Protein AF-A0ABD7L4A5-F1 (afdb_monomer_lite)

Secondary structure (DSSP, 8-state):
---------EEEEEEEETSPPPTTS-HHHHSEEEEEES-----SPPTT--EEEEEEEEETTEEPPPEEEEE------HHHHHHHHHHHHHSHHHHHHHHHHHHHHHHHHHHHHHHHHHHHHHHHHHHHHHHHHHHHHHHHHHHHHHHHHHHTT-TTSHHHHHHHHHHHHHHHHHHHHHHHHHHHHHHHHHHHHHHHHHHHHHHHHHHHHHHHHHHHHHHHHHHHHHHHHHHHHHHHHHHHHHHHHHHHHHHHHHHHHHHHHHHHHHHHHHHHHHHHHHHHHHHHHHHHHHHHHHHHHHHHHHHHTTS-------SSSHHHHHHHHHHHHHHHHHHHHHHHHHHHHHHHHHHHHHHHHHTTEEEEEEEEEEEEEETTEEEEEEEEEEEEEETTS-EEEEEEEEEEEEETTEEEEEEEEEEEEEETTEEEEEEEEE-SEEEEEE-SSSS-EEEEEEETTEEEE-S---SS---S----SSEEE-TT-BTTTBSEEEETTS-EEE--SSTTS-EEEE-SS-EEEE-TT--EEEEE----S--

Sequence (539 aa):
MSVTATSDTSFEFWYAGETPIPLTDDIENKTQFLGRGNQWTIQKLKFDHVYYVYVRTRNAFGVSDFVEASGKPTDDFSDITDAILEEIKETDTFKDLIESAVDSSGKLAELADAIKENADGLAAAVGSNKQTAEAIIGNALAIADVVVRQTAQQGANSATFEQLREVIATETEARVTDVTRLEAKTAQNEAGVTEVRQALSDEAHARATAVDQLTASTQVISDKADSASSKADAASGKADAAEQASSQNTADITTLRQVVTDTTSSMASRLEELGARTDTASGGIQSNSIALITSTLAQVDQQVRLSAQYGDSKASIDRIDNVMASDREATARSLLSLQTDVNGNKAAINSLNQTFSDYQQATATQINGITATINGHTSAISTNAQAIANVSGDLKAMYSIKVAVDANGKQYAAGMGIGVENTPSGMQSQVLFLADRFAVMAQAGGAVTLPFVIQN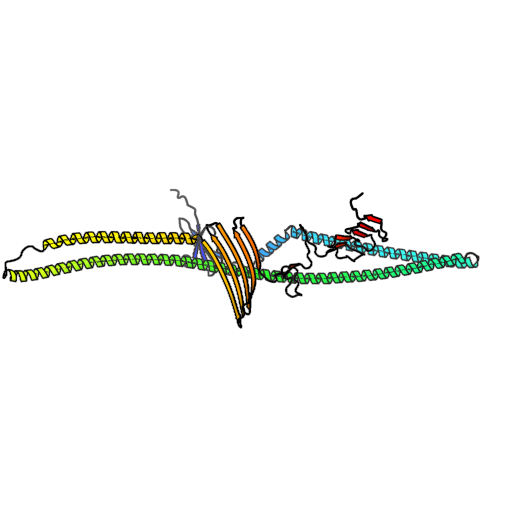GQVFIRETFIQDGTIGNAKIGNYIQSNDYVAGSVGWRLDKGGTFENYGSTAGEGAMKQTNQTISVRDSNNVLRVQIGRITGTW

pLDDT: mean 83.01, std 13.15, range [37.75, 97.06]

Structure (mmCIF, N/CA/C/O backbone):
data_AF-A0ABD7L4A5-F1
#
_entry.id   AF-A0ABD7L4A5-F1
#
loop_
_atom_site.group_PDB
_atom_site.id
_atom_site.type_symbol
_atom_site.label_atom_id
_atom_site.label_alt_id
_atom_site.label_comp_id
_atom_site.label_asym_id
_atom_site.label_entity_id
_atom_site.label_seq_id
_atom_site.pdbx_PDB_ins_code
_atom_site.Cartn_x
_atom_site.Cartn_y
_atom_site.Cartn_z
_atom_site.occupancy
_atom_site.B_iso_or_equiv
_atom_site.auth_seq_id
_atom_site.auth_comp_id
_atom_site.auth_asym_id
_atom_site.auth_atom_id
_atom_site.pdbx_PDB_model_num
ATOM 1 N N . MET A 1 1 ? -33.671 59.488 39.728 1.00 37.75 1 MET A N 1
ATOM 2 C CA . MET A 1 1 ? -33.439 58.031 39.667 1.00 37.75 1 MET A CA 1
ATOM 3 C C . MET A 1 1 ? -33.115 57.681 38.227 1.00 37.75 1 MET A C 1
ATOM 5 O O . MET A 1 1 ? -34.019 57.656 37.405 1.00 37.75 1 MET A O 1
ATOM 9 N N . SER A 1 2 ? -31.830 57.545 37.900 1.00 40.31 2 SER A N 1
ATOM 10 C CA . SER A 1 2 ? -31.371 57.099 36.582 1.00 40.31 2 SER A CA 1
ATOM 11 C C . SER A 1 2 ? -31.367 55.574 36.569 1.00 40.31 2 SER A C 1
ATOM 13 O O . SER A 1 2 ? -30.594 54.957 37.299 1.00 40.31 2 SER A O 1
ATOM 15 N N . VAL A 1 3 ? -32.257 54.973 35.785 1.00 40.25 3 VAL A N 1
ATOM 16 C CA . VAL A 1 3 ? -32.249 53.529 35.542 1.00 40.25 3 VAL A CA 1
ATOM 17 C C . VAL A 1 3 ? -31.135 53.257 34.535 1.00 40.25 3 VAL A C 1
ATOM 19 O O . VAL A 1 3 ? -31.236 53.647 33.375 1.00 40.25 3 VAL A O 1
ATOM 22 N N . THR A 1 4 ? -30.039 52.658 34.992 1.00 40.25 4 THR A N 1
ATOM 23 C CA . THR A 1 4 ? -28.959 52.179 34.125 1.00 40.25 4 THR A CA 1
ATOM 24 C C . THR A 1 4 ? -29.501 51.006 33.310 1.00 40.25 4 THR A C 1
ATOM 26 O O . THR A 1 4 ? -29.819 49.961 33.873 1.00 40.25 4 THR A O 1
ATOM 29 N N . ALA A 1 5 ? -29.665 51.191 31.999 1.00 45.88 5 ALA A N 1
ATOM 30 C CA . ALA A 1 5 ? -30.065 50.129 31.085 1.00 45.88 5 ALA A CA 1
ATOM 31 C C . ALA A 1 5 ? -28.953 49.071 31.015 1.00 45.88 5 ALA A C 1
ATOM 33 O O . ALA A 1 5 ? -27.877 49.334 30.484 1.00 45.88 5 ALA A O 1
ATOM 34 N N . THR A 1 6 ? -29.195 47.878 31.554 1.00 47.31 6 THR A N 1
ATOM 35 C CA . THR A 1 6 ? -28.390 46.695 31.240 1.00 47.31 6 THR A CA 1
ATOM 36 C C . THR A 1 6 ? -28.772 46.228 29.835 1.00 47.31 6 THR A C 1
ATOM 38 O O . THR A 1 6 ? -29.880 45.753 29.596 1.00 47.31 6 THR A O 1
ATOM 41 N N . SER A 1 7 ? -27.869 46.434 28.879 1.00 55.25 7 SER A N 1
ATOM 42 C CA . SER A 1 7 ? -28.062 46.183 27.447 1.00 55.25 7 SER A CA 1
ATOM 43 C C . SER A 1 7 ? -27.674 44.767 27.004 1.00 55.25 7 SER A C 1
ATOM 45 O O . SER A 1 7 ? -27.315 44.586 25.843 1.00 55.25 7 SER A O 1
ATOM 47 N N . ASP A 1 8 ? -27.729 43.764 27.884 1.00 64.69 8 ASP A N 1
ATOM 48 C CA . ASP A 1 8 ? -27.480 42.369 27.492 1.00 64.69 8 ASP A CA 1
ATOM 49 C C . ASP A 1 8 ? -28.712 41.816 26.768 1.00 64.69 8 ASP A C 1
ATOM 51 O O . ASP A 1 8 ? -29.563 41.122 27.328 1.00 64.69 8 ASP A O 1
ATOM 55 N N . THR A 1 9 ? -28.835 42.203 25.499 1.00 76.44 9 THR A N 1
ATOM 56 C CA . THR A 1 9 ? -29.771 41.589 24.561 1.00 76.44 9 THR A CA 1
ATOM 57 C C . THR A 1 9 ? -29.139 40.293 24.073 1.00 76.44 9 THR A C 1
ATOM 59 O O . THR A 1 9 ? -28.077 40.313 23.460 1.00 76.44 9 THR A O 1
ATOM 62 N N . SER A 1 10 ? -29.785 39.168 24.363 1.00 84.25 10 SER A N 1
ATOM 63 C CA . SER A 1 10 ? -29.373 37.837 23.902 1.00 84.25 10 SER A CA 1
ATOM 64 C C . SER A 1 10 ? -30.365 37.315 22.867 1.00 84.25 10 SER A C 1
ATOM 66 O O . SER A 1 10 ? -31.551 37.649 22.938 1.00 84.25 10 SER A O 1
ATOM 68 N N . PHE A 1 11 ? -29.905 36.511 21.906 1.00 92.25 11 PHE A N 1
ATOM 69 C CA . PHE A 1 11 ? -30.789 35.873 20.931 1.00 92.25 11 PHE A CA 1
ATOM 70 C C . PHE A 1 11 ? -31.118 34.452 21.373 1.00 92.25 11 PHE A C 1
ATOM 72 O O . PHE A 1 11 ? -30.227 33.690 21.742 1.00 92.25 11 PHE A O 1
ATOM 79 N N . GLU A 1 12 ? -32.401 34.111 21.340 1.00 93.75 12 GLU A N 1
ATOM 80 C CA . GLU A 1 12 ? -32.905 32.750 21.489 1.00 93.75 12 GLU A CA 1
ATOM 81 C C . GLU A 1 12 ? -33.094 32.127 20.112 1.00 93.75 12 GLU A C 1
ATOM 83 O O . GLU A 1 12 ? -33.783 32.710 19.276 1.00 93.75 12 GLU A O 1
ATOM 88 N N . PHE A 1 13 ? -32.520 30.942 19.909 1.00 94.50 13 PHE A N 1
ATOM 89 C CA . PHE A 1 13 ? -32.627 30.181 18.667 1.00 94.50 13 PHE A CA 1
ATOM 90 C C . PHE A 1 13 ? -33.545 28.979 18.855 1.00 94.50 13 PHE A C 1
ATOM 92 O O . PHE A 1 13 ? -33.438 28.248 19.843 1.00 94.50 13 PHE A O 1
ATOM 99 N N . TRP A 1 14 ? -34.418 28.768 17.881 1.00 95.56 14 TRP A N 1
ATOM 100 C CA . TRP A 1 14 ? -35.406 27.700 17.858 1.00 95.56 14 TRP A CA 1
ATOM 101 C C . TRP A 1 14 ? -35.423 27.037 16.486 1.00 95.56 14 TRP A C 1
ATOM 103 O O . TRP A 1 14 ? -35.280 27.716 15.476 1.00 95.56 14 TRP A O 1
ATOM 113 N N . TYR A 1 15 ? -35.593 25.722 16.429 1.00 94.12 15 TYR A N 1
ATOM 114 C CA . TYR A 1 15 ? -35.467 24.947 15.197 1.00 94.12 15 TYR A CA 1
ATOM 115 C C . TYR A 1 15 ? -36.731 24.149 14.892 1.00 94.12 15 TYR A C 1
ATOM 117 O O . TYR A 1 15 ? -37.217 23.408 15.747 1.00 94.12 15 TYR A O 1
ATOM 125 N N . ALA A 1 16 ? -37.252 24.291 13.671 1.00 92.50 16 ALA A N 1
ATOM 126 C CA . ALA A 1 16 ? -38.475 23.618 13.223 1.00 92.50 16 ALA A CA 1
ATOM 127 C C . ALA A 1 16 ? -38.232 22.477 12.222 1.00 92.50 16 ALA A C 1
ATOM 129 O O . ALA A 1 16 ? -39.170 21.788 11.823 1.00 92.50 16 ALA A O 1
ATOM 130 N N . GLY A 1 17 ? -36.984 22.249 11.806 1.00 90.56 17 GLY A N 1
ATOM 131 C CA . GLY A 1 17 ? -36.695 21.282 10.751 1.00 90.56 17 GLY A CA 1
ATOM 132 C C . GLY A 1 17 ? -37.140 21.788 9.378 1.00 90.56 17 GLY A C 1
ATOM 133 O O . GLY A 1 17 ? -36.954 22.958 9.058 1.00 90.56 17 GLY A O 1
ATOM 134 N N . GLU A 1 18 ? -37.695 20.895 8.559 1.00 91.44 18 GLU A N 1
ATOM 135 C CA . GLU A 1 18 ? -38.030 21.159 7.146 1.00 91.44 18 GLU A CA 1
ATOM 136 C C . GLU A 1 18 ? -39.424 21.772 6.946 1.00 91.44 18 GLU A C 1
ATOM 138 O O . GLU A 1 18 ? -39.784 22.169 5.841 1.00 91.44 18 GLU A O 1
ATOM 143 N N . THR A 1 19 ? -40.243 21.822 8.002 1.00 90.19 19 THR A N 1
ATOM 144 C CA . THR A 1 19 ? -41.610 22.354 7.933 1.00 90.19 19 THR A CA 1
ATOM 145 C C . THR A 1 19 ? -41.671 23.712 8.631 1.00 90.19 19 THR A C 1
ATOM 147 O O . THR A 1 19 ? -41.416 23.769 9.835 1.00 90.19 19 THR A O 1
ATOM 150 N N . PRO A 1 20 ? -42.022 24.801 7.925 1.00 91.81 20 PRO A N 1
ATOM 151 C CA . PRO A 1 20 ? -42.140 26.112 8.547 1.00 91.81 20 PRO A CA 1
ATOM 152 C C . PRO A 1 20 ? -43.358 26.164 9.475 1.00 91.81 20 PRO A C 1
ATOM 154 O O . PRO A 1 20 ? -44.428 25.635 9.160 1.00 91.81 20 PRO A O 1
ATOM 157 N N . ILE A 1 21 ? -43.202 26.837 10.611 1.00 92.62 21 ILE A N 1
ATOM 158 C CA . ILE A 1 21 ? -44.276 27.146 11.551 1.00 92.62 21 ILE A CA 1
ATOM 159 C C . ILE A 1 21 ? -44.650 28.625 11.381 1.00 92.62 21 ILE A C 1
ATOM 161 O O . ILE A 1 21 ? -43.797 29.492 11.568 1.00 92.62 21 ILE A O 1
ATOM 165 N N . PRO A 1 22 ? -45.911 28.952 11.044 1.00 90.19 22 PRO A N 1
ATOM 166 C CA . PRO A 1 22 ? -46.340 30.342 10.935 1.00 90.19 22 PRO A CA 1
ATOM 167 C C . PRO A 1 22 ? -46.054 31.124 12.223 1.00 90.19 22 PRO A C 1
ATOM 169 O O . PRO A 1 22 ? -46.352 30.644 13.311 1.00 90.19 22 PRO A O 1
ATOM 172 N N . LEU A 1 23 ? -45.561 32.361 12.112 1.00 88.38 23 LEU A N 1
ATOM 173 C CA . LEU A 1 23 ? -45.259 33.215 13.277 1.00 88.38 23 LEU A CA 1
ATOM 174 C C . LEU A 1 23 ? -46.487 33.540 14.156 1.00 88.38 23 LEU A C 1
ATOM 176 O O . LEU A 1 23 ? -46.333 34.045 15.262 1.00 88.38 23 LEU A O 1
ATOM 180 N N . THR A 1 24 ? -47.702 33.270 13.668 1.00 84.44 24 THR A N 1
ATOM 181 C CA . THR A 1 24 ? -48.959 33.393 14.425 1.00 84.44 24 THR A CA 1
ATOM 182 C C . THR A 1 24 ? -49.244 32.202 15.344 1.00 84.44 24 THR A C 1
ATOM 184 O O . THR A 1 24 ? -50.152 32.285 16.169 1.00 84.44 24 THR A O 1
ATOM 187 N N . ASP A 1 25 ? -48.515 31.098 15.182 1.00 84.31 25 ASP A N 1
ATOM 188 C CA . ASP A 1 25 ? -48.650 29.885 15.983 1.00 84.31 25 ASP A CA 1
ATOM 189 C C . ASP A 1 25 ? -47.677 29.884 17.173 1.00 84.31 25 ASP A C 1
ATOM 191 O O . ASP A 1 25 ? -46.733 30.668 17.254 1.00 84.31 25 ASP A O 1
ATOM 195 N N . ASP A 1 26 ? -47.899 28.964 18.112 1.00 87.19 26 ASP A N 1
ATOM 196 C CA . ASP A 1 26 ? -47.038 28.788 19.281 1.00 87.19 26 ASP A CA 1
ATOM 197 C C . ASP A 1 26 ? -45.688 28.145 18.906 1.00 87.19 26 ASP A C 1
ATOM 199 O O . ASP A 1 26 ? -45.530 26.920 18.907 1.00 87.19 26 ASP A O 1
ATOM 203 N N . ILE A 1 27 ? -44.716 28.996 18.560 1.00 90.62 27 ILE A N 1
ATOM 204 C CA . ILE A 1 27 ? -43.349 28.602 18.197 1.00 90.62 27 ILE A CA 1
ATOM 205 C C . ILE A 1 27 ? -42.655 27.870 19.353 1.00 90.62 27 ILE A C 1
ATOM 207 O O . ILE A 1 27 ? -41.973 26.878 19.105 1.00 90.62 27 ILE A O 1
ATOM 211 N N . GLU A 1 28 ? -42.852 28.291 20.607 1.00 89.44 28 GLU A N 1
ATOM 212 C CA . GLU A 1 28 ? -42.138 27.719 21.762 1.00 89.44 28 GLU A CA 1
ATOM 213 C C . GLU A 1 28 ? -42.492 26.248 22.006 1.00 89.44 28 GLU A C 1
ATOM 215 O O . GLU A 1 28 ? -41.647 25.471 22.441 1.00 89.44 28 GLU A O 1
ATOM 220 N N . ASN A 1 29 ? -43.729 25.850 21.701 1.00 89.44 29 ASN A N 1
ATOM 221 C CA . ASN A 1 29 ? -44.177 24.469 21.886 1.00 89.44 29 ASN A CA 1
ATOM 222 C C . ASN A 1 29 ? -44.058 23.604 20.622 1.00 89.44 29 ASN A C 1
ATOM 224 O O . ASN A 1 29 ? -44.078 22.377 20.721 1.00 89.44 29 ASN A O 1
ATOM 228 N N . LYS A 1 30 ? -43.951 24.211 19.433 1.00 89.94 30 LYS A N 1
ATOM 229 C CA . LYS A 1 30 ? -43.869 23.488 18.147 1.00 89.94 30 LYS A CA 1
ATOM 230 C C . LYS A 1 30 ? -42.454 23.359 17.589 1.00 89.94 30 LYS A C 1
ATOM 232 O O . LYS A 1 30 ? -42.264 22.657 16.599 1.00 89.94 30 LYS A O 1
ATOM 237 N N . THR A 1 31 ? -41.477 24.027 18.191 1.00 92.44 31 THR A N 1
ATOM 238 C CA . THR A 1 31 ? -40.087 24.027 17.726 1.00 92.44 31 THR A CA 1
ATOM 239 C C . THR A 1 31 ? -39.136 23.644 18.853 1.00 92.44 31 THR A C 1
ATOM 241 O O . THR A 1 31 ? -39.457 23.752 20.036 1.00 92.44 31 THR A O 1
ATOM 244 N N . GLN A 1 32 ? -37.953 23.157 18.497 1.00 92.81 32 GLN A N 1
ATOM 245 C CA . GLN A 1 32 ? -36.933 22.774 19.463 1.00 92.81 32 GLN A CA 1
ATOM 246 C C . GLN A 1 32 ? -36.126 24.000 19.893 1.00 92.81 32 GLN A C 1
ATOM 248 O O . GLN A 1 32 ? -35.511 24.654 19.053 1.00 92.81 32 GLN A O 1
ATOM 253 N N . PHE A 1 33 ? -36.053 24.275 21.197 1.00 93.38 33 PHE A N 1
ATOM 254 C CA . PHE A 1 33 ? -35.150 25.302 21.712 1.00 93.38 33 PHE A CA 1
ATOM 255 C C . PHE A 1 33 ? -33.692 24.858 21.563 1.00 93.38 33 PHE A C 1
ATOM 257 O O . PHE A 1 33 ? -33.293 23.828 22.109 1.00 93.38 33 PHE A O 1
ATOM 264 N N . LEU A 1 34 ? -32.900 25.639 20.832 1.00 91.50 34 LEU A N 1
ATOM 265 C CA . LEU A 1 34 ? -31.488 25.353 20.592 1.00 91.50 34 LEU A CA 1
ATOM 266 C C . LEU A 1 34 ? -30.601 25.968 21.676 1.00 91.50 34 LEU A C 1
ATOM 268 O O . LEU A 1 34 ? -29.692 25.313 22.179 1.00 91.50 34 LEU A O 1
ATOM 272 N N . GLY A 1 35 ? -30.887 27.207 22.077 1.00 90.44 35 GLY A N 1
ATOM 273 C CA . GLY A 1 35 ? -30.128 27.888 23.120 1.00 90.44 35 GLY A CA 1
ATOM 274 C C . GLY A 1 35 ? -30.078 29.400 22.951 1.00 90.44 35 GLY A C 1
ATOM 275 O O . GLY A 1 35 ? -30.820 29.990 22.161 1.00 90.44 35 GLY A O 1
ATOM 276 N N . ARG A 1 36 ? -29.192 30.032 23.731 1.00 91.12 36 ARG A N 1
ATOM 277 C CA . ARG A 1 36 ? -28.945 31.479 23.702 1.00 91.12 36 ARG A CA 1
ATOM 278 C C . ARG A 1 36 ? -27.527 31.778 23.240 1.00 91.12 36 ARG A C 1
ATOM 280 O O . ARG A 1 36 ? -26.585 31.188 23.760 1.00 91.12 36 ARG A O 1
ATOM 287 N N . GLY A 1 37 ? -27.371 32.718 22.314 1.00 87.56 37 GLY A N 1
ATOM 288 C CA . GLY A 1 37 ? -26.059 33.113 21.800 1.00 87.56 37 GLY A CA 1
ATOM 289 C C . GLY A 1 37 ? -26.141 34.237 20.774 1.00 87.56 37 GLY A C 1
ATOM 290 O O . GLY A 1 37 ? -27.199 34.824 20.583 1.00 87.56 37 GLY A O 1
ATOM 291 N N . ASN A 1 38 ? -25.023 34.523 20.105 1.00 85.94 38 ASN A N 1
ATOM 292 C CA . ASN A 1 38 ? -24.979 35.452 18.964 1.00 85.94 38 ASN A CA 1
ATOM 293 C C . ASN A 1 38 ? -24.969 34.721 17.613 1.00 85.94 38 ASN A C 1
ATOM 295 O O . ASN A 1 38 ? -25.183 35.335 16.575 1.00 85.94 38 ASN A O 1
ATOM 299 N N . GLN A 1 39 ? -24.711 33.415 17.632 1.00 87.88 39 GLN A N 1
ATOM 300 C CA . GLN A 1 39 ? -24.702 32.539 16.470 1.00 87.88 39 GLN A CA 1
ATOM 301 C C . GLN A 1 39 ? -25.072 31.124 16.908 1.00 87.88 39 GLN A C 1
ATOM 303 O O . GLN A 1 39 ? -24.839 30.754 18.064 1.00 87.88 39 GLN A O 1
ATOM 308 N N . TRP A 1 40 ? -25.605 30.337 15.979 1.00 88.06 40 TRP A N 1
ATOM 309 C CA . TRP A 1 40 ? -25.857 28.919 16.185 1.00 88.06 40 TRP A CA 1
ATOM 310 C C . TRP A 1 40 ? -25.516 28.130 14.926 1.00 88.06 40 TRP A C 1
ATOM 312 O O . TRP A 1 40 ? -25.800 28.584 13.819 1.00 88.06 40 TRP A O 1
ATOM 322 N N . THR A 1 41 ? -24.941 26.941 15.101 1.00 88.50 41 THR A N 1
ATOM 323 C CA . THR A 1 41 ? -24.603 26.036 13.998 1.00 88.50 41 THR A CA 1
ATOM 324 C C . THR A 1 41 ? -25.447 24.780 14.113 1.00 88.50 41 THR A C 1
ATOM 326 O O . THR A 1 41 ? -25.478 24.142 15.165 1.00 88.50 41 THR A O 1
ATOM 329 N N . ILE A 1 42 ? -26.120 24.415 13.025 1.00 86.06 42 ILE A N 1
ATOM 330 C CA . ILE A 1 42 ? -26.914 23.190 12.929 1.00 86.06 42 ILE A CA 1
ATOM 331 C C . ILE A 1 42 ? -26.187 22.253 11.966 1.00 86.06 42 ILE A C 1
ATOM 333 O O . ILE A 1 42 ? -25.813 22.655 10.868 1.00 86.06 42 ILE A O 1
ATOM 337 N N . GLN A 1 43 ? -25.934 21.025 12.409 1.00 87.06 43 GLN A N 1
ATOM 338 C CA . GLN A 1 43 ? -25.180 20.015 11.663 1.00 87.06 43 GLN A CA 1
ATOM 339 C C . GLN A 1 43 ? -26.103 18.867 11.240 1.00 87.06 43 GLN A C 1
ATOM 341 O O . GLN A 1 43 ? -27.235 18.772 11.713 1.00 87.06 43 GLN A O 1
ATOM 346 N N . LYS A 1 44 ? -25.603 17.974 10.374 1.00 84.25 44 LYS A N 1
ATOM 347 C CA . LYS A 1 44 ? -26.325 16.775 9.902 1.00 84.25 44 LYS A CA 1
ATOM 348 C C . LYS A 1 44 ? -27.631 17.093 9.155 1.00 84.25 44 LYS A C 1
ATOM 350 O O . LYS A 1 44 ? -28.604 16.347 9.239 1.00 84.25 44 LYS A O 1
ATOM 355 N N . LEU A 1 45 ? -27.639 18.206 8.425 1.00 86.62 45 LEU A N 1
ATOM 356 C CA . LEU A 1 45 ? -28.730 18.596 7.535 1.00 86.62 45 LEU A CA 1
ATOM 357 C C . LEU A 1 45 ? -28.593 17.879 6.186 1.00 86.62 45 LEU A C 1
ATOM 359 O O . LEU A 1 45 ? -27.476 17.654 5.722 1.00 86.62 45 LEU A O 1
ATOM 363 N N . LYS A 1 46 ? -29.713 17.517 5.557 1.00 85.12 46 LYS A N 1
ATOM 364 C CA . LYS A 1 46 ? -29.700 16.872 4.238 1.00 85.12 46 LYS A CA 1
ATOM 365 C C . LYS A 1 46 ? -29.580 17.915 3.130 1.00 85.12 46 LYS A C 1
ATOM 367 O O . LYS A 1 46 ? -30.173 18.990 3.222 1.00 85.12 46 LYS A O 1
ATOM 372 N N . PHE A 1 47 ? -28.854 17.565 2.073 1.00 85.19 47 PHE A N 1
ATOM 373 C CA . PHE A 1 47 ? -28.776 18.375 0.862 1.00 85.19 47 PHE A CA 1
ATOM 374 C C . PHE A 1 47 ? -30.139 18.507 0.199 1.00 85.19 47 PHE A C 1
ATOM 376 O O . PHE A 1 47 ? -30.971 17.612 0.297 1.00 85.19 47 PHE A O 1
ATOM 383 N N . ASP A 1 48 ? -30.366 19.630 -0.462 1.00 85.88 48 ASP A N 1
ATOM 384 C CA . ASP A 1 48 ? -31.611 19.951 -1.152 1.00 85.88 48 ASP A CA 1
ATOM 385 C C . ASP A 1 48 ? -32.863 20.203 -0.291 1.00 85.88 48 ASP A C 1
ATOM 387 O O . ASP A 1 48 ? -33.922 20.549 -0.823 1.00 85.88 48 ASP A O 1
ATOM 391 N N . HIS A 1 49 ? -32.740 20.160 1.034 1.00 87.62 49 HIS A N 1
ATOM 392 C CA . HIS A 1 49 ? -33.832 20.452 1.962 1.00 87.62 49 HIS A CA 1
ATOM 393 C C . HIS A 1 49 ? -33.702 21.859 2.561 1.00 87.62 49 HIS A C 1
ATOM 395 O O . HIS A 1 49 ? -32.620 22.284 2.962 1.00 87.62 49 HIS A O 1
ATOM 401 N N . VAL A 1 50 ? -34.815 22.597 2.623 1.00 91.12 50 VAL A N 1
ATOM 402 C CA . VAL A 1 50 ? -34.867 23.912 3.281 1.00 91.12 50 VAL A CA 1
ATOM 403 C C . VAL A 1 50 ? -35.198 23.705 4.750 1.00 91.12 50 VAL A C 1
ATOM 405 O O . VAL A 1 50 ? -36.198 23.070 5.074 1.00 91.12 50 VAL A O 1
ATOM 408 N N . TYR A 1 51 ? -34.375 24.263 5.627 1.00 93.50 51 TYR A N 1
ATOM 409 C CA . TYR A 1 51 ? -34.540 24.173 7.071 1.00 93.50 51 TYR A CA 1
ATOM 410 C C . TYR A 1 51 ? -34.867 25.536 7.669 1.00 93.50 51 TYR A C 1
ATOM 412 O O . TYR A 1 51 ? -34.291 26.542 7.252 1.00 93.50 51 TYR A O 1
ATOM 420 N N . TYR A 1 52 ? -35.757 25.557 8.660 1.00 94.12 52 TYR A N 1
ATOM 421 C CA . TYR A 1 52 ? -36.292 26.776 9.266 1.00 94.12 52 TYR A CA 1
ATOM 422 C C . TYR A 1 52 ? -35.845 26.933 10.722 1.00 94.12 52 TYR A C 1
ATOM 424 O O . TYR A 1 52 ? -35.936 26.009 11.541 1.00 94.12 52 TYR A O 1
ATOM 432 N N . VAL A 1 53 ? -35.377 28.135 11.043 1.00 94.44 53 VAL A N 1
ATOM 433 C CA . VAL A 1 53 ? -34.913 28.563 12.363 1.00 94.44 53 VAL A CA 1
ATOM 434 C C . VAL A 1 53 ? -35.674 29.822 12.755 1.00 94.44 53 VAL A C 1
ATOM 436 O O . VAL A 1 53 ? -35.776 30.761 11.974 1.00 94.44 53 VAL A O 1
ATOM 439 N N . TYR A 1 54 ? -36.172 29.867 13.982 1.00 95.31 54 TYR A N 1
ATOM 440 C CA . TYR A 1 54 ? -36.848 31.026 14.545 1.00 95.31 54 TYR A CA 1
ATOM 441 C C . TYR A 1 54 ? -35.950 31.672 15.587 1.00 95.31 54 TYR A C 1
ATOM 443 O O . TYR A 1 54 ? -35.452 31.016 16.504 1.00 95.31 54 TYR A O 1
ATOM 451 N N . VAL A 1 55 ? -35.730 32.971 15.438 1.00 94.06 55 VAL A N 1
ATOM 452 C CA . VAL A 1 55 ? -34.860 33.748 16.314 1.00 94.06 55 VAL A CA 1
ATOM 453 C C . VAL A 1 55 ? -35.664 34.871 16.937 1.00 94.06 55 VAL A C 1
ATOM 455 O O . VAL A 1 55 ? -36.432 35.547 16.257 1.00 94.06 55 VAL A O 1
ATOM 458 N N . ARG A 1 56 ? -35.483 35.104 18.232 1.00 92.19 56 ARG A N 1
ATOM 459 C CA . ARG A 1 56 ? -36.002 36.308 18.890 1.00 92.19 56 ARG A CA 1
ATOM 460 C C . ARG A 1 56 ? -34.997 36.861 19.874 1.00 92.19 56 ARG A C 1
ATOM 462 O O . ARG A 1 56 ? -34.149 36.138 20.394 1.00 92.19 56 ARG A O 1
ATOM 469 N N . THR A 1 57 ? -35.120 38.143 20.164 1.00 91.56 57 THR A N 1
ATOM 470 C CA . THR A 1 57 ? -34.306 38.797 21.184 1.00 91.56 57 THR A CA 1
ATOM 471 C C . THR A 1 57 ? -34.950 38.659 22.557 1.00 91.56 57 THR A C 1
ATOM 473 O O . THR A 1 57 ? -36.175 38.633 22.688 1.00 91.56 57 THR A O 1
ATOM 476 N N . ARG A 1 58 ? -34.122 38.590 23.598 1.00 85.81 58 ARG A N 1
ATOM 477 C CA . ARG A 1 58 ? -34.536 38.648 25.000 1.00 85.81 58 ARG A CA 1
ATOM 478 C C . ARG A 1 58 ? -33.602 39.564 25.777 1.00 85.81 58 ARG A C 1
ATOM 480 O O . ARG A 1 58 ? -32.382 39.450 25.658 1.00 85.81 58 ARG A O 1
ATOM 487 N N . ASN A 1 59 ? -34.177 40.415 26.619 1.00 83.69 59 ASN A N 1
ATOM 488 C CA . ASN A 1 59 ? -33.451 41.219 27.600 1.00 83.69 59 ASN A CA 1
ATOM 489 C C . ASN A 1 59 ? -34.166 41.184 28.967 1.00 83.69 59 ASN A C 1
ATOM 491 O O . ASN A 1 59 ? -35.153 40.470 29.150 1.00 83.69 59 ASN A O 1
ATOM 495 N N . ALA A 1 60 ? -33.674 41.959 29.937 1.00 76.38 60 ALA A N 1
ATOM 496 C CA . ALA A 1 60 ? -34.241 42.021 31.289 1.00 76.38 60 ALA A CA 1
ATOM 497 C C . ALA A 1 60 ? -35.692 42.553 31.355 1.00 76.38 60 ALA A C 1
ATOM 499 O O . ALA A 1 60 ? -36.338 42.420 32.392 1.00 76.38 60 ALA A O 1
ATOM 500 N N . PHE A 1 61 ? -36.202 43.149 30.273 1.00 78.56 61 PHE A N 1
ATOM 501 C CA . PHE A 1 61 ? -37.524 43.775 30.200 1.00 78.56 61 PHE A CA 1
ATOM 502 C C . PHE A 1 61 ? -38.542 42.969 29.379 1.00 78.56 61 PHE A C 1
ATOM 504 O O . PHE A 1 61 ? -39.731 43.273 29.443 1.00 78.56 61 PHE A O 1
ATOM 511 N N . GLY A 1 62 ? -38.115 41.947 28.628 1.00 81.88 62 GLY A N 1
ATOM 512 C CA . GLY A 1 62 ? -39.020 41.108 27.843 1.00 81.88 62 GLY A CA 1
ATOM 513 C C . GLY A 1 62 ? -38.357 40.376 26.676 1.00 81.88 62 GLY A C 1
ATOM 514 O O . GLY A 1 62 ? -37.131 40.275 26.589 1.00 81.88 62 GLY A O 1
ATOM 515 N N . VAL A 1 63 ? -39.198 39.850 25.785 1.00 89.31 63 VAL A N 1
ATOM 516 C CA . VAL A 1 63 ? -38.815 39.210 24.518 1.00 89.31 63 VAL A CA 1
ATOM 517 C C . VAL A 1 63 ? -39.398 39.974 23.337 1.00 89.31 63 VAL A C 1
ATOM 519 O O . VAL A 1 63 ? -40.450 40.596 23.478 1.00 89.31 63 VAL A O 1
ATOM 522 N N . SER A 1 64 ? -38.734 39.918 22.183 1.00 91.56 64 SER A N 1
ATOM 523 C CA . SER A 1 64 ? -39.338 40.342 20.917 1.00 91.56 64 SER A CA 1
ATOM 524 C C . SER A 1 64 ? -40.217 39.247 20.320 1.00 91.56 64 SER A C 1
ATOM 526 O O . SER A 1 64 ? -40.132 38.079 20.710 1.00 91.56 64 SER A O 1
ATOM 528 N N . ASP A 1 65 ? -40.980 39.625 19.297 1.00 91.50 65 ASP A N 1
ATOM 529 C CA . ASP A 1 65 ? -41.578 38.673 18.368 1.00 91.50 65 ASP A CA 1
ATOM 530 C C . ASP A 1 65 ? -40.495 37.812 17.696 1.00 91.50 65 ASP A C 1
ATOM 532 O O . ASP A 1 65 ? -39.310 38.181 17.641 1.00 91.50 65 ASP A O 1
ATOM 536 N N . PHE A 1 66 ? -40.912 36.647 17.204 1.00 93.69 66 PHE A N 1
ATOM 537 C CA . PHE A 1 66 ? -40.057 35.738 16.452 1.00 93.69 66 PHE A CA 1
ATOM 538 C C . PHE A 1 66 ? -39.816 36.234 15.024 1.00 93.69 66 PHE A C 1
ATOM 540 O O . PHE A 1 66 ? -40.709 36.772 14.372 1.00 93.69 66 PHE A O 1
ATOM 547 N N . VAL A 1 67 ? -38.606 35.989 14.528 1.00 93.69 67 VAL A N 1
ATOM 548 C CA . VAL A 1 67 ? -38.204 36.168 13.132 1.00 93.69 67 VAL A CA 1
ATOM 549 C C . VAL A 1 67 ? -37.824 34.807 12.565 1.00 93.69 67 VAL A C 1
ATOM 551 O O . VAL A 1 67 ? -37.049 34.077 13.179 1.00 93.69 67 VAL A O 1
ATOM 554 N N . GLU A 1 68 ? -38.361 34.472 11.396 1.00 94.44 68 GLU A N 1
ATOM 555 C CA . GLU A 1 68 ? -37.996 33.264 10.657 1.00 94.44 68 GLU A CA 1
ATOM 556 C C . GLU A 1 68 ? -36.731 33.503 9.821 1.00 94.44 68 GLU A C 1
ATOM 558 O O . GLU A 1 68 ? -36.615 34.502 9.109 1.00 94.44 68 GLU A O 1
ATOM 563 N N . ALA A 1 69 ? -35.801 32.559 9.880 1.00 90.38 69 ALA A N 1
ATOM 564 C CA . ALA A 1 69 ? -34.655 32.430 8.997 1.00 90.38 69 ALA A CA 1
ATOM 565 C C . ALA A 1 69 ? -34.663 31.025 8.384 1.00 90.38 69 ALA A C 1
ATOM 567 O O . ALA A 1 69 ? -35.057 30.060 9.039 1.00 90.38 69 ALA A O 1
ATOM 568 N N . SER A 1 70 ? -34.213 30.888 7.138 1.00 91.00 70 SER A N 1
ATOM 569 C CA . SER A 1 70 ? -34.106 29.581 6.487 1.00 91.00 70 SER A CA 1
ATOM 570 C C . SER A 1 70 ? -32.815 29.429 5.693 1.00 91.00 70 SER A C 1
ATOM 572 O O . SER A 1 70 ? -32.200 30.415 5.283 1.00 91.00 70 SER A O 1
ATOM 574 N N . GLY A 1 71 ? -32.388 28.180 5.507 1.00 87.12 71 GLY A N 1
ATOM 575 C CA . GLY A 1 71 ? -31.189 27.827 4.751 1.00 87.12 71 GLY A CA 1
ATOM 576 C C . GLY A 1 71 ? -31.317 26.460 4.083 1.00 87.12 71 GLY A C 1
ATOM 577 O O . GLY A 1 71 ? -31.999 25.576 4.601 1.00 87.12 71 GLY A O 1
ATOM 578 N N . LYS A 1 72 ? -30.664 26.301 2.927 1.00 87.62 72 LYS A N 1
ATOM 579 C CA . LYS A 1 72 ? -30.657 25.075 2.121 1.00 87.62 72 LYS A CA 1
ATOM 580 C C . LYS A 1 72 ? -29.210 24.586 1.949 1.00 87.62 72 LYS A C 1
ATOM 582 O O . LYS A 1 72 ? -28.455 25.248 1.238 1.00 87.62 72 LYS A O 1
ATOM 587 N N . PRO A 1 73 ? -28.794 23.486 2.598 1.00 83.50 73 PRO A N 1
ATOM 588 C CA . PRO A 1 73 ? -27.489 22.876 2.357 1.00 83.50 73 PRO A CA 1
ATOM 589 C C . PRO A 1 73 ? -27.383 22.384 0.906 1.00 83.50 73 PRO A C 1
ATOM 591 O O . PRO A 1 73 ? -28.320 21.761 0.401 1.00 83.50 73 PRO A O 1
ATOM 594 N N . THR A 1 74 ? -26.251 22.660 0.254 1.00 75.06 74 THR A N 1
ATOM 595 C CA . THR A 1 74 ? -25.953 22.244 -1.127 1.00 75.06 74 THR A CA 1
ATOM 596 C C . THR A 1 74 ? -24.870 21.167 -1.142 1.00 75.06 74 THR A C 1
ATOM 598 O O . THR A 1 74 ? -23.940 21.234 -0.337 1.00 75.06 74 THR A O 1
ATOM 601 N N . ASP A 1 75 ? -25.017 20.173 -2.016 1.00 73.00 75 ASP A N 1
ATOM 602 C CA . ASP A 1 75 ? -23.990 19.185 -2.380 1.00 73.00 75 ASP A CA 1
ATOM 603 C C . ASP A 1 75 ? -23.166 19.634 -3.595 1.00 73.00 75 ASP A C 1
ATOM 605 O O . ASP A 1 75 ? -22.301 18.899 -4.067 1.00 73.00 75 ASP A O 1
ATOM 609 N N . ASP A 1 76 ? -23.422 20.839 -4.103 1.00 70.81 76 ASP A N 1
ATOM 610 C CA . ASP A 1 76 ? -22.655 21.411 -5.196 1.00 70.81 76 ASP A CA 1
ATOM 611 C C . ASP A 1 76 ? -21.268 21.855 -4.711 1.00 70.81 76 ASP A C 1
ATOM 613 O O . ASP A 1 76 ? -21.110 22.859 -4.011 1.00 70.81 76 ASP A O 1
ATOM 617 N N . PHE A 1 77 ? -20.256 21.065 -5.070 1.00 65.75 77 PHE A N 1
ATOM 618 C CA . PHE A 1 77 ? -18.846 21.334 -4.795 1.00 65.75 77 PHE A CA 1
ATOM 619 C C . PHE A 1 77 ? -18.160 22.106 -5.932 1.00 65.75 77 PHE A C 1
ATOM 621 O O . PHE A 1 77 ? -16.933 22.249 -5.888 1.00 65.75 77 PHE A O 1
ATOM 628 N N . SER A 1 78 ? -18.886 22.585 -6.954 1.00 70.75 78 SER A N 1
ATOM 629 C CA . SER A 1 78 ? -18.292 23.314 -8.088 1.00 70.75 78 SER A CA 1
ATOM 630 C C . SER A 1 78 ? -17.436 24.489 -7.622 1.00 70.75 78 SER A C 1
ATOM 632 O O . SER A 1 78 ? -16.284 24.615 -8.027 1.00 70.75 78 SER A O 1
ATOM 634 N N . ASP A 1 79 ? -17.947 25.264 -6.664 1.00 65.75 79 ASP A N 1
ATOM 635 C CA . ASP A 1 79 ? -17.278 26.456 -6.137 1.00 65.75 79 ASP A CA 1
ATOM 636 C C . ASP A 1 79 ? -15.978 26.118 -5.382 1.00 65.75 79 ASP A C 1
ATOM 638 O O . ASP A 1 79 ? -15.049 26.924 -5.334 1.00 65.75 79 ASP A O 1
ATOM 642 N N . ILE A 1 80 ? -15.882 24.911 -4.814 1.00 68.00 80 ILE A N 1
ATOM 643 C CA . ILE A 1 80 ? -14.679 24.413 -4.128 1.00 68.00 80 ILE A CA 1
ATOM 644 C C . ILE A 1 80 ? -13.700 23.807 -5.140 1.00 68.00 80 ILE A C 1
ATOM 646 O O . ILE A 1 80 ? -12.490 23.985 -5.018 1.00 68.00 80 ILE A O 1
ATOM 650 N N . THR A 1 81 ? -14.210 23.117 -6.157 1.00 73.81 81 THR A N 1
ATOM 651 C CA . THR A 1 81 ? -13.392 22.460 -7.185 1.00 73.81 81 THR A CA 1
ATOM 652 C C . THR A 1 81 ? -12.690 23.489 -8.068 1.00 73.81 81 THR A C 1
ATOM 654 O O . THR A 1 81 ? -11.496 23.350 -8.336 1.00 73.81 81 THR A O 1
ATOM 657 N N . ASP A 1 82 ? -13.388 24.560 -8.446 1.00 74.06 82 ASP A N 1
ATOM 658 C CA . ASP A 1 82 ? -12.811 25.669 -9.207 1.00 74.06 82 ASP A CA 1
ATOM 659 C C . ASP A 1 82 ? -11.754 26.424 -8.388 1.00 74.06 82 ASP A C 1
ATOM 661 O O . ASP A 1 82 ? -10.694 26.770 -8.913 1.00 74.06 82 ASP A O 1
ATOM 665 N N . ALA A 1 83 ? -11.987 26.612 -7.083 1.00 75.12 83 ALA A N 1
ATOM 666 C CA . ALA A 1 83 ? -11.016 27.232 -6.184 1.00 75.12 83 ALA A CA 1
ATOM 667 C C . ALA A 1 83 ? -9.739 26.387 -6.030 1.00 75.12 83 ALA A C 1
ATOM 669 O O . ALA A 1 83 ? -8.636 26.924 -6.114 1.00 75.12 83 ALA A O 1
ATOM 670 N N . ILE A 1 84 ? -9.874 25.065 -5.870 1.00 78.38 84 ILE A N 1
ATOM 671 C CA . ILE A 1 84 ? -8.734 24.138 -5.788 1.00 78.38 84 ILE A CA 1
ATOM 672 C C . ILE A 1 84 ? -7.963 24.105 -7.112 1.00 78.38 84 ILE A C 1
ATOM 674 O O . ILE A 1 84 ? -6.733 24.096 -7.111 1.00 78.38 84 ILE A O 1
ATOM 678 N N . LEU A 1 85 ? -8.661 24.098 -8.252 1.00 79.19 85 LEU A N 1
ATOM 679 C CA . LEU A 1 85 ? -8.022 24.124 -9.567 1.00 79.19 85 LEU A CA 1
ATOM 680 C C . LEU A 1 85 ? -7.199 25.402 -9.765 1.00 79.19 85 LEU A C 1
ATOM 682 O O . LEU A 1 85 ? -6.093 25.339 -10.304 1.00 79.19 85 LEU A O 1
ATOM 686 N N . GLU A 1 86 ? -7.715 26.547 -9.328 1.00 80.25 86 GLU A N 1
ATOM 687 C CA . GLU A 1 86 ? -6.987 27.812 -9.398 1.00 80.25 86 GLU A CA 1
ATOM 688 C C . GLU A 1 86 ? -5.771 27.818 -8.461 1.00 80.25 86 GLU A C 1
ATOM 690 O O . GLU A 1 86 ? -4.682 28.224 -8.861 1.00 80.25 86 GLU A O 1
ATOM 695 N N . GLU A 1 87 ? -5.905 27.254 -7.260 1.00 83.75 87 GLU A N 1
ATOM 696 C CA . GLU A 1 87 ? -4.798 27.112 -6.311 1.00 83.75 87 GLU A CA 1
ATOM 697 C C . GLU A 1 87 ? -3.689 26.189 -6.852 1.00 83.75 87 GLU A C 1
ATOM 699 O O . GLU A 1 87 ? -2.506 26.496 -6.714 1.00 83.75 87 GLU A O 1
ATOM 704 N N . ILE A 1 88 ? -4.052 25.110 -7.560 1.00 77.50 88 ILE A N 1
ATOM 705 C CA . ILE A 1 88 ? -3.104 24.214 -8.245 1.00 77.50 88 ILE A CA 1
ATOM 706 C C . ILE A 1 88 ? -2.354 24.947 -9.364 1.00 77.50 88 ILE A C 1
ATOM 708 O O . ILE A 1 88 ? -1.134 24.790 -9.474 1.00 77.50 88 ILE A O 1
ATOM 712 N N . LYS A 1 89 ? -3.043 25.757 -10.180 1.00 79.50 89 LYS A N 1
ATOM 713 C CA . LYS A 1 89 ? -2.401 26.553 -11.244 1.00 79.50 89 LYS A CA 1
ATOM 714 C C . LYS A 1 89 ? -1.419 27.583 -10.693 1.00 79.50 89 LYS A C 1
ATOM 716 O O . LYS A 1 89 ? -0.432 27.900 -11.355 1.00 79.50 89 LYS A O 1
ATOM 721 N N . GLU A 1 90 ? -1.680 28.096 -9.495 1.00 84.06 90 GLU A N 1
ATOM 722 C CA . GLU A 1 90 ? -0.800 29.051 -8.829 1.00 84.06 90 GLU A CA 1
ATOM 723 C C . GLU A 1 90 ? 0.450 28.405 -8.213 1.00 84.06 90 GLU A C 1
ATOM 725 O O . GLU A 1 90 ? 1.404 29.129 -7.913 1.00 84.06 90 GLU A O 1
ATOM 730 N N . THR A 1 91 ? 0.498 27.071 -8.077 1.00 90.31 91 THR A N 1
ATOM 731 C CA . THR A 1 91 ? 1.675 26.371 -7.536 1.00 90.31 91 THR A CA 1
ATOM 732 C C . THR A 1 91 ? 2.906 26.502 -8.434 1.00 90.31 91 THR A C 1
ATOM 734 O O . THR A 1 91 ? 2.825 26.387 -9.660 1.00 90.31 91 THR A O 1
ATOM 737 N N . ASP A 1 92 ? 4.074 26.653 -7.803 1.00 87.06 92 ASP A N 1
ATOM 738 C CA . ASP A 1 92 ? 5.367 26.754 -8.493 1.00 87.06 92 ASP A CA 1
ATOM 739 C C . ASP A 1 92 ? 5.635 25.521 -9.366 1.00 87.06 92 ASP A C 1
ATOM 741 O O . ASP A 1 92 ? 6.015 25.640 -10.523 1.00 87.06 92 ASP A O 1
ATOM 745 N N . THR A 1 93 ? 5.313 24.325 -8.868 1.00 79.69 93 THR A N 1
ATOM 746 C CA . THR A 1 93 ? 5.451 23.072 -9.624 1.00 79.69 93 THR A CA 1
ATOM 747 C C . THR A 1 93 ? 4.631 23.031 -10.911 1.00 79.69 93 THR A C 1
ATOM 749 O O . THR A 1 93 ? 5.082 22.457 -11.903 1.00 79.69 93 THR A O 1
ATOM 752 N N . PHE A 1 94 ? 3.420 23.596 -10.910 1.00 82.56 94 PHE A N 1
ATOM 753 C CA . PHE A 1 94 ? 2.585 23.627 -12.109 1.00 82.56 94 PHE A CA 1
ATOM 754 C C . PHE A 1 94 ? 3.096 24.679 -13.100 1.00 82.56 94 PHE A C 1
ATOM 756 O O . PHE A 1 94 ? 3.175 24.401 -14.296 1.00 82.56 94 PHE A O 1
ATOM 763 N N . LYS A 1 95 ? 3.519 25.849 -12.608 1.00 84.12 95 LYS A N 1
ATOM 764 C CA . LYS A 1 95 ? 4.149 26.901 -13.421 1.00 84.12 95 LYS A CA 1
ATOM 765 C C . LYS A 1 95 ? 5.439 26.415 -14.085 1.00 84.12 95 LYS A C 1
ATOM 767 O O . LYS A 1 95 ? 5.553 26.539 -15.302 1.00 84.12 95 LYS A O 1
ATOM 772 N N . ASP A 1 96 ? 6.325 25.762 -13.337 1.00 85.31 96 ASP A N 1
ATOM 773 C CA . ASP A 1 96 ? 7.578 25.186 -13.843 1.00 85.31 96 ASP A CA 1
ATOM 774 C C . ASP A 1 96 ? 7.329 24.133 -14.932 1.00 85.31 96 ASP A C 1
ATOM 776 O O . ASP A 1 96 ? 8.068 24.048 -15.917 1.00 85.31 96 ASP A O 1
ATOM 780 N N . LEU A 1 97 ? 6.275 23.324 -14.780 1.00 82.62 97 LEU A N 1
ATOM 781 C CA . LEU A 1 97 ? 5.892 22.323 -15.774 1.00 82.62 97 LEU A CA 1
ATOM 782 C C . LEU A 1 97 ? 5.412 22.976 -17.077 1.00 82.62 97 LEU A C 1
ATOM 784 O O . LEU A 1 97 ? 5.801 22.532 -18.160 1.00 82.62 97 LEU A O 1
ATOM 788 N N . ILE A 1 98 ? 4.588 24.023 -16.983 1.00 83.25 98 ILE A N 1
ATOM 789 C CA . ILE A 1 98 ? 4.114 24.776 -18.150 1.00 83.25 98 ILE A CA 1
ATOM 790 C C . ILE A 1 98 ? 5.275 25.511 -18.824 1.00 83.25 98 ILE A C 1
ATOM 792 O O . ILE A 1 98 ? 5.412 25.420 -20.042 1.00 83.25 98 ILE A O 1
ATOM 796 N N . GLU A 1 99 ? 6.142 26.176 -18.062 1.00 82.00 99 GLU A N 1
ATOM 797 C CA . GLU A 1 99 ? 7.320 26.873 -18.590 1.00 82.00 99 GLU A CA 1
ATOM 798 C C . GLU A 1 99 ? 8.274 25.895 -19.286 1.00 82.00 99 GLU A C 1
ATOM 800 O O . GLU A 1 99 ? 8.644 26.106 -20.439 1.00 82.00 99 GLU A O 1
ATOM 805 N N . SER A 1 100 ? 8.554 24.744 -18.667 1.00 80.69 100 SER A N 1
ATOM 806 C CA . SER A 1 100 ? 9.368 23.681 -19.273 1.00 80.69 100 SER A CA 1
ATOM 807 C C . SER A 1 100 ? 8.759 23.135 -20.568 1.00 80.69 100 SER A C 1
ATOM 809 O O . SER A 1 100 ? 9.485 22.830 -21.521 1.00 80.69 100 SER A O 1
ATOM 811 N N . ALA A 1 101 ? 7.431 22.997 -20.627 1.00 72.06 101 ALA A N 1
ATOM 812 C CA . ALA A 1 101 ? 6.728 22.546 -21.824 1.00 72.06 101 ALA A CA 1
ATOM 813 C C . ALA A 1 101 ? 6.780 23.595 -22.949 1.00 72.06 101 ALA A C 1
ATOM 815 O O . ALA A 1 101 ? 7.018 23.241 -24.108 1.00 72.06 101 ALA A O 1
ATOM 816 N N . VAL A 1 102 ? 6.616 24.878 -22.615 1.00 82.12 102 VAL A N 1
ATOM 817 C CA . VAL A 1 102 ? 6.715 26.002 -23.559 1.00 82.12 102 VAL A CA 1
ATOM 818 C C . VAL A 1 102 ? 8.142 26.141 -24.095 1.00 82.12 102 VAL A C 1
ATOM 820 O O . VAL A 1 102 ? 8.323 26.194 -25.313 1.00 82.12 102 VAL A O 1
ATOM 823 N N . ASP A 1 103 ? 9.154 26.090 -23.231 1.00 82.19 103 ASP A N 1
ATOM 824 C CA . ASP A 1 103 ? 10.571 26.139 -23.616 1.00 82.19 103 ASP A CA 1
ATOM 825 C C . ASP A 1 103 ? 10.961 24.970 -24.523 1.00 82.19 103 ASP A C 1
ATOM 827 O O . ASP A 1 103 ? 11.672 25.136 -25.520 1.00 82.19 103 ASP A O 1
ATOM 831 N N . SER A 1 104 ? 10.469 23.770 -24.211 1.00 75.56 104 SER A N 1
ATOM 832 C CA . SER A 1 104 ? 10.697 22.582 -25.038 1.00 75.56 104 SER A CA 1
ATOM 833 C C . SER A 1 104 ? 10.047 22.725 -26.417 1.00 75.56 104 SER A C 1
ATOM 835 O O . SER A 1 104 ? 10.656 22.361 -27.425 1.00 75.56 104 SER A O 1
ATOM 837 N N . SER A 1 105 ? 8.843 23.304 -26.484 1.00 75.62 105 SER A N 1
ATOM 838 C CA . SER A 1 105 ? 8.168 23.607 -27.751 1.00 75.62 105 SER A CA 1
ATOM 839 C C . SER A 1 105 ? 8.902 24.685 -28.556 1.00 75.62 105 SER A C 1
ATOM 841 O O . SER A 1 105 ? 8.979 24.573 -29.780 1.00 75.62 105 SER A O 1
ATOM 843 N N . GLY A 1 106 ? 9.462 25.704 -27.898 1.00 83.00 106 GLY A N 1
ATOM 844 C CA . GLY A 1 106 ? 10.269 26.745 -28.541 1.00 83.00 106 GLY A CA 1
ATOM 845 C C . GLY A 1 106 ? 11.541 26.177 -29.171 1.00 83.00 106 GLY A C 1
ATOM 846 O O . GLY A 1 106 ? 11.788 26.380 -30.359 1.00 83.00 106 GLY A O 1
ATOM 847 N N . LYS A 1 107 ? 12.289 25.356 -28.424 1.00 82.88 107 LYS A N 1
ATOM 848 C CA . LYS A 1 107 ? 13.489 24.670 -28.940 1.00 82.88 107 LYS A CA 1
ATOM 849 C C . LYS A 1 107 ? 13.181 23.743 -30.113 1.00 82.88 107 LYS A C 1
ATOM 851 O O . LYS A 1 107 ? 13.992 23.620 -31.028 1.00 82.88 107 LYS A O 1
ATOM 856 N N . LEU A 1 108 ? 12.018 23.088 -30.105 1.00 75.69 108 LEU A N 1
ATOM 857 C CA . LEU A 1 108 ? 11.592 22.240 -31.217 1.00 75.69 108 LEU A CA 1
ATOM 858 C C . LEU A 1 108 ? 11.301 23.060 -32.484 1.00 75.69 108 LEU A C 1
ATOM 860 O O . LEU A 1 108 ? 11.650 22.619 -33.580 1.00 75.69 108 LEU A O 1
ATOM 864 N N . ALA A 1 109 ? 10.707 24.248 -32.341 1.00 79.81 109 ALA A N 1
ATOM 865 C CA . ALA A 1 109 ? 10.473 25.164 -33.456 1.00 79.81 109 ALA A CA 1
ATOM 866 C C . ALA A 1 109 ? 11.792 25.694 -34.045 1.00 79.81 109 ALA A C 1
ATOM 868 O O . ALA A 1 109 ? 11.980 25.632 -35.258 1.00 79.81 109 ALA A O 1
ATOM 869 N N . GLU A 1 110 ? 12.745 26.103 -33.201 1.00 86.44 110 GLU A N 1
ATOM 870 C CA . GLU A 1 110 ? 14.080 26.531 -33.649 1.00 86.44 110 GLU A CA 1
ATOM 871 C C . GLU A 1 110 ? 14.826 25.415 -34.393 1.00 86.44 110 GLU A C 1
ATOM 873 O O . GLU A 1 110 ? 15.445 25.649 -35.434 1.00 86.44 110 GLU A O 1
ATOM 878 N N . LEU A 1 111 ? 14.738 24.176 -33.898 1.00 86.00 111 LEU A N 1
ATOM 879 C CA . LEU A 1 111 ? 15.338 23.022 -34.562 1.00 86.00 111 LEU A CA 1
ATOM 880 C C . LEU A 1 111 ? 14.692 22.765 -35.934 1.00 86.00 111 LEU A C 1
ATOM 882 O O . LEU A 1 111 ? 15.392 22.440 -36.893 1.00 86.00 111 LEU A O 1
ATOM 886 N N . ALA A 1 112 ? 13.369 22.918 -36.039 1.00 80.06 112 ALA A N 1
ATOM 887 C CA . ALA A 1 112 ? 12.643 22.752 -37.295 1.00 80.06 112 ALA A CA 1
ATOM 888 C C . ALA A 1 112 ? 13.048 23.810 -38.335 1.00 80.06 112 ALA A C 1
ATOM 890 O O . ALA A 1 112 ? 13.282 23.461 -39.497 1.00 80.06 112 ALA A O 1
ATOM 891 N N . ASP A 1 113 ? 13.202 25.068 -37.920 1.00 87.88 113 ASP A N 1
ATOM 892 C CA . ASP A 1 113 ? 13.668 26.150 -38.792 1.00 87.88 113 ASP A CA 1
ATOM 893 C C . ASP A 1 113 ? 15.122 25.932 -39.239 1.00 87.88 113 ASP A C 1
ATOM 895 O O . ASP A 1 113 ? 15.421 26.036 -40.431 1.00 87.88 113 ASP A O 1
ATOM 899 N N . ALA A 1 114 ? 16.013 25.512 -38.335 1.00 90.12 114 ALA A N 1
ATOM 900 C CA . ALA A 1 114 ? 17.404 25.192 -38.671 1.00 90.12 114 ALA A CA 1
ATOM 901 C C . ALA A 1 114 ? 17.525 24.006 -39.647 1.00 90.12 114 ALA A C 1
ATOM 903 O O . ALA A 1 114 ? 18.391 23.991 -40.528 1.00 90.12 114 ALA A O 1
ATOM 904 N N . ILE A 1 115 ? 16.663 22.992 -39.522 1.00 86.88 115 ILE A N 1
ATOM 905 C CA . ILE A 1 115 ? 16.603 21.871 -40.474 1.00 86.88 115 ILE A CA 1
ATOM 906 C C . ILE A 1 115 ? 16.165 22.369 -41.856 1.00 86.88 115 ILE A C 1
ATOM 908 O O . ILE A 1 115 ? 16.734 21.945 -42.864 1.00 86.88 115 ILE A O 1
ATOM 912 N N . LYS A 1 116 ? 15.191 23.282 -41.912 1.00 88.44 116 LYS A N 1
ATOM 913 C CA . LYS A 1 116 ? 14.705 23.866 -43.166 1.00 88.44 116 LYS A CA 1
ATOM 914 C C . LYS A 1 116 ? 15.779 24.705 -43.861 1.00 88.44 116 LYS A C 1
ATOM 916 O O . LYS A 1 116 ? 16.018 24.506 -45.048 1.00 88.44 116 LYS A O 1
ATOM 921 N N . GLU A 1 117 ? 16.484 25.557 -43.119 1.00 89.75 117 GLU A N 1
ATOM 922 C CA . GLU A 1 117 ? 17.581 26.373 -43.657 1.00 89.75 117 GLU A CA 1
ATOM 923 C C . GLU A 1 117 ? 18.722 25.505 -44.212 1.00 89.75 117 GLU A C 1
ATOM 925 O O . GLU A 1 117 ? 19.219 25.741 -45.315 1.00 89.75 117 GLU A O 1
ATOM 930 N N . ASN A 1 118 ? 19.095 24.437 -43.499 1.00 89.25 118 ASN A N 1
ATOM 931 C CA . ASN A 1 118 ? 20.102 23.492 -43.983 1.00 89.25 118 ASN A CA 1
ATOM 932 C C . ASN A 1 118 ? 19.650 22.742 -45.245 1.00 89.25 118 ASN A C 1
ATOM 934 O O . ASN A 1 118 ? 20.468 22.499 -46.137 1.00 89.25 118 ASN A O 1
ATOM 938 N N . ALA A 1 119 ? 18.367 22.381 -45.344 1.00 85.00 119 ALA A N 1
ATOM 939 C CA . ALA A 1 119 ? 17.815 21.739 -46.534 1.00 85.00 119 ALA A CA 1
ATOM 940 C C . ALA A 1 119 ? 17.860 22.673 -47.756 1.00 85.00 119 ALA A C 1
ATOM 942 O O . ALA A 1 119 ? 18.306 22.256 -48.829 1.00 85.00 119 ALA A O 1
ATOM 943 N N . ASP A 1 120 ? 17.486 23.943 -47.581 1.00 86.88 120 ASP A N 1
ATOM 944 C CA . ASP A 1 120 ? 17.553 24.962 -48.634 1.00 86.88 120 ASP A CA 1
ATOM 945 C C . ASP A 1 120 ? 19.009 25.236 -49.060 1.00 86.88 120 ASP A C 1
ATOM 947 O O . ASP A 1 120 ? 19.318 25.298 -50.256 1.00 86.88 120 ASP A O 1
ATOM 951 N N . GLY A 1 121 ? 19.936 25.313 -48.098 1.00 90.75 121 GLY A N 1
ATOM 952 C CA . GLY A 1 121 ? 21.370 25.461 -48.357 1.00 90.75 121 GLY A CA 1
ATOM 953 C C . GLY A 1 121 ? 21.961 24.282 -49.137 1.00 90.75 121 GLY A C 1
ATOM 954 O O . GLY A 1 121 ? 22.727 24.480 -50.087 1.00 90.75 121 GLY A O 1
ATOM 955 N N . LEU A 1 122 ? 21.568 23.052 -48.798 1.00 87.38 122 LEU A N 1
ATOM 956 C CA . LEU A 1 122 ? 21.991 21.855 -49.524 1.00 87.38 122 LEU A CA 1
ATOM 957 C C . LEU A 1 122 ? 21.432 21.839 -50.954 1.00 87.38 122 LEU A C 1
ATOM 959 O O . LEU A 1 122 ? 22.175 21.540 -51.891 1.00 87.38 122 LEU A O 1
ATOM 963 N N . ALA A 1 123 ? 20.165 22.215 -51.147 1.00 86.31 123 ALA A N 1
ATOM 964 C CA . ALA A 1 123 ? 19.560 22.323 -52.474 1.00 86.31 123 ALA A CA 1
ATOM 965 C C . ALA A 1 123 ? 20.293 23.353 -53.355 1.00 86.31 123 ALA A C 1
ATOM 967 O O . ALA A 1 123 ? 20.589 23.077 -54.523 1.00 86.31 123 ALA A O 1
ATOM 968 N N . ALA A 1 124 ? 20.665 24.505 -52.789 1.00 87.81 124 ALA A N 1
ATOM 969 C CA . ALA A 1 124 ? 21.457 25.521 -53.481 1.00 87.81 124 ALA A CA 1
ATOM 970 C C . ALA A 1 124 ? 22.864 25.015 -53.852 1.00 87.81 124 ALA A C 1
ATOM 972 O O . ALA A 1 124 ? 23.315 25.213 -54.985 1.00 87.81 124 ALA A O 1
ATOM 973 N N . ALA A 1 125 ? 23.543 24.314 -52.938 1.00 84.31 125 ALA A N 1
ATOM 974 C CA . ALA A 1 125 ? 24.861 23.729 -53.192 1.00 84.31 125 ALA A CA 1
ATOM 975 C C . ALA A 1 125 ? 24.817 22.665 -54.302 1.00 84.31 125 ALA A C 1
ATOM 977 O O . ALA A 1 125 ? 25.671 22.658 -55.191 1.00 84.31 125 ALA A O 1
ATOM 978 N N . VAL A 1 126 ? 23.794 21.806 -54.301 1.00 87.31 126 VAL A N 1
ATOM 979 C CA . VAL A 1 126 ? 23.563 20.816 -55.366 1.00 87.31 126 VAL A CA 1
ATOM 980 C C . VAL A 1 126 ? 23.322 21.509 -56.710 1.00 87.31 126 VAL A C 1
ATOM 982 O O . VAL A 1 126 ? 23.914 21.111 -57.715 1.00 87.31 126 VAL A O 1
ATOM 985 N N . GLY A 1 127 ? 22.526 22.582 -56.737 1.00 86.31 127 GLY A N 1
ATOM 986 C CA . GLY A 1 127 ? 22.305 23.390 -57.940 1.00 86.31 127 GLY A CA 1
ATOM 987 C C . GLY A 1 127 ? 23.593 24.016 -58.491 1.00 86.31 127 GLY A C 1
ATOM 988 O O . GLY A 1 127 ? 23.868 23.908 -59.687 1.00 86.31 127 GLY A O 1
ATOM 989 N N . SER A 1 128 ? 24.418 24.604 -57.622 1.00 88.12 128 SER A N 1
ATOM 990 C CA . SER A 1 128 ? 25.719 25.185 -57.990 1.00 88.12 128 SER A CA 1
ATOM 991 C C . SER A 1 128 ? 26.692 24.132 -58.531 1.00 88.12 128 SER A C 1
ATOM 993 O O . SER A 1 128 ? 27.341 24.331 -59.563 1.00 88.12 128 SER A O 1
ATOM 995 N N . ASN A 1 129 ? 26.744 22.960 -57.895 1.00 83.00 129 ASN A N 1
ATOM 996 C CA . ASN A 1 129 ? 27.567 21.844 -58.356 1.00 83.00 129 ASN A CA 1
ATOM 997 C C . ASN A 1 129 ? 27.106 21.324 -59.721 1.00 83.00 129 ASN A C 1
ATOM 999 O O . ASN A 1 129 ? 27.949 21.025 -60.566 1.00 83.00 129 ASN A O 1
ATOM 1003 N N . LYS A 1 130 ? 25.791 21.270 -59.971 1.00 87.62 130 LYS A N 1
ATOM 1004 C CA . LYS A 1 130 ? 25.238 20.910 -61.283 1.00 87.62 130 LYS A CA 1
ATOM 1005 C C . LYS A 1 130 ? 25.659 21.908 -62.364 1.00 87.62 130 LYS A C 1
ATOM 1007 O O . LYS A 1 130 ? 26.172 21.488 -63.395 1.00 87.62 130 LYS A O 1
ATOM 1012 N N . GLN A 1 131 ? 25.516 23.209 -62.113 1.00 85.19 131 GLN A N 1
ATOM 1013 C CA . GLN A 1 131 ? 25.943 24.252 -63.057 1.00 85.19 131 GLN A CA 1
ATOM 1014 C C . GLN A 1 131 ? 27.452 24.202 -63.323 1.00 85.19 131 GLN A C 1
ATOM 1016 O O . GLN A 1 131 ? 27.896 24.317 -64.465 1.00 85.19 131 GLN A O 1
ATOM 1021 N N . THR A 1 132 ? 28.248 23.980 -62.276 1.00 84.75 132 THR A N 1
ATOM 1022 C CA . THR A 1 132 ? 29.701 23.821 -62.394 1.00 84.75 132 THR A CA 1
ATOM 1023 C C . THR A 1 132 ? 30.052 22.592 -63.234 1.00 84.75 132 THR A C 1
ATOM 1025 O O . THR A 1 132 ? 30.898 22.678 -64.122 1.00 84.75 132 THR A O 1
ATOM 1028 N N . ALA A 1 133 ? 29.378 21.462 -63.010 1.00 78.56 133 ALA A N 1
ATOM 1029 C CA . ALA A 1 133 ? 29.564 20.250 -63.800 1.00 78.56 133 ALA A CA 1
ATOM 1030 C C . ALA A 1 133 ? 29.176 20.459 -65.274 1.00 78.56 133 ALA A C 1
ATOM 1032 O O . ALA A 1 133 ? 29.940 20.082 -66.159 1.00 78.56 133 ALA A O 1
ATOM 1033 N N . GLU A 1 134 ? 28.048 21.119 -65.552 1.00 81.56 134 GLU A N 1
ATOM 1034 C CA . GLU A 1 134 ? 27.617 21.469 -66.913 1.00 81.56 134 GLU A CA 1
ATOM 1035 C C . GLU A 1 134 ? 28.640 22.374 -67.621 1.00 81.56 134 GLU A C 1
ATOM 1037 O O . GLU A 1 134 ? 28.981 22.134 -68.781 1.00 81.56 134 GLU A O 1
ATOM 1042 N N . ALA A 1 135 ? 29.205 23.361 -66.917 1.00 84.62 135 ALA A N 1
ATOM 1043 C CA . ALA A 1 135 ? 30.257 24.226 -67.449 1.00 84.62 135 ALA A CA 1
ATOM 1044 C C . ALA A 1 135 ? 31.568 23.467 -67.726 1.00 84.62 135 ALA A C 1
ATOM 1046 O O . ALA A 1 135 ? 32.203 23.689 -68.760 1.00 84.62 135 ALA A O 1
ATOM 1047 N N . ILE A 1 136 ? 31.969 22.550 -66.837 1.00 81.31 136 ILE A N 1
ATOM 1048 C CA . ILE A 1 136 ? 33.149 21.691 -67.028 1.00 81.31 136 ILE A CA 1
ATOM 1049 C C . ILE A 1 136 ? 32.950 20.773 -68.236 1.00 81.31 136 ILE A C 1
ATOM 1051 O O . ILE A 1 136 ? 33.844 20.683 -69.075 1.00 81.31 136 ILE A O 1
ATOM 1055 N N . ILE A 1 137 ? 31.781 20.138 -68.365 1.00 80.50 137 ILE A N 1
ATOM 1056 C CA . ILE A 1 137 ? 31.441 19.283 -69.511 1.00 80.50 137 ILE A CA 1
ATOM 1057 C C . ILE A 1 137 ? 31.453 20.102 -70.807 1.00 80.50 137 ILE A C 1
ATOM 1059 O O . ILE A 1 137 ? 32.039 19.668 -71.798 1.00 80.50 137 ILE A O 1
ATOM 1063 N N . GLY A 1 138 ? 30.878 21.308 -70.801 1.00 81.00 138 GLY A N 1
ATOM 1064 C CA . GLY A 1 138 ? 30.900 22.219 -71.947 1.00 81.00 138 GLY A CA 1
ATOM 1065 C C . GLY A 1 138 ? 32.319 22.611 -72.368 1.00 81.00 138 GLY A C 1
ATOM 1066 O O . GLY A 1 138 ? 32.661 22.520 -73.548 1.00 81.00 138 GLY A O 1
ATOM 1067 N N . ASN A 1 139 ? 33.178 22.969 -71.410 1.00 79.69 139 ASN A N 1
ATOM 1068 C CA . ASN A 1 139 ? 34.592 23.244 -71.674 1.00 79.69 139 ASN A CA 1
ATOM 1069 C C . ASN A 1 139 ? 35.334 22.003 -72.184 1.00 79.69 139 ASN A C 1
ATOM 1071 O O . ASN A 1 139 ? 36.105 22.108 -73.132 1.00 79.69 139 ASN A O 1
ATOM 1075 N N . ALA A 1 140 ? 35.094 20.825 -71.607 1.00 74.00 140 ALA A N 1
ATOM 1076 C CA . ALA A 1 140 ? 35.715 19.577 -72.045 1.00 74.00 140 ALA A CA 1
ATOM 1077 C C . ALA A 1 140 ? 35.303 19.202 -73.478 1.00 74.00 140 ALA A C 1
ATOM 1079 O O . ALA A 1 140 ? 36.150 18.777 -74.262 1.00 74.00 140 ALA A O 1
ATOM 1080 N N . LEU A 1 141 ? 34.037 19.416 -73.851 1.00 76.75 141 LEU A N 1
ATOM 1081 C CA . LEU A 1 141 ? 33.539 19.237 -75.219 1.00 76.75 141 LEU A CA 1
ATOM 1082 C C . LEU A 1 141 ? 34.168 20.242 -76.193 1.00 76.75 141 LEU A C 1
ATOM 1084 O O . LEU A 1 141 ? 34.580 19.854 -77.284 1.00 76.75 141 LEU A O 1
ATOM 1088 N N . ALA A 1 142 ? 34.302 21.510 -75.794 1.00 77.88 142 ALA A N 1
ATOM 1089 C CA . ALA A 1 142 ? 34.965 22.533 -76.603 1.00 77.88 142 ALA A CA 1
ATOM 1090 C C . ALA A 1 142 ? 36.463 22.235 -76.794 1.00 77.88 142 ALA A C 1
ATOM 1092 O O . ALA A 1 142 ? 36.983 22.337 -77.905 1.00 77.88 142 ALA A O 1
ATOM 1093 N N . ILE A 1 143 ? 37.151 21.802 -75.733 1.00 74.44 143 ILE A N 1
ATOM 1094 C CA . ILE A 1 143 ? 38.546 21.348 -75.791 1.00 74.44 143 ILE A CA 1
ATOM 1095 C C . ILE A 1 143 ? 38.654 20.105 -76.674 1.00 74.44 143 ILE A C 1
ATOM 1097 O O . ILE A 1 143 ? 39.563 20.035 -77.491 1.00 74.44 143 ILE A O 1
ATOM 1101 N N . ALA A 1 144 ? 37.731 19.146 -76.571 1.00 68.88 144 ALA A N 1
ATOM 1102 C CA . ALA A 1 144 ? 37.714 17.967 -77.430 1.00 68.88 144 ALA A CA 1
ATOM 1103 C C . ALA A 1 144 ? 37.531 18.332 -78.914 1.00 68.88 144 ALA A C 1
ATOM 1105 O O . ALA A 1 144 ? 38.217 17.748 -79.749 1.00 68.88 144 ALA A O 1
ATOM 1106 N N . ASP A 1 145 ? 36.683 19.311 -79.250 1.00 70.12 145 ASP A N 1
ATOM 1107 C CA . ASP A 1 145 ? 36.517 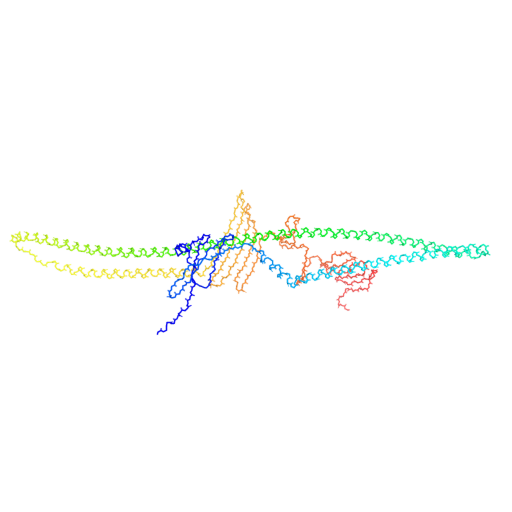19.808 -80.627 1.00 70.12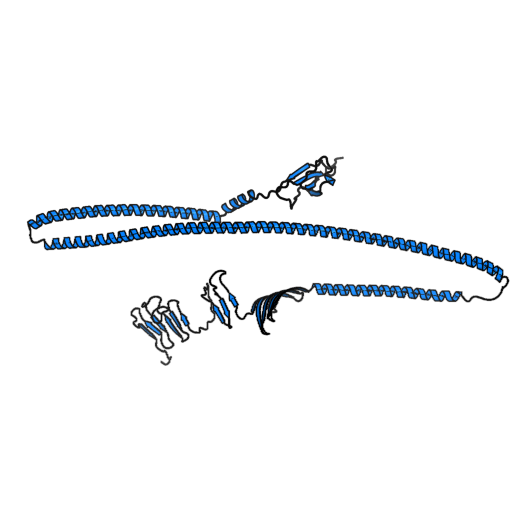 145 ASP A CA 1
ATOM 1108 C C . ASP A 1 145 ? 37.793 20.496 -81.149 1.00 70.12 145 ASP A C 1
ATOM 1110 O O . ASP A 1 145 ? 38.265 20.203 -82.251 1.00 70.12 145 ASP A O 1
ATOM 1114 N N . VAL A 1 146 ? 38.423 21.349 -80.332 1.00 67.69 146 VAL A N 1
ATOM 1115 C CA . VAL A 1 146 ? 39.717 21.980 -80.655 1.00 67.69 146 VAL A CA 1
ATOM 1116 C C . VAL A 1 146 ? 40.815 20.929 -80.820 1.00 67.69 146 VAL A C 1
ATOM 1118 O O . VAL A 1 146 ? 41.598 20.995 -81.766 1.00 67.69 146 VAL A O 1
ATOM 1121 N N . VAL A 1 147 ? 40.846 19.922 -79.952 1.00 60.97 147 VAL A N 1
ATOM 1122 C CA . VAL A 1 147 ? 41.840 18.849 -79.981 1.00 60.97 147 VAL A CA 1
ATOM 1123 C C . VAL A 1 147 ? 41.647 17.955 -81.192 1.00 60.97 147 VAL A C 1
ATOM 1125 O O . VAL A 1 147 ? 42.653 17.605 -81.792 1.00 60.97 147 VAL A O 1
ATOM 1128 N N . VAL A 1 148 ? 40.419 17.646 -81.621 1.00 63.47 148 VAL A N 1
ATOM 1129 C CA . VAL A 1 148 ? 40.154 16.920 -82.880 1.00 63.47 148 VAL A CA 1
ATOM 1130 C C . VAL A 1 148 ? 40.645 17.724 -84.093 1.00 63.47 148 VAL A C 1
ATOM 1132 O O . VAL A 1 148 ? 41.281 17.166 -84.989 1.00 63.47 148 VAL A O 1
ATOM 1135 N N . ARG A 1 149 ? 40.456 19.051 -84.100 1.00 58.84 149 ARG A N 1
ATOM 1136 C CA . ARG A 1 149 ? 41.003 19.933 -85.152 1.00 58.84 149 ARG A CA 1
ATOM 1137 C C . ARG A 1 149 ? 42.533 20.030 -85.113 1.00 58.84 149 ARG A C 1
ATOM 1139 O O . ARG A 1 149 ? 43.157 20.150 -86.162 1.00 58.84 149 ARG A O 1
ATOM 1146 N N . GLN A 1 150 ? 43.143 19.940 -83.932 1.00 53.72 150 GLN A N 1
ATOM 1147 C CA . GLN A 1 150 ? 44.594 20.032 -83.736 1.00 53.72 150 GLN A CA 1
ATOM 1148 C C . GLN A 1 150 ? 45.314 18.677 -83.928 1.00 53.72 150 GLN A C 1
ATOM 1150 O O . GLN A 1 150 ? 46.440 18.648 -84.425 1.00 53.72 150 GLN A O 1
ATOM 1155 N N . THR A 1 151 ? 44.655 17.542 -83.645 1.00 52.25 151 THR A N 1
ATOM 1156 C CA . THR A 1 151 ? 45.145 16.177 -83.954 1.00 52.25 151 THR A CA 1
ATOM 1157 C C . THR A 1 151 ? 45.105 15.872 -85.447 1.00 52.25 151 THR A C 1
ATOM 1159 O O . THR A 1 151 ? 45.959 15.125 -85.918 1.00 52.25 151 THR A O 1
ATOM 1162 N N . ALA A 1 152 ? 44.228 16.524 -86.220 1.00 51.34 152 ALA A N 1
ATOM 1163 C CA . ALA A 1 152 ? 44.315 16.523 -87.682 1.00 51.34 152 ALA A CA 1
ATOM 1164 C C . ALA A 1 152 ? 45.604 17.191 -88.219 1.00 51.34 152 ALA A C 1
ATOM 1166 O O . ALA A 1 152 ? 45.919 17.034 -89.398 1.00 51.34 152 ALA A O 1
ATOM 1167 N N . GLN A 1 153 ? 46.368 17.909 -87.378 1.00 53.28 153 GLN A N 1
ATOM 1168 C CA . GLN A 1 153 ? 47.572 18.642 -87.787 1.00 53.28 153 GLN A CA 1
ATOM 1169 C C . GLN A 1 153 ? 48.885 18.257 -87.075 1.00 53.28 153 GLN A C 1
ATOM 1171 O O . GLN A 1 153 ? 49.936 18.590 -87.618 1.00 53.28 153 GLN A O 1
ATOM 1176 N N . GLN A 1 154 ? 48.903 17.533 -85.943 1.00 51.16 154 GLN A N 1
ATOM 1177 C CA . GLN A 1 154 ? 50.161 17.077 -85.306 1.00 51.16 154 GLN A CA 1
ATOM 1178 C C . GLN A 1 154 ? 50.033 15.713 -84.591 1.00 51.16 154 GLN A C 1
ATOM 1180 O O . GLN A 1 154 ? 49.479 15.603 -83.499 1.00 51.16 154 GLN A O 1
ATOM 1185 N N . GLY A 1 155 ? 50.609 14.665 -85.191 1.00 54.22 155 GLY A N 1
ATOM 1186 C CA . GLY A 1 155 ? 50.479 13.253 -84.787 1.00 54.22 155 GLY A CA 1
ATOM 1187 C C . GLY A 1 155 ? 51.339 12.762 -83.610 1.00 54.22 155 GLY A C 1
ATOM 1188 O O . GLY A 1 155 ? 51.699 11.592 -83.599 1.00 54.22 155 GLY A O 1
ATOM 1189 N N . ALA A 1 156 ? 51.686 13.612 -82.636 1.00 54.91 156 ALA A N 1
ATOM 1190 C CA . ALA A 1 156 ? 52.531 13.219 -81.490 1.00 54.91 156 ALA A CA 1
ATOM 1191 C C . ALA A 1 156 ? 51.864 13.345 -80.099 1.00 54.91 156 ALA A C 1
ATOM 1193 O O . ALA A 1 156 ? 52.423 12.855 -79.125 1.00 54.91 156 ALA A O 1
ATOM 1194 N N . ASN A 1 157 ? 50.661 13.931 -79.994 1.00 54.50 157 ASN A N 1
ATOM 1195 C CA . ASN A 1 157 ? 49.951 14.148 -78.716 1.00 54.50 157 ASN A CA 1
ATOM 1196 C C . ASN A 1 157 ? 48.727 13.225 -78.485 1.00 54.50 157 ASN A C 1
ATOM 1198 O O . ASN A 1 157 ? 47.971 13.461 -77.545 1.00 54.50 157 ASN A O 1
ATOM 1202 N N . SER A 1 158 ? 48.481 12.189 -79.305 1.00 56.59 158 SER A N 1
ATOM 1203 C CA . SER A 1 158 ? 47.268 11.357 -79.141 1.00 56.59 158 SER A CA 1
ATOM 1204 C C . SER A 1 158 ? 47.311 10.467 -77.893 1.00 56.59 158 SER A C 1
ATOM 1206 O O . SER A 1 158 ? 46.311 10.362 -77.193 1.00 56.59 158 SER A O 1
ATOM 1208 N N . ALA A 1 159 ? 48.476 9.910 -77.542 1.00 54.94 159 ALA A N 1
ATOM 1209 C CA . ALA A 1 159 ? 48.610 8.987 -76.411 1.00 54.94 159 ALA A CA 1
ATOM 1210 C C . ALA A 1 159 ? 48.317 9.637 -75.043 1.00 54.94 159 ALA A C 1
ATOM 1212 O O . ALA A 1 159 ? 47.737 8.999 -74.168 1.00 54.94 159 ALA A O 1
ATOM 1213 N N . THR A 1 160 ? 48.674 10.911 -74.854 1.00 57.06 160 THR A N 1
ATOM 1214 C CA . THR A 1 160 ? 48.400 11.645 -73.605 1.00 57.06 160 THR A CA 1
ATOM 1215 C C . THR A 1 160 ? 46.941 12.092 -73.501 1.00 57.06 160 THR A C 1
ATOM 1217 O O . THR A 1 160 ? 46.403 12.171 -72.399 1.00 57.06 160 THR A O 1
ATOM 1220 N N . PHE A 1 161 ? 46.271 12.343 -74.632 1.00 57.47 161 PHE A N 1
ATOM 1221 C CA . PHE A 1 161 ? 44.855 12.717 -74.667 1.00 57.47 161 PHE A CA 1
ATOM 1222 C C . PHE A 1 161 ? 43.919 11.514 -74.474 1.00 57.47 161 PHE A C 1
ATOM 1224 O O . PHE A 1 161 ? 42.881 11.649 -73.825 1.00 57.47 161 PHE A O 1
ATOM 1231 N N . GLU A 1 162 ? 44.302 10.338 -74.982 1.00 61.72 162 GLU A N 1
ATOM 1232 C CA . GLU A 1 162 ? 43.618 9.064 -74.715 1.00 61.72 162 GLU A CA 1
ATOM 1233 C C . GLU A 1 162 ? 43.618 8.761 -73.206 1.00 61.72 162 GLU A C 1
ATOM 1235 O O . GLU A 1 162 ? 42.562 8.526 -72.625 1.00 61.72 162 GLU A O 1
ATOM 1240 N N . GLN A 1 163 ? 44.780 8.895 -72.550 1.00 65.50 163 GLN A N 1
ATOM 1241 C CA . GLN A 1 163 ? 44.926 8.696 -71.101 1.00 65.50 163 GLN A CA 1
ATOM 1242 C C . GLN A 1 163 ? 44.104 9.700 -70.281 1.00 65.50 163 GLN A C 1
ATOM 1244 O O . GLN A 1 163 ? 43.453 9.324 -69.311 1.00 65.50 163 GLN A O 1
ATOM 1249 N N . LEU A 1 164 ? 44.089 10.980 -70.666 1.00 68.19 164 LEU A N 1
ATOM 1250 C CA . LEU A 1 164 ? 43.267 11.996 -69.996 1.00 68.19 164 LEU A CA 1
ATOM 1251 C C . LEU A 1 164 ? 41.762 11.735 -70.164 1.00 68.19 164 LEU A C 1
ATOM 1253 O O . LEU A 1 164 ? 41.015 11.909 -69.202 1.00 68.19 164 LEU A O 1
ATOM 1257 N N . ARG A 1 165 ? 41.306 11.283 -71.342 1.00 72.44 165 ARG A N 1
ATOM 1258 C CA . ARG A 1 165 ? 39.906 10.861 -71.537 1.00 72.44 165 ARG A CA 1
ATOM 1259 C C . ARG A 1 165 ? 39.552 9.651 -70.684 1.00 72.44 165 ARG A C 1
ATOM 1261 O O . ARG A 1 165 ? 38.471 9.637 -70.107 1.00 72.44 165 ARG A O 1
ATOM 1268 N N . GLU A 1 166 ? 40.446 8.674 -70.591 1.00 72.50 166 GLU A N 1
ATOM 1269 C CA . GLU A 1 166 ? 40.255 7.475 -69.774 1.00 72.50 166 GLU A CA 1
ATOM 1270 C C . GLU A 1 166 ? 40.167 7.821 -68.279 1.00 72.50 166 GLU A C 1
ATOM 1272 O O . GLU A 1 166 ? 39.254 7.361 -67.594 1.00 72.50 166 GLU A O 1
ATOM 1277 N N . VAL A 1 167 ? 41.026 8.718 -67.781 1.00 74.38 167 VAL A N 1
ATOM 1278 C CA . VAL A 1 167 ? 40.972 9.205 -66.390 1.00 74.38 167 VAL A CA 1
ATOM 1279 C C . VAL A 1 167 ? 39.690 9.995 -66.116 1.00 74.38 167 VAL A C 1
ATOM 1281 O O . VAL A 1 167 ? 39.055 9.773 -65.090 1.00 74.38 167 VAL A O 1
ATOM 1284 N N . ILE A 1 168 ? 39.266 10.883 -67.022 1.00 76.25 168 ILE A N 1
ATOM 1285 C CA . ILE A 1 168 ? 38.019 11.652 -66.858 1.00 76.25 168 ILE A CA 1
ATOM 1286 C C . ILE A 1 168 ? 36.795 10.731 -66.906 1.00 76.25 168 ILE A C 1
ATOM 1288 O O . ILE A 1 168 ? 35.867 10.924 -66.124 1.00 76.25 168 ILE A O 1
ATOM 1292 N N . ALA A 1 169 ? 36.783 9.730 -67.790 1.00 73.75 169 ALA A N 1
ATOM 1293 C CA . ALA A 1 169 ? 35.717 8.735 -67.846 1.00 73.75 169 ALA A CA 1
ATOM 1294 C C . ALA A 1 169 ? 35.661 7.918 -66.546 1.00 73.75 169 ALA A C 1
ATOM 1296 O O . ALA A 1 169 ? 34.598 7.828 -65.941 1.00 73.75 169 ALA A O 1
ATOM 1297 N N . THR A 1 170 ? 36.812 7.442 -66.061 1.00 81.25 170 THR A N 1
ATOM 1298 C CA . THR A 1 170 ? 36.926 6.692 -64.798 1.00 81.25 170 THR A CA 1
ATOM 1299 C C . THR A 1 170 ? 36.472 7.530 -63.597 1.00 81.25 170 THR A C 1
ATOM 1301 O O . THR A 1 170 ? 35.704 7.063 -62.762 1.00 81.25 170 THR A O 1
ATOM 1304 N N . GLU A 1 171 ? 36.889 8.795 -63.518 1.00 80.12 171 GLU A N 1
ATOM 1305 C CA . GLU A 1 171 ? 36.472 9.730 -62.462 1.00 80.12 171 GLU A CA 1
ATOM 1306 C C . GLU A 1 171 ? 34.974 10.068 -62.557 1.00 80.12 171 GLU A C 1
ATOM 1308 O O . GLU A 1 171 ? 34.295 10.205 -61.540 1.00 80.12 171 GLU A O 1
ATOM 1313 N N . THR A 1 172 ? 34.424 10.175 -63.770 1.00 81.88 172 THR A N 1
ATOM 1314 C CA . THR A 1 172 ? 32.986 10.407 -63.982 1.00 81.88 172 THR A CA 1
ATOM 1315 C C . THR A 1 172 ? 32.171 9.187 -63.556 1.00 81.88 172 THR A C 1
ATOM 1317 O O . THR A 1 172 ? 31.174 9.345 -62.854 1.00 81.88 172 THR A O 1
ATOM 1320 N N . GLU A 1 173 ? 32.607 7.975 -63.901 1.00 84.56 173 GLU A N 1
ATOM 1321 C CA . GLU A 1 173 ? 31.991 6.723 -63.442 1.00 84.56 173 GLU A CA 1
ATOM 1322 C C . GLU A 1 173 ? 32.058 6.583 -61.915 1.00 84.56 173 GLU A C 1
ATOM 1324 O O . GLU A 1 173 ? 31.059 6.226 -61.280 1.00 84.56 173 GLU A O 1
ATOM 1329 N N . ALA A 1 174 ? 33.192 6.939 -61.302 1.00 80.75 174 ALA A N 1
ATOM 1330 C CA . ALA A 1 174 ? 33.346 6.960 -59.849 1.00 80.75 174 ALA A CA 1
ATOM 1331 C C . ALA A 1 174 ? 32.376 7.957 -59.189 1.00 80.75 174 ALA A C 1
ATOM 1333 O O . ALA A 1 174 ? 31.674 7.601 -58.241 1.00 80.75 174 ALA A O 1
ATOM 1334 N N . ARG A 1 175 ? 32.246 9.175 -59.733 1.00 87.06 175 ARG A N 1
ATOM 1335 C CA . ARG A 1 175 ? 31.295 10.187 -59.235 1.00 87.06 175 ARG A CA 1
ATOM 1336 C C . ARG A 1 175 ? 29.840 9.774 -59.404 1.00 87.06 175 ARG A C 1
ATOM 1338 O O . ARG A 1 175 ? 29.051 9.994 -58.491 1.00 87.06 175 ARG A O 1
ATOM 1345 N N . VAL A 1 176 ? 29.473 9.168 -60.532 1.00 88.56 176 VAL A N 1
ATOM 1346 C CA . VAL A 1 176 ? 28.118 8.629 -60.751 1.00 88.56 176 VAL A CA 1
ATOM 1347 C C . VAL A 1 176 ? 27.816 7.526 -59.737 1.00 88.56 176 VAL A C 1
ATOM 1349 O O . VAL A 1 176 ? 26.727 7.500 -59.160 1.00 88.56 176 VAL A O 1
ATOM 1352 N N . THR A 1 177 ? 28.793 6.662 -59.453 1.00 88.56 177 THR A N 1
ATOM 1353 C CA . THR A 1 177 ? 28.675 5.621 -58.422 1.00 88.56 177 THR A CA 1
ATOM 1354 C C . THR A 1 177 ? 28.471 6.232 -57.032 1.00 88.56 177 THR A C 1
ATOM 1356 O O . THR A 1 177 ? 27.582 5.802 -56.294 1.00 88.56 177 THR A O 1
ATOM 1359 N N . ASP A 1 178 ? 29.231 7.271 -56.679 1.00 88.12 178 ASP A N 1
ATOM 1360 C CA . ASP A 1 178 ? 29.085 7.968 -55.398 1.00 88.12 178 ASP A CA 1
ATOM 1361 C C . ASP A 1 178 ? 27.753 8.713 -55.259 1.00 88.12 178 ASP A C 1
ATOM 1363 O O . ASP A 1 178 ? 27.139 8.653 -54.192 1.00 88.12 178 ASP A O 1
ATOM 1367 N N . VAL A 1 179 ? 27.267 9.365 -56.321 1.00 90.56 179 VAL A N 1
ATOM 1368 C CA . VAL A 1 179 ? 25.941 10.009 -56.343 1.00 90.56 179 VAL A CA 1
ATOM 1369 C C . VAL A 1 179 ? 24.841 8.968 -56.168 1.00 90.56 179 VAL A C 1
ATOM 1371 O O . VAL A 1 179 ? 23.981 9.147 -55.312 1.00 90.56 179 VAL A O 1
ATOM 1374 N N . THR A 1 180 ? 24.917 7.840 -56.879 1.00 87.81 180 THR A N 1
ATOM 1375 C CA . THR A 1 180 ? 23.947 6.738 -56.743 1.00 87.81 180 THR A CA 1
ATOM 1376 C C . THR A 1 180 ? 23.927 6.197 -55.308 1.00 87.81 180 THR A C 1
ATOM 1378 O O . THR A 1 180 ? 22.869 5.950 -54.727 1.00 87.81 180 THR A O 1
ATOM 1381 N N . ARG A 1 181 ? 25.104 6.051 -54.686 1.00 90.12 181 ARG A N 1
ATOM 1382 C CA . ARG A 1 181 ? 25.228 5.648 -53.278 1.00 90.12 181 ARG A CA 1
ATOM 1383 C C . ARG A 1 181 ? 24.635 6.694 -52.330 1.00 90.12 181 ARG A C 1
ATOM 1385 O O . ARG A 1 181 ? 24.029 6.321 -51.326 1.00 90.12 181 ARG A O 1
ATOM 1392 N N . LEU A 1 182 ? 24.816 7.981 -52.620 1.00 89.56 182 LEU A N 1
ATOM 1393 C CA . LEU A 1 182 ? 24.243 9.074 -51.837 1.00 89.56 182 LEU A CA 1
ATOM 1394 C C . LEU A 1 182 ? 22.712 9.086 -51.941 1.00 89.56 182 LEU A C 1
ATOM 1396 O O . LEU A 1 182 ? 22.051 9.154 -50.912 1.00 89.56 182 LEU A O 1
ATOM 1400 N N . GLU A 1 183 ? 22.156 8.949 -53.146 1.00 90.12 183 GLU A N 1
ATOM 1401 C CA . GLU A 1 183 ? 20.711 8.844 -53.393 1.00 90.12 183 GLU A CA 1
ATOM 1402 C C . GLU A 1 183 ? 20.098 7.661 -52.639 1.00 90.12 183 GLU A C 1
ATOM 1404 O O . GLU A 1 183 ? 19.090 7.826 -51.952 1.00 90.12 183 GLU A O 1
ATOM 1409 N N . ALA A 1 184 ? 20.752 6.495 -52.669 1.00 88.94 184 ALA A N 1
ATOM 1410 C CA . ALA A 1 184 ? 20.325 5.330 -51.896 1.00 88.94 184 ALA A CA 1
ATOM 1411 C C . ALA A 1 184 ? 20.316 5.609 -50.382 1.00 88.94 184 ALA A C 1
ATOM 1413 O O . ALA A 1 184 ? 19.379 5.224 -49.681 1.00 88.94 184 ALA A O 1
ATOM 1414 N N . LYS A 1 185 ? 21.331 6.317 -49.870 1.00 90.88 185 LYS A N 1
ATOM 1415 C CA . LYS A 1 185 ? 21.417 6.698 -48.452 1.00 90.88 185 LYS A CA 1
ATOM 1416 C C . LYS A 1 185 ? 20.354 7.737 -48.069 1.00 90.88 185 LYS A C 1
ATOM 1418 O O . LYS A 1 185 ? 19.800 7.665 -46.977 1.00 90.88 185 LYS A O 1
ATOM 1423 N N . THR A 1 186 ? 20.037 8.669 -48.966 1.00 89.38 186 THR A N 1
ATOM 1424 C CA . THR A 1 186 ? 18.959 9.653 -48.785 1.00 89.38 186 THR A CA 1
ATOM 1425 C C . THR A 1 186 ? 17.593 8.974 -48.746 1.00 89.38 186 THR A C 1
ATOM 1427 O O . THR A 1 186 ? 16.827 9.232 -47.822 1.00 89.38 186 THR A O 1
ATOM 1430 N N . ALA A 1 187 ? 17.318 8.047 -49.668 1.00 89.19 187 ALA A N 1
ATOM 1431 C CA . ALA A 1 187 ? 16.083 7.261 -49.665 1.00 89.19 187 ALA A CA 1
ATOM 1432 C C . ALA A 1 187 ? 15.947 6.414 -48.387 1.00 89.19 187 ALA A C 1
ATOM 1434 O O . ALA A 1 187 ? 14.871 6.334 -47.794 1.00 89.19 187 ALA A O 1
ATOM 1435 N N . GLN A 1 188 ? 17.052 5.827 -47.912 1.00 91.56 188 GLN A N 1
ATOM 1436 C CA . GLN A 1 188 ? 17.082 5.111 -46.636 1.00 91.56 188 GLN A CA 1
ATOM 1437 C C . GLN A 1 188 ? 16.764 6.036 -45.449 1.00 91.56 188 GLN A C 1
ATOM 1439 O O . GLN A 1 188 ? 15.993 5.658 -44.568 1.00 91.56 188 GLN A O 1
ATOM 1444 N N . ASN A 1 189 ? 17.324 7.247 -45.422 1.00 90.06 189 ASN A N 1
ATOM 1445 C CA . ASN A 1 189 ? 17.038 8.226 -44.372 1.00 90.06 189 ASN A CA 1
ATOM 1446 C C . ASN A 1 189 ? 15.574 8.686 -44.401 1.00 90.06 189 ASN A C 1
ATOM 1448 O O . ASN A 1 189 ? 14.960 8.813 -43.347 1.00 90.06 189 ASN A O 1
ATOM 1452 N N . GLU A 1 190 ? 14.997 8.906 -45.583 1.00 91.06 190 GLU A N 1
ATOM 1453 C CA . GLU A 1 190 ? 13.584 9.275 -45.739 1.00 91.06 190 GLU A CA 1
ATOM 1454 C C . GLU A 1 190 ? 12.644 8.173 -45.222 1.00 91.06 190 GLU A C 1
ATOM 1456 O O . GLU A 1 190 ? 11.676 8.457 -44.506 1.00 91.06 190 GLU A O 1
ATOM 1461 N N . ALA A 1 191 ? 12.975 6.908 -45.500 1.00 90.44 191 ALA A N 1
ATOM 1462 C CA . ALA A 1 191 ? 12.272 5.758 -44.941 1.00 90.44 191 ALA A CA 1
ATOM 1463 C C . ALA A 1 191 ? 12.390 5.710 -43.407 1.00 90.44 191 ALA A C 1
ATOM 1465 O O . ALA A 1 191 ? 11.373 5.590 -42.725 1.00 90.44 191 ALA A O 1
ATOM 1466 N N . GLY A 1 192 ? 13.596 5.898 -42.858 1.00 93.06 192 GLY A N 1
ATOM 1467 C CA . GLY A 1 192 ? 13.818 5.937 -41.408 1.00 93.06 192 GLY A CA 1
ATOM 1468 C C . GLY A 1 192 ? 13.065 7.078 -40.713 1.00 93.06 192 GLY A C 1
ATOM 1469 O O . GLY A 1 192 ? 12.464 6.877 -39.663 1.00 93.06 192 GLY A O 1
ATOM 1470 N N . VAL A 1 193 ? 13.013 8.270 -41.317 1.00 91.81 193 VAL A N 1
ATOM 1471 C CA . VAL A 1 193 ? 12.213 9.399 -40.804 1.00 91.81 193 VAL A CA 1
ATOM 1472 C C . VAL A 1 193 ? 10.719 9.066 -40.812 1.00 91.81 193 VAL A C 1
ATOM 1474 O O . VAL A 1 193 ? 10.000 9.439 -39.884 1.00 91.81 193 VAL A O 1
ATOM 1477 N N . THR A 1 194 ? 10.238 8.358 -41.834 1.00 92.50 194 THR A N 1
ATOM 1478 C CA . THR A 1 194 ? 8.835 7.926 -41.917 1.00 92.50 194 THR A CA 1
ATOM 1479 C C . THR A 1 194 ? 8.500 6.902 -40.831 1.00 92.50 194 THR A C 1
ATOM 1481 O O . THR A 1 194 ? 7.470 7.035 -40.172 1.00 92.50 194 THR A O 1
ATOM 1484 N N . GLU A 1 195 ? 9.393 5.945 -40.580 1.00 94.75 195 GLU A N 1
ATOM 1485 C CA . GLU A 1 195 ? 9.261 4.966 -39.495 1.00 94.75 195 GLU A CA 1
ATOM 1486 C C . GLU A 1 195 ? 9.242 5.645 -38.117 1.00 94.75 195 GLU A C 1
ATOM 1488 O O . GLU A 1 195 ? 8.367 5.360 -37.302 1.00 94.75 195 GLU A O 1
ATOM 1493 N N . VAL A 1 196 ? 10.124 6.624 -37.881 1.00 93.25 196 VAL A N 1
ATOM 1494 C CA . VAL A 1 196 ? 10.135 7.413 -36.636 1.00 93.25 196 VAL A CA 1
ATOM 1495 C C . VAL A 1 196 ? 8.842 8.216 -36.461 1.00 93.25 196 VAL A C 1
ATOM 1497 O O . VAL A 1 196 ? 8.306 8.262 -35.354 1.00 93.25 196 VAL A O 1
ATOM 1500 N N . ARG A 1 197 ? 8.299 8.827 -37.527 1.00 92.00 197 ARG A N 1
ATOM 1501 C CA . ARG A 1 197 ? 7.001 9.526 -37.452 1.00 92.00 197 ARG A CA 1
ATOM 1502 C C . ARG A 1 197 ? 5.863 8.575 -37.093 1.00 92.00 197 ARG A C 1
ATOM 1504 O O . ARG A 1 197 ? 5.018 8.943 -36.279 1.00 92.00 197 ARG A O 1
ATOM 1511 N N . GLN A 1 198 ? 5.847 7.375 -37.674 1.00 92.88 198 GLN A N 1
ATOM 1512 C CA . GLN A 1 198 ? 4.838 6.369 -37.351 1.00 92.88 198 GLN A CA 1
ATOM 1513 C C . GLN A 1 198 ? 4.965 5.916 -35.893 1.00 92.88 198 GLN A C 1
ATOM 1515 O O . GLN A 1 198 ? 3.978 5.951 -35.165 1.00 92.88 198 GLN A O 1
ATOM 1520 N N . ALA A 1 199 ? 6.180 5.599 -35.438 1.00 90.88 199 ALA A N 1
ATOM 1521 C CA . ALA A 1 199 ? 6.438 5.212 -34.053 1.00 90.88 199 ALA A CA 1
ATOM 1522 C C . ALA A 1 199 ? 6.008 6.301 -33.055 1.00 90.88 199 ALA A C 1
ATOM 1524 O O . ALA A 1 199 ? 5.430 5.993 -32.015 1.00 90.88 199 ALA A O 1
ATOM 1525 N N . LEU A 1 200 ? 6.232 7.579 -33.383 1.00 90.25 200 LEU A N 1
ATOM 1526 C CA . LEU A 1 200 ? 5.787 8.700 -32.553 1.00 90.25 200 LEU A CA 1
ATOM 1527 C C . LEU A 1 200 ? 4.254 8.815 -32.504 1.00 90.25 200 LEU A C 1
ATOM 1529 O O . LEU A 1 200 ? 3.698 9.108 -31.447 1.00 90.25 200 LEU A O 1
ATOM 1533 N N . SER A 1 201 ? 3.569 8.568 -33.624 1.00 93.50 201 SER A N 1
ATOM 1534 C CA . SER A 1 201 ? 2.103 8.539 -33.684 1.00 93.50 201 SER A CA 1
ATOM 1535 C C . SER A 1 201 ? 1.520 7.386 -32.864 1.00 93.50 201 SER A C 1
ATOM 1537 O O . SER A 1 201 ? 0.556 7.580 -32.122 1.00 93.50 201 SER A O 1
ATOM 1539 N N . ASP A 1 202 ? 2.111 6.196 -32.970 1.00 94.25 202 ASP A N 1
ATOM 1540 C CA . ASP A 1 202 ? 1.684 5.011 -32.222 1.00 94.25 202 ASP A CA 1
ATOM 1541 C C . ASP A 1 202 ? 1.900 5.213 -30.711 1.00 94.25 202 ASP A C 1
ATOM 1543 O O . ASP A 1 202 ? 1.006 4.931 -29.911 1.00 94.25 202 ASP A O 1
ATOM 1547 N N . GLU A 1 203 ? 3.037 5.796 -30.318 1.00 95.12 203 GLU A N 1
ATOM 1548 C CA . GLU A 1 203 ? 3.331 6.173 -28.930 1.00 95.12 203 GLU A CA 1
ATOM 1549 C C . GLU A 1 203 ? 2.355 7.239 -28.405 1.00 95.12 203 GLU A C 1
ATOM 1551 O O . GLU A 1 203 ? 1.888 7.144 -27.268 1.00 95.12 203 GLU A O 1
ATOM 1556 N N . ALA A 1 204 ? 1.986 8.235 -29.219 1.00 91.31 204 ALA A N 1
ATOM 1557 C CA . ALA A 1 204 ? 0.993 9.242 -28.840 1.00 91.31 204 ALA A CA 1
ATOM 1558 C C . ALA A 1 204 ? -0.391 8.615 -28.586 1.00 91.31 204 ALA A C 1
ATOM 1560 O O . ALA A 1 204 ? -1.043 8.941 -27.591 1.00 91.31 204 ALA A O 1
ATOM 1561 N N . HIS A 1 205 ? -0.816 7.664 -29.424 1.00 94.00 205 HIS A N 1
ATOM 1562 C CA . HIS A 1 205 ? -2.055 6.907 -29.214 1.00 94.00 205 HIS A CA 1
ATOM 1563 C C . HIS A 1 205 ? -1.999 6.003 -27.976 1.00 94.00 205 HIS A C 1
ATOM 1565 O O . HIS A 1 205 ? -2.974 5.932 -27.216 1.00 94.00 205 HIS A O 1
ATOM 1571 N N . ALA A 1 206 ? -0.867 5.338 -27.735 1.00 91.44 206 ALA A N 1
ATOM 1572 C CA . ALA A 1 206 ? -0.662 4.521 -26.541 1.00 91.44 206 ALA A CA 1
ATOM 1573 C C . ALA A 1 206 ? -0.725 5.374 -25.264 1.00 91.44 206 ALA A C 1
ATOM 1575 O O . ALA A 1 206 ? -1.398 4.998 -24.302 1.00 91.44 206 ALA A O 1
ATOM 1576 N N . ARG A 1 207 ? -0.102 6.560 -25.275 1.00 93.88 207 ARG A N 1
ATOM 1577 C CA . ARG A 1 207 ? -0.173 7.522 -24.165 1.00 93.88 207 ARG A CA 1
ATOM 1578 C C . ARG A 1 207 ? -1.582 8.042 -23.933 1.00 93.88 207 ARG A C 1
ATOM 1580 O O . ARG A 1 207 ? -2.002 8.069 -22.782 1.00 93.88 207 ARG A O 1
ATOM 1587 N N . ALA A 1 208 ? -2.323 8.397 -24.983 1.00 92.44 208 ALA A N 1
ATOM 1588 C CA . ALA A 1 208 ? -3.722 8.812 -24.849 1.00 92.44 208 ALA A CA 1
ATOM 1589 C C . ALA A 1 208 ? -4.568 7.715 -24.177 1.00 92.44 208 ALA A C 1
ATOM 1591 O O . ALA A 1 208 ? -5.261 7.974 -23.199 1.00 92.44 208 ALA A O 1
ATOM 1592 N N . THR A 1 209 ? -4.399 6.463 -24.611 1.00 94.31 209 THR A N 1
ATOM 1593 C CA . THR A 1 209 ? -5.090 5.308 -24.012 1.00 94.31 209 THR A CA 1
ATOM 1594 C C . THR A 1 209 ? -4.717 5.113 -22.537 1.00 94.31 209 THR A C 1
ATOM 1596 O O . THR A 1 209 ? -5.580 4.830 -21.706 1.00 94.31 209 THR A O 1
ATOM 1599 N N . ALA A 1 210 ? -3.437 5.270 -22.186 1.00 92.31 210 ALA A N 1
ATOM 1600 C CA . ALA A 1 210 ? -2.978 5.171 -20.801 1.00 92.31 210 ALA A CA 1
ATOM 1601 C C . ALA A 1 210 ? -3.546 6.297 -19.919 1.00 92.31 210 ALA A C 1
ATOM 1603 O O . ALA A 1 210 ? -3.918 6.046 -18.773 1.00 92.31 210 ALA A O 1
ATOM 1604 N N . VAL A 1 211 ? -3.654 7.518 -20.454 1.00 93.81 211 VAL A N 1
ATOM 1605 C CA . VAL A 1 211 ? -4.276 8.662 -19.768 1.00 93.81 211 VAL A CA 1
ATOM 1606 C C . VAL A 1 211 ? -5.768 8.419 -19.540 1.00 93.81 211 VAL A C 1
ATOM 1608 O O . VAL A 1 211 ? -6.247 8.656 -18.431 1.00 93.81 211 VAL A O 1
ATOM 1611 N N . ASP A 1 212 ? -6.492 7.869 -20.516 1.00 94.38 212 ASP A N 1
ATOM 1612 C CA . ASP A 1 212 ? -7.911 7.519 -20.358 1.00 94.38 212 ASP A CA 1
ATOM 1613 C C . ASP A 1 212 ? -8.112 6.447 -19.275 1.00 94.38 212 ASP A C 1
ATOM 1615 O O . ASP A 1 212 ? -8.982 6.570 -18.409 1.00 94.38 212 ASP A O 1
ATOM 1619 N N . GLN A 1 213 ? -7.264 5.412 -19.262 1.00 93.25 213 GLN A N 1
ATOM 1620 C CA . GLN A 1 213 ? -7.287 4.371 -18.226 1.00 93.25 213 GLN A CA 1
ATOM 1621 C C . GLN A 1 213 ? -6.958 4.922 -16.834 1.00 93.25 213 GLN A C 1
ATOM 1623 O O . GLN A 1 213 ? -7.582 4.524 -15.843 1.00 93.25 213 GLN A O 1
ATOM 1628 N N . LEU A 1 214 ? -5.992 5.839 -16.745 1.00 93.19 214 LEU A N 1
ATOM 1629 C CA . LEU A 1 214 ? -5.640 6.503 -15.494 1.00 93.19 214 LEU A CA 1
ATOM 1630 C C . LEU A 1 214 ? -6.784 7.396 -15.004 1.00 93.19 214 LEU A C 1
ATOM 1632 O O . LEU A 1 214 ? -7.113 7.372 -13.820 1.00 93.19 214 LEU A O 1
ATOM 1636 N N . THR A 1 215 ? -7.431 8.126 -15.910 1.00 93.38 215 THR A N 1
ATOM 1637 C CA . THR A 1 215 ? -8.594 8.973 -15.614 1.00 93.38 215 THR A CA 1
ATOM 1638 C C . THR A 1 215 ? -9.751 8.132 -15.078 1.00 93.38 215 THR A C 1
ATOM 1640 O O . THR A 1 215 ? -10.297 8.436 -14.018 1.00 93.38 215 THR A O 1
ATOM 1643 N N . ALA A 1 216 ? -10.058 7.006 -15.727 1.00 92.19 216 ALA A N 1
ATOM 1644 C CA . ALA A 1 216 ? -11.080 6.071 -15.260 1.00 92.19 216 ALA A CA 1
ATOM 1645 C C . ALA A 1 216 ? -10.739 5.463 -13.886 1.00 92.19 216 ALA A C 1
ATOM 1647 O O . ALA A 1 216 ? -11.606 5.350 -13.021 1.00 92.19 216 ALA A O 1
ATOM 1648 N N . SER A 1 217 ? -9.471 5.103 -13.657 1.00 93.50 217 SER A N 1
ATOM 1649 C CA . SER A 1 217 ? -9.017 4.576 -12.362 1.00 93.50 217 SER A CA 1
ATOM 1650 C C . SER A 1 217 ? -9.141 5.619 -11.246 1.00 93.50 217 SER A C 1
ATOM 1652 O O . SER A 1 217 ? -9.568 5.286 -10.141 1.00 93.50 217 SER A O 1
ATOM 1654 N N . THR A 1 218 ? -8.818 6.881 -11.543 1.00 90.75 218 THR A N 1
ATOM 1655 C CA . THR A 1 218 ? -8.982 8.015 -10.622 1.00 90.75 218 THR A CA 1
ATOM 1656 C C . THR A 1 218 ? -10.454 8.251 -10.288 1.00 90.75 218 THR A C 1
ATOM 1658 O O . THR A 1 218 ? -10.781 8.411 -9.113 1.00 90.75 218 THR A O 1
ATOM 1661 N N . GLN A 1 219 ? -11.356 8.171 -11.272 1.00 92.94 219 GLN A N 1
ATOM 1662 C CA . GLN A 1 219 ? -12.796 8.304 -11.030 1.00 92.94 219 GLN A CA 1
ATOM 1663 C C . GLN A 1 219 ? -13.318 7.216 -10.083 1.00 92.94 219 GLN A C 1
ATOM 1665 O O . GLN A 1 219 ? -13.986 7.521 -9.102 1.00 92.94 219 GLN A O 1
ATOM 1670 N N . VAL A 1 220 ? -12.936 5.953 -10.302 1.00 95.19 220 VAL A N 1
ATOM 1671 C CA . VAL A 1 220 ? -13.326 4.839 -9.415 1.00 95.19 220 VAL A CA 1
ATOM 1672 C C . VAL A 1 220 ? -12.832 5.051 -7.980 1.00 95.19 220 VAL A C 1
ATOM 1674 O O . VAL A 1 220 ? -13.513 4.677 -7.022 1.00 95.19 220 VAL A O 1
ATOM 1677 N N . ILE A 1 221 ? -11.638 5.626 -7.809 1.00 92.88 221 ILE A N 1
ATOM 1678 C CA . ILE A 1 221 ? -11.106 5.971 -6.486 1.00 92.88 221 ILE A CA 1
ATOM 1679 C C . ILE A 1 221 ? -11.940 7.085 -5.846 1.00 92.88 221 ILE A C 1
ATOM 1681 O O . ILE A 1 221 ? -12.280 6.949 -4.669 1.00 92.88 221 ILE A O 1
ATOM 1685 N N . SER A 1 222 ? -12.306 8.122 -6.606 1.00 92.81 222 SER A N 1
ATOM 1686 C CA . SER A 1 222 ? -13.184 9.207 -6.148 1.00 92.81 222 SER A CA 1
ATOM 1687 C C . SER A 1 222 ? -14.537 8.666 -5.679 1.00 92.81 222 SER A C 1
ATOM 1689 O O . SER A 1 222 ? -14.892 8.835 -4.516 1.00 92.81 222 SER A O 1
ATOM 1691 N N . ASP A 1 223 ? -15.218 7.867 -6.506 1.00 92.75 223 ASP A N 1
ATOM 1692 C CA . ASP A 1 223 ? -16.521 7.272 -6.171 1.00 92.75 223 ASP A CA 1
ATOM 1693 C C . ASP A 1 223 ? -16.446 6.398 -4.901 1.00 92.75 223 ASP A C 1
ATOM 1695 O O . ASP A 1 223 ? -17.376 6.319 -4.083 1.00 92.75 223 ASP A O 1
ATOM 1699 N N . LYS A 1 224 ? -15.314 5.704 -4.712 1.00 92.94 224 LYS A N 1
ATOM 1700 C CA . LYS A 1 224 ? -15.063 4.884 -3.523 1.00 92.94 224 LYS A CA 1
ATOM 1701 C C . LYS A 1 224 ? -14.784 5.735 -2.284 1.00 92.94 224 LYS A C 1
ATOM 1703 O O . LYS A 1 224 ? -15.175 5.315 -1.191 1.00 92.94 224 LYS A O 1
ATOM 1708 N N . ALA A 1 225 ? -14.133 6.886 -2.438 1.00 89.62 225 ALA A N 1
ATOM 1709 C CA . ALA A 1 225 ? -13.931 7.855 -1.367 1.00 89.62 225 ALA A CA 1
ATOM 1710 C C . ALA A 1 225 ? -15.272 8.461 -0.922 1.00 89.62 225 ALA A C 1
ATOM 1712 O O . ALA A 1 225 ? -15.571 8.432 0.273 1.00 89.62 225 ALA A O 1
ATOM 1713 N N . ASP A 1 226 ? -16.135 8.851 -1.859 1.00 93.44 226 ASP A N 1
ATOM 1714 C CA . ASP A 1 226 ? -17.474 9.390 -1.569 1.00 93.44 226 ASP A CA 1
ATOM 1715 C C . ASP A 1 226 ? -18.363 8.358 -0.864 1.00 93.44 226 ASP A C 1
ATOM 1717 O O . ASP A 1 226 ? -19.025 8.632 0.145 1.00 93.44 226 ASP A O 1
ATOM 1721 N N . SER A 1 227 ? -18.302 7.108 -1.331 1.00 93.81 227 SER A N 1
ATOM 1722 C CA . SER A 1 227 ? -18.979 5.978 -0.689 1.00 93.81 227 SER A CA 1
ATOM 1723 C C . SER A 1 227 ? -18.466 5.709 0.731 1.00 93.81 227 SER A C 1
ATOM 1725 O O . SER A 1 227 ? -19.234 5.288 1.602 1.00 93.81 227 SER A O 1
ATOM 1727 N N . ALA A 1 228 ? -17.165 5.888 0.977 1.00 90.38 228 ALA A N 1
ATOM 1728 C CA . ALA A 1 228 ? -16.573 5.725 2.302 1.00 90.38 228 ALA A CA 1
ATOM 1729 C C . ALA A 1 228 ? -16.983 6.869 3.239 1.00 90.38 228 ALA A C 1
ATOM 1731 O O . ALA A 1 228 ? -17.361 6.592 4.378 1.00 90.38 228 ALA A O 1
ATOM 1732 N N . SER A 1 229 ? -16.990 8.107 2.737 1.00 93.56 229 SER A N 1
ATOM 1733 C CA . SER A 1 229 ? -17.469 9.291 3.455 1.00 93.56 229 SER A CA 1
ATOM 1734 C C . SER A 1 229 ? -18.926 9.112 3.898 1.00 93.56 229 SER A C 1
ATOM 1736 O O . SER A 1 229 ? -19.229 9.132 5.089 1.00 93.56 229 SER A O 1
ATOM 1738 N N . SER A 1 230 ? -19.802 8.713 2.970 1.00 93.81 230 SER A N 1
ATOM 1739 C CA . SER A 1 230 ? -21.219 8.436 3.255 1.00 93.81 230 SER A CA 1
ATOM 1740 C C . SER A 1 230 ? -21.421 7.354 4.330 1.00 93.81 230 SER A C 1
ATOM 1742 O O . SER A 1 230 ? -22.320 7.435 5.171 1.00 93.81 230 SER A O 1
ATOM 1744 N N . LYS A 1 231 ? -20.581 6.308 4.331 1.00 93.50 231 LYS A N 1
ATOM 1745 C CA . LYS A 1 231 ? -20.613 5.260 5.367 1.00 93.50 231 LYS A CA 1
ATOM 1746 C C . LYS A 1 231 ? -20.121 5.769 6.720 1.00 93.50 231 LYS A C 1
ATOM 1748 O O . LYS A 1 231 ? -20.656 5.332 7.740 1.00 93.50 231 LYS A O 1
ATOM 1753 N N . ALA A 1 232 ? -19.122 6.650 6.736 1.00 90.81 232 ALA A N 1
ATOM 1754 C CA . ALA A 1 232 ? -18.623 7.277 7.954 1.00 90.81 232 ALA A CA 1
ATOM 1755 C C . ALA A 1 232 ? -19.693 8.184 8.580 1.00 90.81 232 ALA A C 1
ATOM 1757 O O . ALA A 1 232 ? -19.957 8.067 9.778 1.00 90.81 232 ALA A O 1
ATOM 1758 N N . ASP A 1 233 ? -20.397 8.974 7.770 1.00 92.25 233 ASP A N 1
ATOM 1759 C CA . ASP A 1 233 ? -21.507 9.816 8.227 1.00 92.25 233 ASP A CA 1
ATOM 1760 C C . ASP A 1 233 ? -22.658 8.983 8.798 1.00 92.25 233 ASP A C 1
ATOM 1762 O O . ASP A 1 233 ? -23.172 9.266 9.884 1.00 92.25 233 ASP A O 1
ATOM 1766 N N . ALA A 1 234 ? -23.019 7.885 8.127 1.00 92.44 234 ALA A N 1
ATOM 1767 C CA . ALA A 1 234 ? -24.027 6.956 8.632 1.00 92.44 234 ALA A CA 1
ATOM 1768 C C . ALA A 1 234 ? -23.606 6.290 9.957 1.00 92.44 234 ALA A C 1
ATOM 1770 O O . ALA A 1 234 ? -24.448 6.054 10.830 1.00 92.44 234 ALA A O 1
ATOM 1771 N N . ALA A 1 235 ? -22.318 5.974 10.125 1.00 91.94 235 ALA A N 1
ATOM 1772 C CA . ALA A 1 235 ? -21.785 5.424 11.370 1.00 91.94 235 ALA A CA 1
ATOM 1773 C C . ALA A 1 235 ? -21.803 6.461 12.502 1.00 91.94 235 ALA A C 1
ATOM 1775 O O . ALA A 1 235 ? -22.247 6.139 13.604 1.00 91.94 235 ALA A O 1
ATOM 1776 N N . SER A 1 236 ? -21.412 7.705 12.213 1.00 93.00 236 SER A N 1
ATOM 1777 C CA . SER A 1 236 ? -21.514 8.840 13.137 1.00 93.00 236 SER A CA 1
ATOM 1778 C C . SER A 1 236 ? -22.964 9.067 13.578 1.00 93.00 236 SER A C 1
ATOM 1780 O O . SER A 1 236 ? -23.248 9.164 14.767 1.00 93.00 236 SER A O 1
ATOM 1782 N N . GLY A 1 237 ? -23.926 9.030 12.651 1.00 93.94 237 GLY A N 1
ATOM 1783 C CA . GLY A 1 237 ? -25.353 9.117 12.982 1.00 93.94 237 GLY A CA 1
ATOM 1784 C C . GLY A 1 237 ? -25.840 8.011 13.929 1.00 93.94 237 GLY A C 1
ATOM 1785 O O . GLY A 1 237 ? -26.616 8.277 14.845 1.00 93.94 237 GLY A O 1
ATOM 1786 N N . LYS A 1 238 ? -25.364 6.771 13.754 1.00 94.81 238 LYS A N 1
ATOM 1787 C CA . LYS A 1 238 ? -25.688 5.661 14.669 1.00 94.81 238 LYS A CA 1
ATOM 1788 C C . LYS A 1 238 ? -25.041 5.821 16.045 1.00 94.81 238 LYS A C 1
ATOM 1790 O O . LYS A 1 238 ? -25.654 5.412 17.030 1.00 94.81 238 LYS A O 1
ATOM 1795 N N . ALA A 1 239 ? -23.834 6.380 16.112 1.00 91.75 239 ALA A N 1
ATOM 1796 C CA . ALA A 1 239 ? -23.139 6.633 17.370 1.00 91.75 239 ALA A CA 1
ATOM 1797 C C . ALA A 1 239 ? -23.901 7.657 18.223 1.00 91.75 239 ALA A C 1
ATOM 1799 O O . ALA A 1 239 ? -24.230 7.354 19.368 1.00 91.75 239 ALA A O 1
ATOM 1800 N N . ASP A 1 240 ? -24.297 8.789 17.638 1.00 94.12 240 ASP A N 1
ATOM 1801 C CA . ASP A 1 240 ? -25.113 9.801 18.322 1.00 94.12 240 ASP A CA 1
ATOM 1802 C C . ASP A 1 240 ? -26.445 9.230 18.824 1.00 94.12 240 ASP A C 1
ATOM 1804 O O . ASP A 1 240 ? -26.851 9.483 19.958 1.00 94.12 240 ASP A O 1
ATOM 1808 N N . ALA A 1 241 ? -27.130 8.427 18.001 1.00 94.19 241 ALA A N 1
ATOM 1809 C CA . ALA A 1 241 ? -28.389 7.798 18.398 1.00 94.19 241 ALA A CA 1
ATOM 1810 C C . ALA A 1 241 ? -28.202 6.835 19.585 1.00 94.19 241 ALA A C 1
ATOM 1812 O O . ALA A 1 241 ? -29.043 6.780 20.485 1.00 94.19 241 ALA A O 1
ATOM 1813 N N . ALA A 1 242 ? -27.092 6.091 19.614 1.00 92.12 242 ALA A N 1
ATOM 1814 C CA . ALA A 1 242 ? -26.754 5.214 20.730 1.00 92.12 242 ALA A CA 1
ATOM 1815 C C . ALA A 1 242 ? -26.419 6.006 22.006 1.00 92.12 242 ALA A C 1
ATOM 1817 O O . ALA A 1 242 ? -26.829 5.610 23.099 1.00 92.12 242 ALA A O 1
ATOM 1818 N N . GLU A 1 243 ? -25.724 7.137 21.883 1.00 94.81 243 GLU A N 1
ATOM 1819 C CA . GLU A 1 243 ? -25.400 8.021 23.006 1.00 94.81 243 GLU A CA 1
ATOM 1820 C C . GLU A 1 243 ? -26.653 8.681 23.601 1.00 94.81 243 GLU A C 1
ATOM 1822 O O . GLU A 1 243 ? -26.829 8.703 24.825 1.00 94.81 243 GLU A O 1
ATOM 1827 N N . GLN A 1 244 ? -27.581 9.129 22.750 1.00 93.62 244 GLN A N 1
ATOM 1828 C CA . GLN A 1 244 ? -28.887 9.639 23.176 1.00 93.62 244 GLN A CA 1
ATOM 1829 C C . GLN A 1 244 ? -29.701 8.564 23.904 1.00 93.62 244 GLN A C 1
ATOM 1831 O O . GLN A 1 244 ? -30.218 8.818 24.992 1.00 93.62 244 GLN A O 1
ATOM 1836 N N . ALA A 1 245 ? -29.766 7.346 23.358 1.00 95.06 245 ALA A N 1
ATOM 1837 C CA . ALA A 1 245 ? -30.460 6.231 24.000 1.00 95.06 245 ALA A CA 1
ATOM 1838 C C . ALA A 1 245 ? -29.833 5.859 25.357 1.00 95.06 245 ALA A C 1
ATOM 1840 O O . ALA A 1 245 ? -30.548 5.589 26.320 1.00 95.06 245 ALA A O 1
ATOM 1841 N N . SER A 1 246 ? -28.501 5.882 25.464 1.00 93.44 246 SER A N 1
ATOM 1842 C CA . SER A 1 246 ? -27.782 5.647 26.724 1.00 93.44 246 SER A CA 1
ATOM 1843 C C . SER A 1 246 ? -28.090 6.723 27.773 1.00 93.44 246 SER A C 1
ATOM 1845 O O . SER A 1 246 ? -28.354 6.416 28.941 1.00 93.44 246 SER A O 1
ATOM 1847 N N . SER A 1 247 ? -28.120 7.986 27.345 1.00 94.38 247 SER A N 1
ATOM 1848 C CA . SER A 1 247 ? -28.473 9.121 28.202 1.00 94.38 247 SER A CA 1
ATOM 1849 C C . SER A 1 247 ? -29.916 9.015 28.700 1.00 94.38 247 SER A C 1
ATOM 1851 O O . SER A 1 247 ? -30.162 9.172 29.898 1.00 94.38 247 SER A O 1
ATOM 1853 N N . GLN A 1 248 ? -30.855 8.649 27.820 1.00 94.19 248 GLN A N 1
ATOM 1854 C CA . GLN A 1 248 ? -32.254 8.416 28.186 1.00 94.19 248 GLN A CA 1
ATOM 1855 C C . GLN A 1 248 ? -32.394 7.253 29.172 1.00 94.19 248 GLN A C 1
ATOM 1857 O O . GLN A 1 248 ? -33.012 7.412 30.220 1.00 94.19 248 GLN A O 1
ATOM 1862 N N . ASN A 1 249 ? -31.751 6.115 28.901 1.00 96.12 249 ASN A N 1
ATOM 1863 C CA . ASN A 1 249 ? -31.763 4.971 29.812 1.00 96.12 249 ASN A CA 1
ATOM 1864 C C . ASN A 1 249 ? -31.206 5.344 31.193 1.00 96.12 249 ASN A C 1
ATOM 1866 O O . ASN A 1 249 ? -31.724 4.905 32.217 1.00 96.12 249 ASN A O 1
ATOM 1870 N N . THR A 1 250 ? -30.162 6.174 31.246 1.00 95.94 250 THR A N 1
ATOM 1871 C CA . THR A 1 250 ? -29.592 6.662 32.509 1.00 95.94 250 THR A CA 1
ATOM 1872 C C . THR A 1 250 ? -30.595 7.524 33.283 1.00 95.94 250 THR A C 1
ATOM 1874 O O . THR A 1 250 ? -30.725 7.366 34.504 1.00 95.94 250 THR A O 1
ATOM 1877 N N . ALA A 1 251 ? -31.334 8.397 32.592 1.00 93.62 251 ALA A N 1
ATOM 1878 C CA . ALA A 1 251 ? -32.406 9.196 33.183 1.00 93.62 251 ALA A CA 1
ATOM 1879 C C . ALA A 1 251 ? -33.557 8.310 33.691 1.00 93.62 251 ALA A C 1
ATOM 1881 O O . ALA A 1 251 ? -33.919 8.406 34.864 1.00 93.62 251 ALA A O 1
ATOM 1882 N N . ASP A 1 252 ? -34.043 7.378 32.869 1.00 96.50 252 ASP A N 1
ATOM 1883 C CA . ASP A 1 252 ? -35.131 6.455 33.214 1.00 96.50 252 ASP A CA 1
ATOM 1884 C C . ASP A 1 252 ? -34.778 5.588 34.428 1.00 96.50 252 ASP A C 1
ATOM 1886 O O . ASP A 1 252 ? -35.580 5.434 35.352 1.00 96.50 252 ASP A O 1
ATOM 1890 N N . ILE A 1 253 ? -33.551 5.058 34.482 1.00 96.38 253 ILE A N 1
ATOM 1891 C CA . ILE A 1 253 ? -33.060 4.292 35.634 1.00 96.38 253 ILE A CA 1
ATOM 1892 C C . ILE A 1 253 ? -33.011 5.176 36.887 1.00 96.38 253 ILE A C 1
ATOM 1894 O O . ILE A 1 253 ? -33.324 4.709 37.984 1.00 96.38 253 ILE A O 1
ATOM 1898 N N . THR A 1 254 ? -32.620 6.443 36.757 1.00 95.50 254 THR A N 1
ATOM 1899 C CA . THR A 1 254 ? -32.591 7.387 37.884 1.00 95.50 254 THR A CA 1
ATOM 1900 C C . THR A 1 254 ? -34.001 7.650 38.410 1.00 95.50 254 THR A C 1
ATOM 1902 O O . THR A 1 254 ? -34.229 7.546 39.617 1.00 95.50 254 THR A O 1
ATOM 1905 N N . THR A 1 255 ? -34.967 7.873 37.518 1.00 97.06 255 THR A N 1
ATOM 1906 C CA . THR A 1 255 ? -36.386 7.999 37.872 1.00 97.06 255 THR A CA 1
ATOM 1907 C C . THR A 1 255 ? -36.913 6.731 38.540 1.00 97.06 255 THR A C 1
ATOM 1909 O O . THR A 1 255 ? -37.537 6.812 39.597 1.00 97.06 255 THR A O 1
ATOM 1912 N N . LEU A 1 256 ? -36.617 5.547 37.993 1.00 96.31 256 LEU A N 1
ATOM 1913 C CA . LEU A 1 256 ? -37.015 4.267 38.588 1.00 96.31 256 LEU A CA 1
ATOM 1914 C C . LEU A 1 256 ? -36.441 4.084 39.999 1.00 96.31 256 LEU A C 1
ATOM 1916 O O . LEU A 1 256 ? -37.167 3.660 40.897 1.00 96.31 256 LEU A O 1
ATOM 1920 N N . ARG A 1 257 ? -35.169 4.437 40.232 1.00 95.69 257 ARG A N 1
ATOM 1921 C CA . ARG A 1 257 ? -34.565 4.392 41.577 1.00 95.69 257 ARG A CA 1
ATOM 1922 C C . ARG A 1 257 ? -35.302 5.289 42.564 1.00 95.69 257 ARG A C 1
ATOM 1924 O O . ARG A 1 257 ? -35.511 4.881 43.707 1.00 95.69 257 ARG A O 1
ATOM 1931 N N . GLN A 1 258 ? -35.703 6.481 42.135 1.00 94.50 258 GLN A N 1
ATOM 1932 C CA . GLN A 1 258 ? -36.456 7.403 42.977 1.00 94.50 258 GLN A CA 1
ATOM 1933 C C . GLN A 1 258 ? -37.842 6.843 43.312 1.00 94.50 258 GLN A C 1
ATOM 1935 O O . GLN A 1 258 ? -38.179 6.738 44.487 1.00 94.50 258 GLN A O 1
ATOM 1940 N N . VAL A 1 259 ? -38.578 6.340 42.314 1.00 95.56 259 VAL A N 1
ATOM 1941 C CA . VAL A 1 259 ? -39.883 5.684 42.5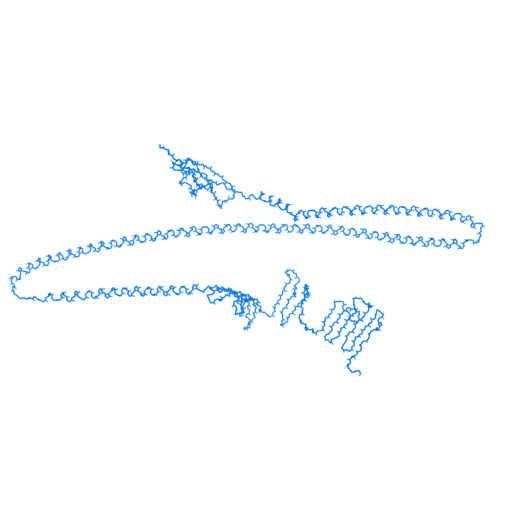20 1.00 95.56 259 VAL A CA 1
ATOM 1942 C C . VAL A 1 259 ? -39.779 4.506 43.494 1.00 95.56 259 VAL A C 1
ATOM 1944 O O . VAL A 1 259 ? -40.619 4.361 44.384 1.00 95.56 259 VAL A O 1
ATOM 1947 N N . VAL A 1 260 ? -38.749 3.665 43.362 1.00 96.00 260 VAL A N 1
ATOM 1948 C CA . VAL A 1 260 ? -38.513 2.538 44.280 1.00 96.00 260 VAL A CA 1
ATOM 1949 C C . VAL A 1 260 ? -38.210 3.032 45.697 1.00 96.00 260 VAL A C 1
ATOM 1951 O O . VAL A 1 260 ? -38.724 2.464 46.662 1.00 96.00 260 VAL A O 1
ATOM 1954 N N . THR A 1 261 ? -37.423 4.099 45.840 1.00 94.88 261 THR A N 1
ATOM 1955 C CA . THR A 1 261 ? -37.084 4.703 47.141 1.00 94.88 261 THR A CA 1
ATOM 1956 C C . THR A 1 261 ? -38.318 5.289 47.829 1.00 94.88 261 THR A C 1
ATOM 1958 O O . THR A 1 261 ? -38.566 5.006 49.005 1.00 94.88 261 THR A O 1
ATOM 1961 N N . ASP A 1 262 ? -39.139 6.034 47.090 1.00 94.00 262 ASP A N 1
ATOM 1962 C CA . ASP A 1 262 ? -40.386 6.623 47.586 1.00 94.00 262 ASP A CA 1
ATOM 1963 C C . ASP A 1 262 ? -41.384 5.532 47.985 1.00 94.00 262 ASP A C 1
ATOM 1965 O O . ASP A 1 262 ? -41.968 5.566 49.072 1.00 94.00 262 ASP A O 1
ATOM 1969 N N . THR A 1 263 ? -41.520 4.501 47.144 1.00 96.31 263 THR A N 1
ATOM 1970 C CA . THR A 1 263 ? -42.370 3.338 47.428 1.00 96.31 263 THR A CA 1
ATOM 1971 C C . THR A 1 263 ? -41.914 2.639 48.704 1.00 96.31 263 THR A C 1
ATOM 1973 O O . THR A 1 263 ? -42.733 2.399 49.591 1.00 96.31 263 THR A O 1
ATOM 1976 N N . THR A 1 264 ? -40.612 2.377 48.841 1.00 95.56 264 THR A N 1
ATOM 1977 C CA . THR A 1 264 ? -40.024 1.741 50.030 1.00 95.56 264 THR A CA 1
ATOM 1978 C C . THR A 1 264 ? -40.302 2.557 51.292 1.00 95.56 264 THR A C 1
ATOM 1980 O O . THR A 1 264 ? -40.750 2.002 52.294 1.00 95.56 264 THR A O 1
ATOM 1983 N N . SER A 1 265 ? -40.120 3.877 51.228 1.00 93.88 265 SER A N 1
ATOM 1984 C CA . SER A 1 265 ? -40.383 4.784 52.352 1.00 93.88 265 SER A CA 1
ATOM 1985 C C . SER A 1 265 ? -41.865 4.784 52.738 1.00 93.88 265 SER A C 1
ATOM 1987 O O . SER A 1 265 ? -42.204 4.647 53.912 1.00 93.88 265 SER A O 1
ATOM 1989 N N . SER A 1 266 ? -42.767 4.833 51.751 1.00 92.69 266 SER A N 1
ATOM 1990 C CA . SER A 1 266 ? -44.214 4.765 51.995 1.00 92.69 266 SER A CA 1
ATOM 1991 C C . SER A 1 266 ? -44.645 3.426 52.609 1.00 92.69 266 SER A C 1
ATOM 1993 O O . SER A 1 266 ? -45.504 3.392 53.491 1.00 92.69 266 SER A O 1
ATOM 1995 N N . MET A 1 267 ? -44.035 2.316 52.179 1.00 94.50 267 MET A N 1
ATOM 1996 C CA . MET A 1 267 ? -44.292 0.988 52.733 1.00 94.50 267 MET A CA 1
ATOM 1997 C C . MET A 1 267 ? -43.815 0.888 54.181 1.00 94.50 267 MET A C 1
ATOM 1999 O O . MET A 1 267 ? -44.548 0.344 55.006 1.00 94.50 267 MET A O 1
ATOM 2003 N N . ALA A 1 268 ? -42.640 1.439 54.498 1.00 92.75 268 ALA A N 1
ATOM 2004 C CA . ALA A 1 268 ? -42.127 1.500 55.864 1.00 92.75 268 ALA A CA 1
ATOM 2005 C C . ALA A 1 268 ? -43.089 2.269 56.785 1.00 92.75 268 ALA A C 1
ATOM 2007 O O . ALA A 1 268 ? -43.521 1.722 57.798 1.00 92.75 268 ALA A O 1
ATOM 2008 N N . SER A 1 269 ? -43.539 3.463 56.385 1.00 93.38 269 SER A N 1
ATOM 2009 C CA . SER A 1 269 ? -44.511 4.241 57.169 1.00 93.38 269 SER A CA 1
ATOM 2010 C C . SER A 1 269 ? -45.848 3.514 57.356 1.00 93.38 269 SER A C 1
ATOM 2012 O O . SER A 1 269 ? -46.412 3.528 58.449 1.00 93.38 269 SER A O 1
ATOM 2014 N N . ARG A 1 270 ? -46.359 2.829 56.320 1.00 93.38 270 ARG A N 1
ATOM 2015 C CA . ARG A 1 270 ? -47.595 2.032 56.442 1.00 93.38 270 ARG A CA 1
ATOM 2016 C C . ARG A 1 270 ? -47.419 0.848 57.389 1.00 93.38 270 ARG A C 1
ATOM 2018 O O . ARG A 1 270 ? -48.358 0.528 58.108 1.00 93.38 270 ARG A O 1
ATOM 2025 N N . LEU A 1 271 ? -46.254 0.198 57.395 1.00 94.81 271 LEU A N 1
ATOM 2026 C CA . LEU A 1 271 ? -45.945 -0.890 58.326 1.00 94.81 271 LEU A CA 1
ATOM 2027 C C . LEU A 1 271 ? -45.845 -0.390 59.771 1.00 94.81 271 LEU A C 1
ATOM 2029 O O . LEU A 1 271 ? -46.395 -1.039 60.658 1.00 94.81 271 LEU A O 1
ATOM 2033 N N . GLU A 1 272 ? -45.218 0.764 60.005 1.00 94.81 272 GLU A N 1
ATOM 2034 C CA . GLU A 1 272 ? -45.168 1.411 61.324 1.00 94.81 272 GLU A CA 1
ATOM 2035 C C . GLU A 1 272 ? -46.573 1.754 61.842 1.00 94.81 272 GLU A C 1
ATOM 2037 O O . GLU A 1 272 ? -46.920 1.416 62.975 1.00 94.81 272 GLU A O 1
ATOM 2042 N N . GLU A 1 273 ? -47.423 2.349 60.999 1.00 92.56 273 GLU A N 1
ATOM 2043 C CA . GLU A 1 273 ? -48.816 2.652 61.347 1.00 92.56 273 GLU A CA 1
ATOM 2044 C C . GLU A 1 273 ? -49.612 1.376 61.664 1.00 92.56 273 GLU A C 1
ATOM 2046 O O . GLU A 1 273 ? -50.367 1.318 62.640 1.00 92.56 273 GLU A O 1
ATOM 2051 N N . LEU A 1 274 ? -49.435 0.326 60.857 1.00 94.12 274 LEU A N 1
ATOM 2052 C CA . LEU A 1 274 ? -50.092 -0.962 61.070 1.00 94.12 274 LEU A CA 1
ATOM 2053 C C . LEU A 1 274 ? -49.619 -1.622 62.373 1.00 94.12 274 LEU A C 1
ATOM 2055 O O . LEU A 1 274 ? -50.441 -2.198 63.089 1.00 94.12 274 LEU A O 1
ATOM 2059 N N . GLY A 1 275 ? -48.333 -1.484 62.708 1.00 93.94 275 GLY A N 1
ATOM 2060 C CA . GLY A 1 275 ? -47.760 -1.871 63.997 1.00 93.94 275 GLY A CA 1
ATOM 2061 C C . GLY A 1 275 ? -48.444 -1.150 65.156 1.00 93.94 275 GLY A C 1
ATOM 2062 O O . GLY A 1 275 ? -49.019 -1.803 66.024 1.00 93.94 275 GLY A O 1
ATOM 2063 N N . ALA A 1 276 ? -48.530 0.181 65.107 1.00 92.06 276 ALA A N 1
ATOM 2064 C CA . ALA A 1 276 ? -49.187 0.980 66.146 1.00 92.06 276 ALA A CA 1
ATOM 2065 C C . ALA A 1 276 ? -50.683 0.641 66.319 1.00 92.06 276 ALA A C 1
ATOM 2067 O O . ALA A 1 276 ? -51.199 0.559 67.442 1.00 92.06 276 ALA A O 1
ATOM 2068 N N . ARG A 1 277 ? -51.403 0.401 65.214 1.00 92.62 277 ARG A N 1
ATOM 2069 C CA . ARG A 1 277 ? -52.800 -0.069 65.255 1.00 92.62 277 ARG A CA 1
ATOM 2070 C C . ARG A 1 277 ? -52.910 -1.464 65.865 1.00 92.62 277 ARG A C 1
ATOM 2072 O O . ARG A 1 277 ? -53.857 -1.716 66.610 1.00 92.62 277 ARG A O 1
ATOM 2079 N N . THR A 1 278 ? -51.960 -2.349 65.571 1.00 94.56 278 THR A N 1
ATOM 2080 C CA . THR A 1 278 ? -51.900 -3.707 66.132 1.00 94.56 278 THR A CA 1
ATOM 2081 C C . THR A 1 278 ? -51.617 -3.672 67.631 1.00 94.56 278 THR A C 1
ATOM 2083 O O . THR A 1 278 ? -52.310 -4.355 68.382 1.00 94.56 278 THR A O 1
ATOM 2086 N N . ASP A 1 279 ? -50.698 -2.822 68.090 1.00 91.12 279 ASP A N 1
ATOM 2087 C CA . ASP A 1 279 ? -50.414 -2.615 69.515 1.00 91.12 279 ASP A CA 1
ATOM 2088 C C . ASP A 1 279 ? -51.637 -2.070 70.257 1.00 91.12 279 ASP A C 1
ATOM 2090 O O . ASP A 1 279 ? -52.011 -2.576 71.317 1.00 91.12 279 ASP A O 1
ATOM 2094 N N . THR A 1 280 ? -52.327 -1.094 69.661 1.00 91.81 280 THR A N 1
ATOM 2095 C CA . THR A 1 280 ? -53.576 -0.543 70.206 1.00 91.81 280 THR A CA 1
ATOM 2096 C C . THR A 1 280 ? -54.665 -1.615 70.300 1.00 91.81 280 THR A C 1
ATOM 2098 O O . THR A 1 280 ? -55.329 -1.738 71.330 1.00 91.81 280 THR A O 1
ATOM 2101 N N . ALA A 1 281 ? -54.843 -2.422 69.248 1.00 89.75 281 ALA A N 1
ATOM 2102 C CA . ALA A 1 281 ? -55.802 -3.524 69.239 1.00 89.75 281 ALA A CA 1
ATOM 2103 C C . ALA A 1 281 ? -55.442 -4.599 70.277 1.00 89.75 281 ALA A C 1
ATOM 2105 O O . ALA A 1 281 ? -56.323 -5.063 70.997 1.00 89.75 281 ALA A O 1
ATOM 2106 N N . SER A 1 282 ? -54.159 -4.949 70.403 1.00 89.94 282 SER A N 1
ATOM 2107 C CA . SER A 1 282 ? -53.643 -5.878 71.414 1.00 89.94 282 SER A CA 1
ATOM 2108 C C . SER A 1 282 ? -53.918 -5.365 72.830 1.00 89.94 282 SER A C 1
ATOM 2110 O O . SER A 1 282 ? -54.495 -6.086 73.643 1.00 89.94 282 SER A O 1
ATOM 2112 N N . GLY A 1 283 ? -53.626 -4.090 73.108 1.00 89.00 283 GLY A N 1
ATOM 2113 C CA . GLY A 1 283 ? -53.943 -3.437 74.382 1.00 89.00 283 GLY A CA 1
ATOM 2114 C C . GLY A 1 283 ? -55.446 -3.394 74.682 1.00 89.00 283 GLY A C 1
ATOM 2115 O O . GLY A 1 283 ? -55.867 -3.667 75.809 1.00 89.00 283 GLY A O 1
ATOM 2116 N N . GLY A 1 284 ? -56.276 -3.125 73.670 1.00 90.38 284 GLY A N 1
ATOM 2117 C CA . GLY A 1 284 ? -57.736 -3.183 73.772 1.00 90.38 284 GLY A CA 1
ATOM 2118 C C . GLY A 1 284 ? -58.257 -4.593 74.065 1.00 90.38 284 GLY A C 1
ATOM 2119 O O . GLY A 1 284 ? -59.090 -4.761 74.955 1.00 90.38 284 GLY A O 1
ATOM 2120 N N . ILE A 1 285 ? -57.730 -5.619 73.386 1.00 90.19 285 ILE A N 1
ATOM 2121 C CA . ILE A 1 285 ? -58.032 -7.031 73.665 1.00 90.19 285 ILE A CA 1
ATOM 2122 C C . ILE A 1 285 ? -57.609 -7.382 75.089 1.00 90.19 285 ILE A C 1
ATOM 2124 O O . ILE A 1 285 ? -58.407 -7.975 75.808 1.00 90.19 285 ILE A O 1
ATOM 2128 N N . GLN A 1 286 ? -56.410 -6.995 75.534 1.00 90.25 286 GLN A N 1
ATOM 2129 C CA . GLN A 1 286 ? -55.952 -7.218 76.909 1.00 90.25 286 GLN A CA 1
ATOM 2130 C C . GLN A 1 286 ? -56.872 -6.543 77.923 1.00 90.25 286 GLN A C 1
ATOM 2132 O O . GLN A 1 286 ? -57.286 -7.183 78.882 1.00 90.25 286 GLN A O 1
ATOM 2137 N N . SER A 1 287 ? -57.260 -5.290 77.692 1.00 84.81 287 SER A N 1
ATOM 2138 C CA . SER A 1 287 ? -58.197 -4.575 78.563 1.00 84.81 287 SER A CA 1
ATOM 2139 C C . SER A 1 287 ? -59.569 -5.240 78.602 1.00 84.81 287 SER A C 1
ATOM 2141 O O . SER A 1 287 ? -60.125 -5.417 79.681 1.00 84.81 287 SER A O 1
ATOM 2143 N N . ASN A 1 288 ? -60.096 -5.681 77.458 1.00 86.56 288 ASN A N 1
ATOM 2144 C CA . ASN A 1 288 ? -61.357 -6.415 77.395 1.00 86.56 288 ASN A CA 1
ATOM 2145 C C . ASN A 1 288 ? -61.247 -7.794 78.070 1.00 86.56 288 ASN A C 1
ATOM 2147 O O . ASN A 1 288 ? -62.165 -8.220 78.763 1.00 86.56 288 ASN A O 1
ATOM 2151 N N . SER A 1 289 ? -60.098 -8.463 77.932 1.00 84.00 289 SER A N 1
ATOM 2152 C CA . SER A 1 289 ? -59.785 -9.724 78.614 1.00 84.00 289 SER A CA 1
ATOM 2153 C C . SER A 1 289 ? -59.730 -9.518 80.120 1.00 84.00 289 SER A C 1
ATOM 2155 O O . SER A 1 289 ? -60.327 -10.292 80.851 1.00 84.00 289 SER A O 1
ATOM 2157 N N . ILE A 1 290 ? -59.068 -8.458 80.592 1.00 81.62 290 ILE A N 1
ATOM 2158 C CA . ILE A 1 290 ? -59.019 -8.073 82.005 1.00 81.62 290 ILE A CA 1
ATOM 2159 C C . ILE A 1 290 ? -60.418 -7.719 82.495 1.00 81.62 290 ILE A C 1
ATOM 2161 O O . ILE A 1 290 ? -60.781 -8.155 83.576 1.00 81.62 290 ILE A O 1
ATOM 2165 N N . ALA A 1 291 ? -61.221 -6.983 81.729 1.00 84.25 291 ALA A N 1
ATOM 2166 C CA . ALA A 1 291 ? -62.590 -6.639 82.102 1.00 84.25 291 ALA A CA 1
ATOM 2167 C C . ALA A 1 291 ? -63.478 -7.887 82.209 1.00 84.25 291 ALA A C 1
ATOM 2169 O O . ALA A 1 291 ? -64.194 -8.044 83.197 1.00 84.25 291 ALA A O 1
ATOM 2170 N N . LEU A 1 292 ? -63.384 -8.810 81.247 1.00 86.88 292 LEU A N 1
ATOM 2171 C CA . LEU A 1 292 ? -64.093 -10.086 81.275 1.00 86.88 292 LEU A CA 1
ATOM 2172 C C . LEU A 1 292 ? -63.594 -10.975 82.414 1.00 86.88 292 LEU A C 1
ATOM 2174 O O . LEU A 1 292 ? -64.413 -11.510 83.151 1.00 86.88 292 LEU A O 1
ATOM 2178 N N . ILE A 1 293 ? -62.278 -11.101 82.602 1.00 83.94 293 ILE A N 1
ATOM 2179 C CA . ILE A 1 293 ? -61.676 -11.832 83.721 1.00 83.94 293 ILE A CA 1
ATOM 2180 C C . ILE A 1 293 ? -62.120 -11.208 85.027 1.00 83.94 293 ILE A C 1
ATOM 2182 O O . ILE A 1 293 ? -62.516 -11.957 85.887 1.00 83.94 293 ILE A O 1
ATOM 2186 N N . THR A 1 294 ? -62.120 -9.885 85.178 1.00 84.88 294 THR A N 1
ATOM 2187 C CA . THR A 1 294 ? -62.553 -9.177 86.394 1.00 84.88 294 THR A CA 1
ATOM 2188 C C . THR A 1 294 ? -64.043 -9.364 86.635 1.00 84.88 294 THR A C 1
ATOM 2190 O O . THR A 1 294 ? -64.451 -9.567 87.769 1.00 84.88 294 THR A O 1
ATOM 2193 N N . SER A 1 295 ? -64.866 -9.354 85.586 1.00 83.06 295 SER A N 1
ATOM 2194 C CA . SER A 1 295 ? -66.294 -9.670 85.671 1.00 83.06 295 SER A CA 1
ATOM 2195 C C . SER A 1 295 ? -66.519 -11.128 86.086 1.00 83.06 295 SER A C 1
ATOM 2197 O O . SER A 1 295 ? -67.290 -11.396 87.005 1.00 83.06 295 SER A O 1
ATOM 2199 N N . THR A 1 296 ? -65.775 -12.057 85.487 1.00 79.94 296 THR A N 1
ATOM 2200 C CA . THR A 1 296 ? -65.777 -13.483 85.837 1.00 79.94 296 THR A CA 1
ATOM 2201 C C . THR A 1 296 ? -65.216 -13.689 87.241 1.00 79.94 296 THR A C 1
ATOM 2203 O O . THR A 1 296 ? -65.747 -14.490 87.989 1.00 79.94 296 THR A O 1
ATOM 2206 N N . LEU A 1 297 ? -64.197 -12.928 87.646 1.00 77.44 297 LEU A N 1
ATOM 2207 C CA . LEU A 1 297 ? -63.611 -12.931 88.981 1.00 77.44 297 LEU A CA 1
ATOM 2208 C C . LEU A 1 297 ? -64.583 -12.338 89.979 1.00 77.44 297 LEU A C 1
ATOM 2210 O O . LEU A 1 297 ? -64.588 -12.802 91.093 1.00 77.44 297 LEU A O 1
ATOM 2214 N N . ALA A 1 298 ? -65.398 -11.349 89.625 1.00 77.06 298 ALA A N 1
ATOM 2215 C CA . ALA A 1 298 ? -66.433 -10.815 90.500 1.00 77.06 298 ALA A CA 1
ATOM 2216 C C . ALA A 1 298 ? -67.567 -11.834 90.681 1.00 77.06 298 ALA A C 1
ATOM 2218 O O . ALA A 1 298 ? -68.058 -12.003 91.794 1.00 77.06 298 ALA A O 1
ATOM 2219 N N . GLN A 1 299 ? -67.930 -12.569 89.622 1.00 76.88 299 GLN A N 1
ATOM 2220 C CA . GLN A 1 299 ? -68.844 -13.715 89.699 1.00 76.88 299 GLN A CA 1
ATOM 2221 C C . GLN A 1 299 ? -68.244 -14.860 90.534 1.00 76.88 299 GLN A C 1
ATOM 2223 O O . GLN A 1 299 ? -68.922 -15.415 91.396 1.00 76.88 299 GLN A O 1
ATOM 2228 N N . VAL A 1 300 ? -66.959 -15.167 90.342 1.00 65.88 300 VAL A N 1
ATOM 2229 C CA . VAL A 1 300 ? -66.201 -16.161 91.110 1.00 65.88 300 VAL A CA 1
ATOM 2230 C C . VAL A 1 300 ? -65.936 -15.676 92.531 1.00 65.88 300 VAL A C 1
ATOM 2232 O O . VAL A 1 300 ? -65.994 -16.497 93.410 1.00 65.88 300 VAL A O 1
ATOM 2235 N N . ASP A 1 301 ? -65.747 -14.392 92.824 1.00 65.00 301 ASP A N 1
ATOM 2236 C CA . ASP A 1 301 ? -65.596 -13.794 94.166 1.00 65.00 301 ASP A CA 1
ATOM 2237 C C . ASP A 1 301 ? -66.939 -13.777 94.908 1.00 65.00 301 ASP A C 1
ATOM 2239 O O . ASP A 1 301 ? -67.002 -13.908 96.128 1.00 65.00 301 ASP A O 1
ATOM 2243 N N . GLN A 1 302 ? -68.052 -13.713 94.176 1.00 61.12 302 GLN A N 1
ATOM 2244 C CA . GLN A 1 302 ? -69.377 -14.029 94.707 1.00 61.12 302 GLN A CA 1
ATOM 2245 C C . GLN A 1 302 ? -69.502 -15.531 95.043 1.00 61.12 302 GLN A C 1
ATOM 2247 O O . GLN A 1 302 ? -70.142 -15.883 96.032 1.00 61.12 302 GLN A O 1
ATOM 2252 N N . GLN A 1 303 ? -68.826 -16.402 94.285 1.00 55.22 303 GLN A N 1
ATOM 2253 C CA . GLN A 1 303 ? -68.724 -17.854 94.502 1.00 55.22 303 GLN A CA 1
ATOM 2254 C C . GLN A 1 303 ? -67.615 -18.265 95.512 1.00 55.22 303 GLN A C 1
ATOM 2256 O O . GLN A 1 303 ? -67.712 -19.324 96.122 1.00 55.22 303 GLN A O 1
ATOM 2261 N N . VAL A 1 304 ? -66.601 -17.417 95.739 1.00 51.09 304 VAL A N 1
ATOM 2262 C CA . VAL A 1 304 ? -65.393 -17.607 96.570 1.00 51.09 304 VAL A CA 1
ATOM 2263 C C . VAL A 1 304 ? -65.521 -16.880 97.902 1.00 51.09 304 VAL A C 1
ATOM 2265 O O . VAL A 1 304 ? -64.960 -17.334 98.887 1.00 51.09 304 VAL A O 1
ATOM 2268 N N . ARG A 1 305 ? -66.388 -15.872 98.043 1.00 51.22 305 ARG A N 1
ATOM 2269 C CA . ARG A 1 305 ? -66.960 -15.535 99.361 1.00 51.22 305 ARG A CA 1
ATOM 2270 C C . ARG A 1 305 ? -67.715 -16.717 99.980 1.00 51.22 305 ARG A C 1
ATOM 2272 O O . ARG A 1 305 ? -67.818 -16.786 101.199 1.00 51.22 305 ARG A O 1
ATOM 2279 N N . LEU A 1 306 ? -68.172 -17.669 99.159 1.00 41.19 306 LEU A N 1
ATOM 2280 C CA . LEU A 1 306 ? -68.653 -18.982 99.599 1.00 41.19 306 LEU A CA 1
ATOM 2281 C C . LEU A 1 306 ? -67.525 -20.013 99.849 1.00 41.19 306 LEU A C 1
ATOM 2283 O O . LEU A 1 306 ? -67.792 -21.040 100.463 1.00 41.19 306 LEU A O 1
ATOM 2287 N N . SER A 1 307 ? -66.278 -19.750 99.441 1.00 46.91 307 SER A N 1
ATOM 2288 C CA . SER A 1 307 ? -65.116 -20.645 99.598 1.00 46.91 307 SER A CA 1
ATOM 2289 C C . SER A 1 307 ? -63.876 -19.942 100.176 1.00 46.91 307 SER A C 1
ATOM 2291 O O . SER A 1 307 ? -62.749 -20.305 99.842 1.00 46.91 307 SER A O 1
ATOM 2293 N N . ALA A 1 308 ? -64.076 -18.895 100.985 1.00 46.72 308 ALA A N 1
ATOM 2294 C CA . ALA A 1 308 ? -63.003 -18.089 101.551 1.00 46.72 308 ALA A CA 1
ATOM 2295 C C . ALA A 1 308 ? -61.976 -18.990 102.252 1.00 46.72 308 ALA A C 1
ATOM 2297 O O . ALA A 1 308 ? -62.379 -19.935 102.921 1.00 46.72 308 ALA A O 1
ATOM 2298 N N . GLN A 1 309 ? -60.696 -18.608 102.181 1.00 46.47 309 GLN A N 1
ATOM 2299 C CA . GLN A 1 309 ? -59.512 -19.221 102.814 1.00 46.47 309 GLN A CA 1
ATOM 2300 C C . GLN A 1 309 ? -58.623 -20.021 101.849 1.00 46.47 309 GLN A C 1
ATOM 2302 O O . GLN A 1 309 ? -59.095 -20.890 101.132 1.00 46.47 309 GLN A O 1
ATOM 2307 N N . TYR A 1 310 ? -57.313 -19.764 101.969 1.00 37.78 310 TYR A N 1
ATOM 2308 C CA . TYR A 1 310 ? -56.144 -20.486 101.433 1.00 37.78 310 TYR A CA 1
ATOM 2309 C C . TYR A 1 310 ? -55.491 -19.956 100.136 1.00 37.78 310 TYR A C 1
ATOM 2311 O O . TYR A 1 310 ? -55.908 -20.303 99.039 1.00 37.78 310 TYR A O 1
ATOM 2319 N N . GLY A 1 311 ? -54.347 -19.254 100.270 1.00 41.25 311 GLY A N 1
ATOM 2320 C CA . GLY A 1 311 ? -53.202 -19.508 99.369 1.00 41.25 311 GLY A CA 1
ATOM 2321 C C . GLY A 1 311 ? -52.403 -18.325 98.794 1.00 41.25 311 GLY A C 1
ATOM 2322 O O . GLY A 1 311 ? -52.415 -18.098 97.593 1.00 41.25 311 GLY A O 1
ATOM 2323 N N . ASP A 1 312 ? -51.654 -17.639 99.650 1.00 40.91 312 ASP A N 1
ATOM 2324 C CA . ASP A 1 312 ? -50.484 -16.776 99.410 1.00 40.91 312 ASP A CA 1
ATOM 2325 C C . ASP A 1 312 ? -49.620 -16.910 98.117 1.00 40.91 312 ASP A C 1
ATOM 2327 O O . ASP A 1 312 ? -49.114 -17.969 97.753 1.00 40.91 312 ASP A O 1
ATOM 2331 N N . SER A 1 313 ? -49.294 -15.748 97.532 1.00 46.38 313 SER A N 1
ATOM 2332 C CA . SER A 1 313 ? -47.926 -15.183 97.437 1.00 46.38 313 SER A CA 1
ATOM 2333 C C . SER A 1 313 ? -46.772 -15.947 96.748 1.00 46.38 313 SER A C 1
ATOM 2335 O O . SER A 1 313 ? -45.611 -15.691 97.068 1.00 46.38 313 SER A O 1
ATOM 2337 N N . LYS A 1 314 ? -47.022 -16.816 95.755 1.00 43.59 314 LYS A N 1
ATOM 2338 C CA . LYS A 1 314 ? -45.937 -17.526 95.027 1.00 43.59 314 LYS A CA 1
ATOM 2339 C C . LYS A 1 314 ? -45.532 -16.964 93.643 1.00 43.59 314 LYS A C 1
ATOM 2341 O O . LYS A 1 314 ? -44.462 -17.311 93.163 1.00 43.59 314 LYS A O 1
ATOM 2346 N N . ALA A 1 315 ? -46.307 -16.067 93.021 1.00 48.06 315 ALA A N 1
ATOM 2347 C CA . ALA A 1 315 ? -46.131 -15.709 91.597 1.00 48.06 315 ALA A CA 1
ATOM 2348 C C . ALA A 1 315 ? -45.300 -14.438 91.284 1.00 48.06 315 ALA A C 1
ATOM 2350 O O . ALA A 1 315 ? -44.929 -14.225 90.132 1.00 48.06 315 ALA A O 1
ATOM 2351 N N . SER A 1 316 ? -44.984 -13.581 92.266 1.00 57.59 316 SER A N 1
ATOM 2352 C CA . SER A 1 316 ? -44.247 -12.326 91.991 1.00 57.59 316 SER A CA 1
ATOM 2353 C C . SER A 1 316 ? -42.747 -12.511 91.735 1.00 57.59 316 SER A C 1
ATOM 2355 O O . SER A 1 316 ? -42.123 -11.620 91.165 1.00 57.59 316 SER A O 1
ATOM 2357 N N . ILE A 1 317 ? -42.161 -13.647 92.126 1.00 52.22 317 ILE A N 1
ATOM 2358 C CA . ILE A 1 317 ? -40.712 -13.884 92.007 1.00 52.22 317 ILE A CA 1
ATOM 2359 C C . ILE A 1 317 ? -40.338 -14.404 90.603 1.00 52.22 317 ILE A C 1
ATOM 2361 O O . ILE A 1 317 ? -39.293 -14.026 90.082 1.00 52.22 317 ILE A O 1
ATOM 2365 N N . ASP A 1 318 ? -41.244 -15.099 89.904 1.00 52.59 318 ASP A N 1
ATOM 2366 C CA . ASP A 1 318 ? -40.995 -15.627 88.547 1.00 52.59 318 ASP A CA 1
ATOM 2367 C C . ASP A 1 318 ? -40.921 -14.534 87.455 1.00 52.59 318 ASP A C 1
ATOM 2369 O O . ASP A 1 318 ? -40.456 -14.770 86.337 1.00 52.59 318 ASP A O 1
ATOM 2373 N N . ARG A 1 319 ? -41.376 -13.307 87.752 1.00 57.38 319 ARG A N 1
ATOM 2374 C CA . ARG A 1 319 ? -41.413 -12.200 86.779 1.00 57.38 319 ARG A CA 1
ATOM 2375 C C . ARG A 1 319 ? -40.103 -11.417 86.678 1.00 57.38 319 ARG A C 1
ATOM 2377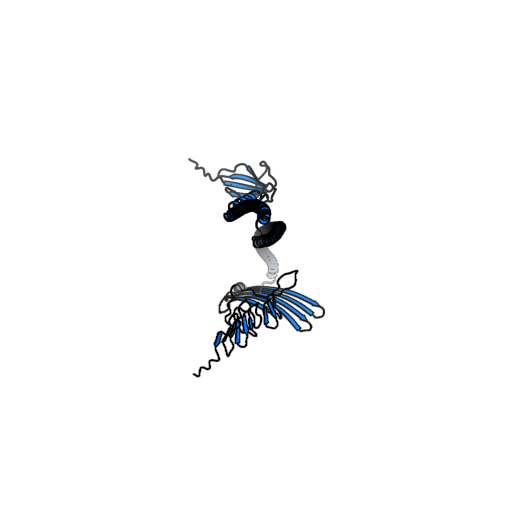 O O . ARG A 1 319 ? -39.879 -10.781 85.655 1.00 57.38 319 ARG A O 1
ATOM 2384 N N . ILE A 1 320 ? -39.251 -11.461 87.703 1.00 55.25 320 ILE A N 1
ATOM 2385 C CA . ILE A 1 320 ? -37.987 -10.704 87.736 1.00 55.25 320 ILE A CA 1
ATOM 2386 C C . ILE A 1 320 ? -36.865 -11.484 87.035 1.00 55.25 320 ILE A C 1
ATOM 2388 O O . ILE A 1 320 ? -36.084 -10.888 86.291 1.00 55.25 320 ILE A O 1
ATOM 2392 N N . ASP A 1 321 ? -36.849 -12.814 87.159 1.00 55.47 321 ASP A N 1
ATOM 2393 C CA . ASP A 1 321 ? -35.837 -13.653 86.502 1.00 55.47 321 ASP A CA 1
ATOM 2394 C C . ASP A 1 321 ? -35.968 -13.662 84.962 1.00 55.47 321 ASP A C 1
ATOM 2396 O O . ASP A 1 321 ? -34.960 -13.750 84.260 1.00 55.47 321 ASP A O 1
ATOM 2400 N N . ASN A 1 322 ? -37.172 -13.455 84.408 1.00 57.06 322 ASN A N 1
ATOM 2401 C CA . ASN A 1 322 ? -37.389 -13.389 82.952 1.00 57.06 322 ASN A CA 1
ATOM 2402 C C . ASN A 1 322 ? -36.908 -12.078 82.295 1.00 57.06 322 ASN A C 1
ATOM 2404 O O . ASN A 1 322 ? -36.498 -12.082 81.134 1.00 57.06 322 ASN A O 1
ATOM 2408 N N . VAL A 1 323 ? -36.907 -10.952 83.015 1.00 56.97 323 VAL A N 1
ATOM 2409 C CA . VAL A 1 323 ? -36.536 -9.643 82.435 1.00 56.97 323 VAL A CA 1
ATOM 2410 C C . VAL A 1 323 ? -35.017 -9.520 82.249 1.00 56.97 323 VAL A C 1
ATOM 2412 O O . VAL A 1 323 ? -34.560 -8.963 81.254 1.00 56.97 323 VAL A O 1
ATOM 2415 N N . MET A 1 324 ? -34.212 -10.136 83.123 1.00 54.47 324 MET A N 1
ATOM 2416 C CA . MET A 1 324 ? -32.746 -10.172 82.976 1.00 54.47 324 MET A CA 1
ATOM 2417 C C . MET A 1 324 ? -32.244 -11.145 81.894 1.00 54.47 324 MET A C 1
ATOM 2419 O O . MET A 1 324 ? -31.083 -11.052 81.476 1.00 54.47 324 MET A O 1
ATOM 2423 N N . ALA A 1 325 ? -33.083 -12.092 81.466 1.00 55.44 325 ALA A N 1
ATOM 2424 C CA . ALA A 1 325 ? -32.787 -12.994 80.355 1.00 55.44 325 ALA A CA 1
ATOM 2425 C C . ALA A 1 325 ? -32.985 -12.293 78.996 1.00 55.44 325 ALA A C 1
ATOM 2427 O O . ALA A 1 325 ? -32.138 -12.421 78.113 1.00 55.44 325 ALA A O 1
ATOM 2428 N N . SER A 1 326 ? -34.032 -11.470 78.868 1.00 65.25 326 SER A N 1
ATOM 2429 C CA . SER A 1 326 ? -34.359 -10.720 77.643 1.00 65.25 326 SER A CA 1
ATOM 2430 C C . SER A 1 326 ? -33.294 -9.682 77.253 1.00 65.25 326 SER A C 1
ATOM 2432 O O . SER A 1 326 ? -33.016 -9.489 76.070 1.00 65.25 326 SER A O 1
ATOM 2434 N N . ASP A 1 327 ? -32.669 -9.022 78.230 1.00 57.69 327 ASP A N 1
ATOM 2435 C CA . ASP A 1 327 ? -31.712 -7.932 77.977 1.00 57.69 327 ASP A CA 1
ATOM 2436 C C . ASP A 1 327 ? -30.341 -8.445 77.485 1.00 57.69 327 ASP A C 1
ATOM 2438 O O . ASP A 1 327 ? -29.675 -7.826 76.648 1.00 57.69 327 ASP A O 1
ATOM 2442 N N . ARG A 1 328 ? -29.945 -9.647 77.939 1.00 64.31 328 ARG A N 1
ATOM 2443 C CA . ARG A 1 328 ? -28.750 -10.359 77.447 1.00 64.31 328 ARG A CA 1
ATOM 2444 C C . ARG A 1 328 ? -28.947 -10.919 76.035 1.00 64.31 328 ARG A C 1
ATOM 2446 O O . ARG A 1 328 ? -27.986 -10.995 75.271 1.00 64.31 328 ARG A O 1
ATOM 2453 N N . GLU A 1 329 ? -30.176 -11.281 75.665 1.00 64.00 329 GLU A N 1
ATOM 2454 C CA . GLU A 1 329 ? -30.497 -11.749 74.312 1.00 64.00 329 GLU A CA 1
ATOM 2455 C C . GLU A 1 329 ? -30.455 -10.602 73.283 1.00 64.00 329 GLU A C 1
ATOM 2457 O O . GLU A 1 329 ? -29.938 -10.773 72.176 1.00 64.00 329 GLU A O 1
ATOM 2462 N N . ALA A 1 330 ? -30.911 -9.402 73.658 1.00 62.94 330 ALA A N 1
ATOM 2463 C CA . ALA A 1 330 ? -30.879 -8.218 72.796 1.00 62.94 330 ALA A CA 1
ATOM 2464 C C . ALA A 1 330 ? -29.446 -7.736 72.487 1.00 62.94 330 ALA A C 1
ATOM 2466 O O . ALA A 1 330 ? -29.125 -7.402 71.343 1.00 62.94 330 ALA A O 1
ATOM 2467 N N . THR A 1 331 ? -28.548 -7.768 73.477 1.00 69.94 331 THR A N 1
ATOM 2468 C CA . THR A 1 331 ? -27.128 -7.418 73.286 1.00 69.94 331 THR A CA 1
ATOM 2469 C C . THR A 1 331 ? -26.382 -8.451 72.440 1.00 69.94 331 THR A C 1
ATOM 2471 O O . THR A 1 331 ? -25.586 -8.069 71.580 1.00 69.94 331 THR A O 1
ATOM 2474 N N . ALA A 1 332 ? -26.686 -9.744 72.599 1.00 69.25 332 ALA A N 1
ATOM 2475 C CA . ALA A 1 332 ? -26.126 -10.804 71.759 1.00 69.25 332 ALA A CA 1
ATOM 2476 C C . ALA A 1 332 ? -26.570 -10.688 70.288 1.00 69.25 332 ALA A C 1
ATOM 2478 O O . ALA A 1 332 ? -25.753 -10.872 69.385 1.00 69.25 332 ALA A O 1
ATOM 2479 N N . ARG A 1 333 ? -27.835 -10.319 70.028 1.00 72.06 333 ARG A N 1
ATOM 2480 C CA . ARG A 1 333 ? -28.348 -10.082 68.664 1.00 72.06 333 ARG A CA 1
ATOM 2481 C C . ARG A 1 333 ? -27.714 -8.856 67.998 1.00 72.06 333 ARG A C 1
ATOM 2483 O O . ARG A 1 333 ? -27.407 -8.913 66.811 1.00 72.06 333 ARG A O 1
ATOM 2490 N N . SER A 1 334 ? -27.451 -7.789 68.754 1.00 72.75 334 SER A N 1
ATOM 2491 C CA . SER A 1 334 ? -26.757 -6.595 68.245 1.00 72.75 334 SER A CA 1
ATOM 2492 C C . SER A 1 334 ? -25.288 -6.879 67.895 1.00 72.75 334 SER A C 1
ATOM 2494 O O . SER A 1 334 ? -24.832 -6.529 66.807 1.00 72.75 334 SER A O 1
ATOM 2496 N N . LEU A 1 335 ? -24.564 -7.618 68.750 1.00 74.75 335 LEU A N 1
ATOM 2497 C CA . LEU A 1 335 ? -23.198 -8.077 68.456 1.00 74.75 335 LEU A CA 1
ATOM 2498 C C . LEU A 1 335 ? -23.143 -9.012 67.241 1.00 74.75 335 LEU A C 1
ATOM 2500 O O . LEU A 1 335 ? -22.222 -8.904 66.432 1.00 74.75 335 LEU A O 1
ATOM 2504 N N . LEU A 1 336 ? -24.138 -9.891 67.081 1.00 78.81 336 LEU A N 1
ATOM 2505 C CA . LEU A 1 336 ? -24.249 -10.772 65.918 1.00 78.81 336 LEU A CA 1
ATOM 2506 C C . LEU A 1 336 ? -24.507 -9.983 64.623 1.00 78.81 336 LEU A C 1
ATOM 2508 O O . LEU A 1 336 ? -23.907 -10.295 63.594 1.00 78.81 336 LEU A O 1
ATOM 2512 N N . SER A 1 337 ? -25.341 -8.939 64.674 1.00 79.50 337 SER A N 1
ATOM 2513 C CA . SER A 1 337 ? -25.567 -8.027 63.542 1.00 79.50 337 SER A CA 1
ATOM 2514 C C . SER A 1 337 ? -24.284 -7.284 63.167 1.00 79.50 337 SER A C 1
ATOM 2516 O O . SER A 1 337 ? -23.872 -7.318 62.012 1.00 79.50 337 SER A O 1
ATOM 2518 N N . LEU A 1 338 ? -23.582 -6.715 64.153 1.00 74.44 338 LEU A N 1
ATOM 2519 C CA . LEU A 1 338 ? -22.328 -5.991 63.931 1.00 74.44 338 LEU A CA 1
ATOM 2520 C C . LEU A 1 338 ? -21.235 -6.903 63.347 1.00 74.44 338 LEU A C 1
ATOM 2522 O O . LEU A 1 338 ? -20.493 -6.511 62.449 1.00 74.44 338 LEU A O 1
ATOM 2526 N N . GLN A 1 339 ? -21.145 -8.145 63.831 1.00 78.81 339 GLN A N 1
ATOM 2527 C CA . GLN A 1 339 ? -20.213 -9.141 63.305 1.00 78.81 339 GLN A CA 1
ATOM 2528 C C . GLN A 1 339 ? -20.568 -9.562 61.871 1.00 78.81 339 GLN A C 1
ATOM 2530 O O . GLN A 1 339 ? -19.670 -9.832 61.071 1.00 78.81 339 GLN A O 1
ATOM 2535 N N . THR A 1 340 ? -21.858 -9.577 61.527 1.00 76.62 340 THR A N 1
ATOM 2536 C CA . THR A 1 340 ? -22.337 -9.845 60.164 1.00 76.62 340 THR A CA 1
ATOM 2537 C C . THR A 1 340 ? -21.957 -8.706 59.216 1.00 76.62 340 THR A C 1
ATOM 2539 O O . THR A 1 340 ? -21.384 -8.974 58.160 1.00 76.62 340 THR A O 1
ATOM 2542 N N . ASP A 1 341 ? -22.144 -7.451 59.627 1.00 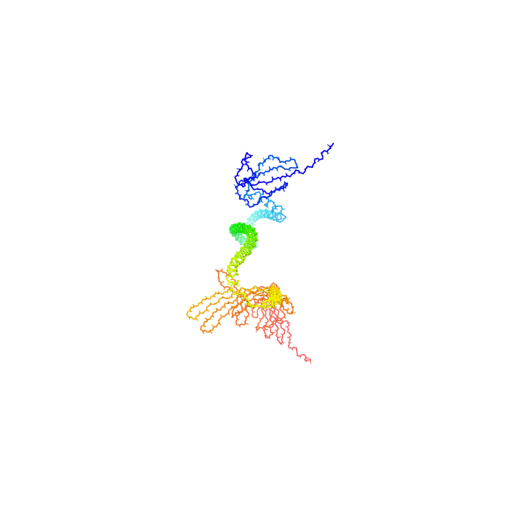78.06 341 ASP A N 1
ATOM 2543 C CA . ASP A 1 341 ? -21.764 -6.272 58.836 1.00 78.06 341 ASP A CA 1
ATOM 2544 C C . ASP A 1 341 ? -20.241 -6.178 58.638 1.00 78.06 341 ASP A C 1
ATOM 2546 O O . ASP A 1 341 ? -19.759 -5.913 57.534 1.00 78.06 341 ASP A O 1
ATOM 2550 N N . VAL A 1 342 ? -19.447 -6.478 59.675 1.00 80.56 342 VAL A N 1
ATOM 2551 C CA . VAL A 1 342 ? -17.975 -6.527 59.584 1.00 80.56 342 VAL A CA 1
ATOM 2552 C C . VAL A 1 342 ? -17.507 -7.633 58.634 1.00 80.56 342 VAL A C 1
ATOM 2554 O O . VAL A 1 342 ? -16.587 -7.416 57.840 1.00 80.56 342 VAL A O 1
ATOM 2557 N N . ASN A 1 343 ? -18.143 -8.807 58.668 1.00 79.81 343 ASN A N 1
ATOM 2558 C CA . ASN A 1 343 ? -17.830 -9.898 57.744 1.00 79.81 343 ASN A CA 1
ATOM 2559 C C . ASN A 1 343 ? -18.221 -9.557 56.296 1.00 79.81 343 ASN A C 1
ATOM 2561 O O . ASN A 1 343 ? -17.445 -9.845 55.382 1.00 79.81 343 ASN A O 1
ATOM 2565 N N . GLY A 1 344 ? -19.366 -8.902 56.084 1.00 84.81 344 GLY A N 1
ATOM 2566 C CA . GLY A 1 344 ? -19.793 -8.404 54.772 1.00 84.81 344 GLY A CA 1
ATOM 2567 C C . GLY A 1 344 ? -18.824 -7.365 54.203 1.00 84.81 344 GLY A C 1
ATOM 2568 O O . GLY A 1 344 ? -18.373 -7.492 53.064 1.00 84.81 344 GLY A O 1
ATOM 2569 N N . ASN A 1 345 ? -18.394 -6.409 55.029 1.00 78.19 345 ASN A N 1
ATOM 2570 C CA . ASN A 1 345 ? -17.395 -5.409 54.648 1.00 78.19 345 ASN A CA 1
ATOM 2571 C C . ASN A 1 345 ? -16.030 -6.043 54.337 1.00 78.19 345 ASN A C 1
ATOM 2573 O O . ASN A 1 345 ? -15.372 -5.653 53.373 1.00 78.19 345 ASN A O 1
ATOM 2577 N N . LYS A 1 346 ? -15.614 -7.070 55.090 1.00 80.62 346 LYS A N 1
ATOM 2578 C CA . LYS A 1 346 ? -14.387 -7.831 54.804 1.00 80.62 346 LYS A CA 1
ATOM 2579 C C . LYS A 1 346 ? -14.459 -8.561 53.457 1.00 80.62 346 LYS A C 1
ATOM 2581 O O . LYS A 1 346 ? -13.469 -8.584 52.728 1.00 80.62 346 LYS A O 1
ATOM 2586 N N . ALA A 1 347 ? -15.616 -9.122 53.105 1.00 74.69 347 ALA A N 1
ATOM 2587 C CA . ALA A 1 347 ? -15.838 -9.751 51.803 1.00 74.69 347 ALA A CA 1
ATOM 2588 C C . ALA A 1 347 ? -15.831 -8.725 50.656 1.00 74.69 347 ALA A C 1
ATOM 2590 O O . ALA A 1 347 ? -15.182 -8.964 49.639 1.00 74.69 347 ALA A O 1
ATOM 2591 N N . ALA A 1 348 ? -16.464 -7.563 50.839 1.00 77.69 348 ALA A N 1
ATOM 2592 C CA . ALA A 1 348 ? -16.466 -6.481 49.853 1.00 77.69 348 ALA A CA 1
ATOM 2593 C C . ALA A 1 348 ? -15.056 -5.914 49.601 1.00 77.69 348 ALA A C 1
ATOM 2595 O O . ALA A 1 348 ? -14.668 -5.729 48.451 1.00 77.69 348 ALA A O 1
ATOM 2596 N N . ILE A 1 349 ? -14.253 -5.717 50.655 1.00 79.19 349 ILE A N 1
ATOM 2597 C CA . ILE A 1 349 ? -12.849 -5.279 50.540 1.00 79.19 349 ILE A CA 1
ATOM 2598 C C . ILE A 1 349 ? -11.998 -6.332 49.822 1.00 79.19 349 ILE A C 1
ATOM 2600 O O . ILE A 1 349 ? -11.185 -5.986 48.969 1.00 79.19 349 ILE A O 1
ATOM 2604 N N . ASN A 1 350 ? -12.195 -7.620 50.115 1.00 74.06 350 ASN A N 1
ATOM 2605 C CA . ASN A 1 350 ? -11.500 -8.691 49.398 1.00 74.06 350 ASN A CA 1
ATOM 2606 C C . ASN A 1 350 ? -11.908 -8.754 47.918 1.00 74.06 350 ASN A C 1
ATOM 2608 O O . ASN A 1 350 ? -11.039 -8.913 47.065 1.00 74.06 350 ASN A O 1
ATOM 2612 N N . SER A 1 351 ? -13.194 -8.564 47.607 1.00 74.25 351 SER A N 1
ATOM 2613 C CA . SER A 1 351 ? -13.696 -8.488 46.230 1.00 74.25 351 SER A CA 1
ATOM 2614 C C . SER A 1 351 ? -13.129 -7.276 45.487 1.00 74.25 351 SER A C 1
ATOM 2616 O O . SER A 1 351 ? -12.756 -7.398 44.324 1.00 74.25 351 SER A O 1
ATOM 2618 N N . LEU A 1 352 ? -13.013 -6.120 46.148 1.00 72.81 352 LEU A N 1
ATOM 2619 C CA . LEU A 1 352 ? -12.401 -4.916 45.582 1.00 72.81 352 LEU A CA 1
ATOM 2620 C C . LEU A 1 352 ? -10.898 -5.112 45.337 1.00 72.81 352 LEU A C 1
ATOM 2622 O O . LEU A 1 352 ? -10.405 -4.743 44.277 1.00 72.81 352 LEU A O 1
ATOM 2626 N N . ASN A 1 353 ? -10.183 -5.742 46.275 1.00 67.44 353 ASN A N 1
ATOM 2627 C CA . ASN A 1 353 ? -8.763 -6.070 46.121 1.00 67.44 353 ASN A CA 1
ATOM 2628 C C . ASN A 1 353 ? -8.517 -7.083 44.992 1.00 67.44 353 ASN A C 1
ATOM 2630 O O . ASN A 1 353 ? -7.543 -6.932 44.259 1.00 67.44 353 ASN A O 1
ATOM 2634 N N . GLN A 1 354 ? -9.399 -8.074 44.811 1.00 67.12 354 GLN A N 1
ATOM 2635 C CA . GLN A 1 354 ? -9.363 -8.971 43.648 1.00 67.12 354 GLN A CA 1
ATOM 2636 C C . GLN A 1 354 ? -9.635 -8.203 42.350 1.00 67.12 354 GLN A C 1
ATOM 2638 O O . GLN A 1 354 ? -8.819 -8.258 41.439 1.00 67.12 354 GLN A O 1
ATOM 2643 N N . THR A 1 355 ? -10.684 -7.376 42.315 1.00 60.25 355 THR A N 1
ATOM 2644 C CA . THR A 1 355 ? -11.038 -6.554 41.141 1.00 60.25 355 THR A CA 1
ATOM 2645 C C . THR A 1 355 ? -9.903 -5.598 40.744 1.00 60.25 355 THR A C 1
ATOM 2647 O O . THR A 1 355 ? -9.633 -5.415 39.561 1.00 60.25 355 THR A O 1
ATOM 2650 N N . PHE A 1 356 ? -9.194 -5.015 41.716 1.00 61.69 356 PHE A N 1
ATOM 2651 C CA . PHE A 1 356 ? -8.033 -4.147 41.482 1.00 61.69 356 PHE A CA 1
ATOM 2652 C C . PHE A 1 356 ? -6.779 -4.921 41.027 1.00 61.69 356 PHE A C 1
ATOM 2654 O O . PHE A 1 356 ? -5.929 -4.372 40.326 1.00 61.69 356 PHE A O 1
ATOM 2661 N N . SER A 1 357 ? -6.643 -6.196 41.405 1.00 55.53 357 SER A N 1
ATOM 2662 C CA . SER A 1 357 ? -5.591 -7.089 40.895 1.00 55.53 357 SER A CA 1
ATOM 2663 C C . SER A 1 357 ? -5.872 -7.512 39.452 1.00 55.53 357 SER A C 1
ATOM 2665 O O . SER A 1 357 ? -4.987 -7.420 38.604 1.00 55.53 357 SER A O 1
ATOM 2667 N N . ASP A 1 358 ? -7.121 -7.864 39.149 1.00 59.91 358 ASP A N 1
ATOM 2668 C CA . ASP A 1 358 ? -7.560 -8.267 37.810 1.00 59.91 358 ASP A CA 1
ATOM 2669 C C . ASP A 1 358 ? -7.459 -7.104 36.802 1.00 59.91 358 ASP A C 1
ATOM 2671 O O . ASP A 1 358 ? -7.151 -7.312 35.629 1.00 59.91 358 ASP A O 1
ATOM 2675 N N . TYR A 1 359 ? -7.614 -5.854 37.262 1.00 56.22 359 TYR A N 1
ATOM 2676 C CA . TYR A 1 359 ? -7.447 -4.653 36.430 1.00 56.22 359 TYR A CA 1
ATOM 2677 C C . TYR A 1 359 ? -5.986 -4.365 36.020 1.00 56.22 359 TYR A C 1
ATOM 2679 O O . TYR A 1 359 ? -5.751 -3.616 35.073 1.00 56.22 359 TYR A O 1
ATOM 2687 N N . GLN A 1 360 ? -4.988 -4.942 36.705 1.00 56.41 360 GLN A N 1
ATOM 2688 C CA . GLN A 1 360 ? -3.556 -4.732 36.418 1.00 56.41 360 GLN A CA 1
ATOM 2689 C C . GLN A 1 360 ? -2.996 -5.663 35.322 1.00 56.41 360 GLN A C 1
ATOM 2691 O O . GLN A 1 360 ? -1.810 -5.579 34.983 1.00 56.41 360 GLN A O 1
ATOM 2696 N N . GLN A 1 361 ? -3.829 -6.536 34.745 1.00 60.97 361 GLN A N 1
ATOM 2697 C CA . GLN A 1 361 ? -3.455 -7.475 33.688 1.00 60.97 361 GLN A CA 1
ATOM 2698 C C . GLN A 1 361 ? -4.402 -7.333 32.484 1.00 60.97 361 GLN A C 1
ATOM 2700 O O . GLN A 1 361 ? -5.390 -8.051 32.354 1.00 60.97 361 GLN A O 1
ATOM 2705 N N . ALA A 1 362 ? -4.089 -6.422 31.557 1.00 63.31 362 ALA A N 1
ATOM 2706 C CA . ALA A 1 362 ? -4.817 -6.320 30.295 1.00 63.31 362 ALA A CA 1
ATOM 2707 C C . ALA A 1 362 ? -4.288 -7.384 29.319 1.00 63.31 362 ALA A C 1
ATOM 2709 O O . ALA A 1 362 ? -3.220 -7.229 28.723 1.00 63.31 362 ALA A O 1
ATOM 2710 N N . THR A 1 363 ? -5.023 -8.489 29.174 1.00 68.69 363 THR A N 1
ATOM 2711 C CA . THR A 1 363 ? -4.736 -9.526 28.171 1.00 68.69 363 THR A CA 1
ATOM 2712 C C . THR A 1 363 ? -5.867 -9.588 27.155 1.00 68.69 363 THR A C 1
ATOM 2714 O O . THR A 1 363 ? -6.982 -9.985 27.484 1.00 68.69 363 THR A O 1
ATOM 2717 N N . ALA A 1 364 ? -5.572 -9.248 25.903 1.00 74.31 364 ALA A N 1
ATOM 2718 C CA . ALA A 1 364 ? -6.455 -9.501 24.771 1.00 74.31 364 ALA A CA 1
ATOM 2719 C C . ALA A 1 364 ? -5.902 -10.699 23.990 1.00 74.31 364 ALA A C 1
ATOM 2721 O O . ALA A 1 364 ? -4.805 -10.631 23.441 1.00 74.31 364 ALA A O 1
ATOM 2722 N N . THR A 1 365 ? -6.635 -11.815 23.964 1.00 83.19 365 THR A N 1
ATOM 2723 C CA . THR A 1 365 ? -6.293 -12.992 23.145 1.00 83.19 365 THR A CA 1
ATOM 2724 C C . THR A 1 365 ? -7.462 -13.316 22.225 1.00 83.19 365 THR A C 1
ATOM 2726 O O . THR A 1 365 ? -8.582 -13.513 22.691 1.00 83.19 365 THR A O 1
ATOM 2729 N N . GLN A 1 366 ? -7.198 -13.400 20.925 1.00 87.12 366 GLN A N 1
ATOM 2730 C CA . GLN A 1 366 ? -8.154 -13.821 19.910 1.00 87.12 366 GLN A CA 1
ATOM 2731 C C . GLN A 1 366 ? -7.575 -15.003 19.131 1.00 87.12 366 GLN A C 1
ATOM 2733 O O . GLN A 1 366 ? -6.459 -14.932 18.616 1.00 87.12 366 GLN A O 1
ATOM 2738 N N . ILE A 1 367 ? -8.340 -16.092 19.044 1.00 85.06 367 ILE A N 1
ATOM 2739 C CA . ILE A 1 367 ? -7.970 -17.296 18.295 1.00 85.06 367 ILE A CA 1
ATOM 2740 C C . ILE A 1 367 ? -9.087 -17.599 17.304 1.00 85.06 367 ILE A C 1
ATOM 2742 O O . ILE A 1 367 ? -10.201 -17.907 17.722 1.00 85.06 367 ILE A O 1
ATOM 2746 N N . ASN A 1 368 ? -8.786 -17.552 16.007 1.00 87.06 368 ASN A N 1
ATOM 2747 C CA . ASN A 1 368 ? -9.710 -17.985 14.961 1.00 87.06 368 ASN A CA 1
ATOM 2748 C C . ASN A 1 368 ? -9.212 -19.304 14.365 1.00 87.06 368 ASN A C 1
ATOM 2750 O O . ASN A 1 368 ? -8.053 -19.414 13.967 1.00 87.06 368 ASN A O 1
ATOM 2754 N N . GLY A 1 369 ? -10.091 -20.303 14.295 1.00 88.56 369 GLY A N 1
ATOM 2755 C CA . GLY A 1 369 ? -9.788 -21.625 13.749 1.00 88.56 369 GLY A CA 1
ATOM 2756 C C . GLY A 1 369 ? -10.732 -21.997 12.610 1.00 88.56 369 GLY A C 1
ATOM 2757 O O . GLY A 1 369 ? -11.946 -21.889 12.754 1.00 88.56 369 GLY A O 1
ATOM 2758 N N . ILE A 1 370 ? -10.183 -22.474 11.495 1.00 89.38 370 ILE A N 1
ATOM 2759 C CA . ILE A 1 370 ? -10.923 -23.077 10.381 1.00 89.38 370 ILE A CA 1
ATOM 2760 C C . ILE A 1 370 ? -10.426 -24.509 10.242 1.00 89.38 370 ILE A C 1
ATOM 2762 O O . ILE A 1 370 ? -9.226 -24.728 10.107 1.00 89.38 370 ILE A O 1
ATOM 2766 N N . THR A 1 371 ? -11.329 -25.485 10.275 1.00 87.44 371 THR A N 1
ATOM 2767 C CA . THR A 1 371 ? -10.996 -26.907 10.112 1.00 87.44 371 THR A CA 1
ATOM 2768 C C . THR A 1 371 ? -11.895 -27.553 9.068 1.00 87.44 371 THR A C 1
ATOM 2770 O O . THR A 1 371 ? -13.095 -27.298 9.020 1.00 87.44 371 THR A O 1
ATOM 2773 N N . ALA A 1 372 ? -11.310 -28.402 8.228 1.00 87.12 372 ALA A N 1
ATOM 2774 C CA . ALA A 1 372 ? -12.017 -29.215 7.249 1.00 87.12 372 ALA A CA 1
ATOM 2775 C C . ALA A 1 372 ? -11.459 -30.638 7.300 1.00 87.12 372 ALA A C 1
ATOM 2777 O O . ALA A 1 372 ? -10.247 -30.825 7.233 1.00 87.12 372 ALA A O 1
ATOM 2778 N N . THR A 1 373 ? -12.336 -31.633 7.440 1.00 86.25 373 THR A N 1
ATOM 2779 C CA . THR A 1 373 ? -11.942 -33.044 7.561 1.00 86.25 373 THR A CA 1
ATOM 2780 C C . THR A 1 373 ? -12.669 -33.885 6.522 1.00 86.25 373 THR A C 1
ATOM 2782 O O . THR A 1 373 ? -13.897 -33.856 6.465 1.00 86.25 373 THR A O 1
ATOM 2785 N N . ILE A 1 374 ? -11.929 -34.649 5.717 1.00 83.19 374 ILE A N 1
ATOM 2786 C CA . ILE A 1 374 ? -12.478 -35.593 4.730 1.00 83.19 374 ILE A CA 1
ATOM 2787 C C . ILE A 1 374 ? -11.622 -36.863 4.748 1.00 83.19 374 ILE A C 1
ATOM 2789 O O . ILE A 1 374 ? -10.403 -36.781 4.640 1.00 83.19 374 ILE A O 1
ATOM 2793 N N . ASN A 1 375 ? -12.243 -38.043 4.864 1.00 78.94 375 ASN A N 1
ATOM 2794 C CA . ASN A 1 375 ? -11.560 -39.349 4.812 1.00 78.94 375 ASN A CA 1
ATOM 2795 C C . ASN A 1 375 ? -10.340 -39.484 5.754 1.00 78.94 375 ASN A C 1
ATOM 2797 O O . ASN A 1 375 ? -9.361 -40.136 5.409 1.00 78.94 375 ASN A O 1
ATOM 2801 N N . GLY A 1 376 ? -10.374 -38.858 6.938 1.00 75.56 376 GLY A N 1
ATOM 2802 C CA . GLY A 1 376 ? -9.259 -38.892 7.899 1.00 75.56 376 GLY A CA 1
ATOM 2803 C C . GLY A 1 376 ? -8.103 -37.931 7.591 1.00 75.56 376 GLY A C 1
ATOM 2804 O O . GLY A 1 376 ? -7.099 -37.951 8.302 1.00 75.56 376 GLY A O 1
ATOM 2805 N N . HIS A 1 377 ? -8.244 -37.080 6.571 1.00 80.62 377 HIS A N 1
ATOM 2806 C CA . HIS A 1 377 ? -7.349 -35.961 6.297 1.00 80.62 377 HIS A CA 1
ATOM 2807 C C . HIS A 1 377 ? -7.946 -34.676 6.866 1.00 80.62 377 HIS A C 1
ATOM 2809 O O . HIS A 1 377 ? -9.051 -34.289 6.473 1.00 80.62 377 HIS A O 1
ATOM 2815 N N . THR A 1 378 ? -7.220 -34.019 7.769 1.00 86.56 378 THR A N 1
ATOM 2816 C CA . THR A 1 378 ? -7.668 -32.783 8.423 1.00 86.56 378 THR A CA 1
ATOM 2817 C C . THR A 1 378 ? -6.800 -31.623 7.970 1.00 86.56 378 THR A C 1
ATOM 2819 O O . THR A 1 378 ? -5.596 -31.623 8.204 1.00 86.56 378 THR A O 1
ATOM 2822 N N . SER A 1 379 ? -7.412 -30.613 7.361 1.00 87.94 379 SER A N 1
ATOM 2823 C CA . SER A 1 379 ? -6.781 -29.324 7.076 1.00 87.94 379 SER A CA 1
ATOM 2824 C C . SER A 1 379 ? -7.238 -28.309 8.115 1.00 87.94 379 SER A C 1
ATOM 2826 O O . SER A 1 379 ? -8.438 -28.175 8.362 1.00 87.94 379 SER A O 1
ATOM 2828 N N . ALA A 1 380 ? -6.299 -27.585 8.712 1.00 89.69 380 ALA A N 1
ATOM 2829 C CA . ALA A 1 380 ? -6.565 -26.595 9.742 1.00 89.69 380 ALA A CA 1
ATOM 2830 C C . ALA A 1 380 ? -5.816 -25.290 9.461 1.00 89.69 380 ALA A C 1
ATOM 2832 O O . ALA A 1 380 ? -4.624 -25.299 9.150 1.00 89.69 380 ALA A O 1
ATOM 2833 N N . ILE A 1 381 ? -6.504 -24.165 9.628 1.00 90.12 381 ILE A N 1
ATOM 2834 C CA . ILE A 1 381 ? -5.914 -22.828 9.700 1.00 90.12 381 ILE A CA 1
ATOM 2835 C C . ILE A 1 381 ? -6.214 -22.289 11.094 1.00 90.12 381 ILE A C 1
ATOM 2837 O O . ILE A 1 381 ? -7.367 -22.284 11.516 1.00 90.12 381 ILE A O 1
ATOM 2841 N N . SER A 1 382 ? -5.186 -21.845 11.806 1.00 91.19 382 SER A N 1
ATOM 2842 C CA . SER A 1 382 ? -5.306 -21.189 13.104 1.00 91.19 382 SER A CA 1
ATOM 2843 C C . SER A 1 382 ? -4.600 -19.846 13.042 1.00 91.19 382 SER A C 1
ATOM 2845 O O . SER A 1 382 ? -3.411 -19.788 12.717 1.00 91.19 382 SER A O 1
ATOM 2847 N N . THR A 1 383 ? -5.325 -18.770 13.330 1.00 90.00 383 THR A N 1
ATOM 2848 C CA . THR A 1 383 ? -4.736 -17.452 13.554 1.00 90.00 383 THR A CA 1
ATOM 2849 C C . THR A 1 383 ? -4.864 -17.091 15.024 1.00 90.00 383 THR A C 1
ATOM 2851 O O . THR A 1 383 ? -5.931 -17.228 15.623 1.00 90.00 383 THR A O 1
ATOM 2854 N N . ASN A 1 384 ? -3.761 -16.662 15.625 1.00 89.38 384 ASN A N 1
ATOM 2855 C CA . ASN A 1 384 ? -3.701 -16.261 17.024 1.00 89.38 384 ASN A CA 1
ATOM 2856 C C . ASN A 1 384 ? -3.141 -14.841 17.100 1.00 89.38 384 ASN A C 1
ATOM 2858 O O . ASN A 1 384 ? -2.014 -14.599 16.663 1.00 89.38 384 ASN A O 1
ATOM 2862 N N . ALA A 1 385 ? -3.946 -13.923 17.627 1.00 88.62 385 ALA A N 1
ATOM 2863 C CA . ALA A 1 385 ? -3.559 -12.560 17.947 1.00 88.62 385 ALA A CA 1
ATOM 2864 C C . ALA A 1 385 ? -3.579 -12.395 19.469 1.00 88.62 385 ALA A C 1
ATOM 2866 O O . ALA A 1 385 ? -4.594 -12.660 20.116 1.00 88.62 385 ALA A O 1
ATOM 2867 N N . GLN A 1 386 ? -2.463 -11.960 20.040 1.00 87.62 386 GLN A N 1
ATOM 2868 C CA . GLN A 1 386 ? -2.314 -11.760 21.473 1.00 87.62 386 GLN A CA 1
ATOM 2869 C C . GLN A 1 386 ? -1.628 -10.425 21.745 1.00 87.62 386 GLN A C 1
ATOM 2871 O O . GLN A 1 386 ? -0.558 -10.157 21.202 1.00 87.62 386 GLN A O 1
ATOM 2876 N N . ALA A 1 387 ? -2.221 -9.617 22.618 1.00 84.62 387 ALA A N 1
ATOM 2877 C CA . ALA A 1 387 ? -1.609 -8.426 23.188 1.00 84.62 387 ALA A CA 1
ATOM 2878 C C . ALA A 1 387 ? -1.680 -8.515 24.716 1.00 84.62 387 ALA A C 1
ATOM 2880 O O . ALA A 1 387 ? -2.760 -8.677 25.289 1.00 84.62 387 ALA A O 1
ATOM 2881 N N . ILE A 1 388 ? -0.519 -8.445 25.359 1.00 81.88 388 ILE A N 1
ATOM 2882 C CA . ILE A 1 388 ? -0.355 -8.459 26.810 1.00 81.88 388 ILE A CA 1
ATOM 2883 C C . ILE A 1 388 ? 0.359 -7.172 27.203 1.00 81.88 388 ILE A C 1
ATOM 2885 O O . ILE A 1 388 ? 1.440 -6.869 26.688 1.00 81.88 388 ILE A O 1
ATOM 2889 N N . ALA A 1 389 ? -0.247 -6.453 28.140 1.00 76.69 389 ALA A N 1
ATOM 2890 C CA . ALA A 1 389 ? 0.384 -5.373 28.878 1.00 76.69 389 ALA A CA 1
ATOM 2891 C C . ALA A 1 389 ? 0.110 -5.600 30.367 1.00 76.69 389 ALA A C 1
ATOM 2893 O O . ALA A 1 389 ? -1.046 -5.594 30.800 1.00 76.69 389 ALA A O 1
ATOM 2894 N N . ASN A 1 390 ? 1.165 -5.845 31.144 1.00 74.94 390 ASN A N 1
ATOM 2895 C CA . ASN A 1 390 ? 1.057 -6.035 32.589 1.00 74.94 390 ASN A CA 1
ATOM 2896 C C . ASN A 1 390 ? 1.939 -5.046 33.368 1.00 74.94 390 ASN A C 1
ATOM 2898 O O . ASN A 1 390 ? 2.871 -4.438 32.839 1.00 74.94 390 ASN A O 1
ATOM 2902 N N . VAL A 1 391 ? 1.645 -4.903 34.659 1.00 66.75 391 VAL A N 1
ATOM 2903 C CA . VAL A 1 391 ? 2.392 -4.036 35.589 1.00 66.75 391 VAL A CA 1
ATOM 2904 C C . VAL A 1 391 ? 3.802 -4.538 35.925 1.00 66.75 391 VAL A C 1
ATOM 2906 O O . VAL A 1 391 ? 4.587 -3.800 36.513 1.00 66.75 391 VAL A O 1
ATOM 2909 N N . SER A 1 392 ? 4.146 -5.771 35.542 1.00 70.31 392 SER A N 1
ATOM 2910 C CA . SER A 1 392 ? 5.499 -6.331 35.671 1.00 70.31 392 SER A CA 1
ATOM 2911 C C . SER A 1 392 ? 6.447 -5.853 34.563 1.00 70.31 392 SER A C 1
ATOM 2913 O O . SER A 1 392 ? 7.638 -6.149 34.620 1.00 70.31 392 SER A O 1
ATOM 2915 N N . GLY A 1 393 ? 5.941 -5.073 33.598 1.00 69.19 393 GLY A N 1
ATOM 2916 C CA . GLY A 1 393 ? 6.711 -4.534 32.478 1.00 69.19 393 GLY A CA 1
ATOM 2917 C C . GLY A 1 393 ? 6.738 -5.447 31.252 1.00 69.19 393 GLY A C 1
ATOM 2918 O O . GLY A 1 393 ? 7.437 -5.134 30.283 1.00 69.19 393 GLY A O 1
ATOM 2919 N N . ASP A 1 394 ? 5.972 -6.544 31.259 1.00 73.19 394 ASP A N 1
ATOM 2920 C CA . ASP A 1 394 ? 5.846 -7.413 30.096 1.00 73.19 394 ASP A CA 1
ATOM 2921 C C . ASP A 1 394 ? 4.917 -6.748 29.081 1.00 73.19 394 ASP A C 1
ATOM 2923 O O . ASP A 1 394 ? 3.699 -6.645 29.261 1.00 73.19 394 ASP A O 1
ATOM 2927 N N . LEU A 1 395 ? 5.527 -6.292 27.994 1.00 80.81 395 LEU A N 1
ATOM 2928 C CA . LEU A 1 395 ? 4.853 -5.785 26.811 1.00 80.81 395 LEU A CA 1
ATOM 2929 C C . LEU A 1 395 ? 5.087 -6.797 25.701 1.00 80.81 395 LEU A C 1
ATOM 2931 O O . LEU A 1 395 ? 6.221 -6.992 25.256 1.00 80.81 395 LEU A O 1
ATOM 2935 N N . LYS A 1 396 ? 4.017 -7.465 25.277 1.00 83.81 396 LYS A N 1
ATOM 2936 C CA . LYS A 1 396 ? 4.075 -8.485 24.234 1.00 83.81 396 LYS A CA 1
ATOM 2937 C C . LYS A 1 396 ? 2.895 -8.333 23.295 1.00 83.81 396 LYS A C 1
ATOM 2939 O O . LYS A 1 396 ? 1.748 -8.421 23.719 1.00 83.81 396 LYS A O 1
ATOM 2944 N N . ALA A 1 397 ? 3.178 -8.162 22.013 1.00 89.06 397 ALA A N 1
ATOM 2945 C CA . ALA A 1 397 ? 2.177 -8.254 20.962 1.00 89.06 397 ALA A CA 1
ATOM 2946 C C . ALA A 1 397 ? 2.642 -9.290 19.944 1.00 89.06 397 ALA A C 1
ATOM 2948 O O . ALA A 1 397 ? 3.741 -9.183 19.404 1.00 89.06 397 ALA A O 1
ATOM 2949 N N . MET A 1 398 ? 1.828 -10.313 19.707 1.00 89.75 398 MET A N 1
ATOM 2950 C CA . MET A 1 398 ? 2.121 -11.385 18.765 1.00 89.75 398 MET A CA 1
ATOM 2951 C C . MET A 1 398 ? 0.924 -11.649 17.864 1.00 89.75 398 MET A C 1
ATOM 2953 O O . MET A 1 398 ? -0.223 -11.674 18.304 1.00 89.75 398 MET A O 1
ATOM 2957 N N . TYR A 1 399 ? 1.219 -11.893 16.598 1.00 92.88 399 TYR A N 1
ATOM 2958 C CA . TYR A 1 399 ? 0.287 -12.359 15.593 1.00 92.88 399 TYR A CA 1
ATOM 2959 C C . TYR A 1 399 ? 0.900 -13.575 14.909 1.00 92.88 399 TYR A C 1
ATOM 2961 O O . TYR A 1 399 ? 2.005 -13.501 14.372 1.00 92.88 399 TYR A O 1
ATOM 2969 N N . SER A 1 400 ? 0.211 -14.709 14.928 1.00 92.00 400 SER A N 1
ATOM 2970 C CA . SER A 1 400 ? 0.689 -15.926 14.280 1.00 92.00 400 SER A CA 1
ATOM 2971 C C . SER A 1 400 ? -0.382 -16.562 13.413 1.00 92.00 400 SER A C 1
ATOM 2973 O O . SER A 1 400 ? -1.566 -16.559 13.746 1.00 92.00 400 SER A O 1
ATOM 2975 N N . ILE A 1 401 ? 0.057 -17.111 12.287 1.00 93.38 401 ILE A N 1
ATOM 2976 C CA . ILE A 1 401 ? -0.739 -17.929 11.383 1.00 93.38 401 ILE A CA 1
ATOM 2977 C C . ILE A 1 401 ? -0.085 -19.303 11.349 1.00 93.38 401 ILE A C 1
ATOM 2979 O O . ILE A 1 401 ? 1.100 -19.422 11.031 1.00 93.38 401 ILE A O 1
ATOM 2983 N N . LYS A 1 402 ? -0.861 -20.342 11.641 1.00 92.19 402 LYS A N 1
ATOM 2984 C CA . LYS A 1 402 ? -0.491 -21.739 11.428 1.00 92.19 402 LYS A CA 1
ATOM 2985 C C . LYS A 1 402 ? -1.460 -22.349 10.427 1.00 92.19 402 LYS A C 1
ATOM 2987 O O . LYS A 1 402 ? -2.669 -22.316 10.635 1.00 92.19 402 LYS A O 1
ATOM 2992 N N . VAL A 1 403 ? -0.923 -22.957 9.381 1.00 91.56 403 VAL A N 1
ATOM 2993 C CA . VAL A 1 403 ? -1.660 -23.816 8.457 1.00 91.56 403 VAL A CA 1
ATOM 2994 C C . VAL A 1 403 ? -1.088 -25.216 8.592 1.00 91.56 403 VAL A C 1
ATOM 2996 O O . VAL A 1 403 ? 0.127 -25.394 8.547 1.00 91.56 403 VAL A O 1
ATOM 2999 N N . ALA A 1 404 ? -1.943 -26.208 8.796 1.00 89.62 404 ALA A N 1
ATOM 3000 C CA . ALA A 1 404 ? -1.527 -27.593 8.920 1.00 89.62 404 ALA A CA 1
ATOM 3001 C C . ALA A 1 404 ? -2.455 -28.514 8.135 1.00 89.62 404 ALA A C 1
ATOM 3003 O O . ALA A 1 404 ? -3.663 -28.291 8.078 1.00 89.62 404 ALA A O 1
ATOM 3004 N N . VAL A 1 405 ? -1.877 -29.557 7.554 1.00 89.00 405 VAL A N 1
ATOM 3005 C CA . VAL A 1 405 ? -2.601 -30.693 6.992 1.00 89.00 405 VAL A CA 1
ATOM 3006 C C . VAL A 1 405 ? -2.087 -31.949 7.676 1.00 89.00 405 VAL A C 1
ATOM 3008 O O . VAL A 1 405 ? -0.900 -32.271 7.593 1.00 89.00 405 VAL A O 1
ATOM 3011 N N . ASP A 1 406 ? -2.984 -32.658 8.345 1.00 86.31 406 ASP A N 1
ATOM 3012 C CA . ASP A 1 406 ? -2.737 -33.992 8.867 1.00 86.31 406 ASP A CA 1
ATOM 3013 C C . ASP A 1 406 ? -3.178 -35.005 7.812 1.00 86.31 406 ASP A C 1
ATOM 3015 O O . ASP A 1 406 ? -4.362 -35.122 7.488 1.00 86.31 406 ASP A O 1
ATOM 3019 N N . ALA A 1 407 ? -2.217 -35.739 7.253 1.00 80.00 407 ALA A N 1
ATOM 3020 C CA . ALA A 1 407 ? -2.482 -36.809 6.304 1.00 80.00 407 ALA A CA 1
ATOM 3021 C C . ALA A 1 407 ? -1.894 -38.120 6.823 1.00 80.00 407 ALA A C 1
ATOM 3023 O O . ALA A 1 407 ? -0.680 -38.243 6.980 1.00 80.00 407 ALA A O 1
ATOM 3024 N N . ASN A 1 408 ? -2.757 -39.107 7.088 1.00 74.88 408 ASN A N 1
ATOM 3025 C CA . ASN A 1 408 ? -2.358 -40.440 7.557 1.00 74.88 408 ASN A CA 1
ATOM 3026 C C . ASN A 1 408 ? -1.439 -40.407 8.798 1.00 74.88 408 ASN A C 1
ATOM 3028 O O . ASN A 1 408 ? -0.459 -41.143 8.877 1.00 74.88 408 ASN A O 1
ATOM 3032 N N . GLY A 1 409 ? -1.729 -39.518 9.755 1.00 74.62 409 GLY A N 1
ATOM 3033 C CA . GLY A 1 409 ? -0.960 -39.373 10.998 1.00 74.62 409 GLY A CA 1
ATOM 3034 C C . GLY A 1 409 ? 0.353 -38.590 10.874 1.00 74.62 409 GLY A C 1
ATOM 3035 O O . GLY A 1 409 ? 1.052 -38.435 11.874 1.00 74.62 409 GLY A O 1
ATOM 3036 N N . LYS A 1 410 ? 0.694 -38.069 9.687 1.00 79.44 410 LYS A N 1
ATOM 3037 C CA . LYS A 1 410 ? 1.834 -37.167 9.484 1.00 79.44 410 LYS A CA 1
ATOM 3038 C C . LYS A 1 410 ? 1.347 -35.733 9.277 1.00 79.44 410 LYS A C 1
ATOM 3040 O O . LYS A 1 410 ? 0.591 -35.461 8.344 1.00 79.44 410 LYS A O 1
ATOM 3045 N N . GLN A 1 411 ? 1.813 -34.831 10.140 1.00 84.88 411 GLN A N 1
ATOM 3046 C CA . GLN A 1 411 ? 1.507 -33.405 10.067 1.00 84.88 411 GLN A CA 1
ATOM 3047 C C . GLN A 1 411 ? 2.470 -32.696 9.114 1.00 84.88 411 GLN A C 1
ATOM 3049 O O . GLN A 1 411 ? 3.689 -32.787 9.268 1.00 84.88 411 GLN A O 1
ATOM 3054 N N . TYR A 1 412 ? 1.913 -31.951 8.167 1.00 86.19 412 TYR A N 1
ATOM 3055 C CA . TYR A 1 412 ? 2.626 -30.992 7.331 1.00 86.19 412 TYR A CA 1
ATOM 3056 C C . TYR A 1 412 ? 2.149 -29.602 7.726 1.00 86.19 412 TYR A C 1
ATOM 3058 O O . TYR A 1 412 ? 0.956 -29.319 7.627 1.00 86.19 412 TYR A O 1
ATOM 3066 N N . ALA A 1 413 ? 3.049 -28.749 8.211 1.00 89.25 413 ALA A N 1
ATOM 3067 C CA . ALA A 1 413 ? 2.688 -27.432 8.714 1.00 89.25 413 ALA A CA 1
ATOM 3068 C C . ALA A 1 413 ? 3.548 -26.337 8.088 1.00 89.25 413 ALA A C 1
ATOM 3070 O O . ALA A 1 413 ? 4.754 -26.497 7.910 1.00 89.25 413 ALA A O 1
ATOM 3071 N N . ALA A 1 414 ? 2.908 -25.209 7.808 1.00 91.31 414 ALA A N 1
ATOM 3072 C CA . ALA A 1 414 ? 3.565 -23.956 7.497 1.00 91.31 414 ALA A CA 1
ATOM 3073 C C . ALA A 1 414 ? 3.015 -22.864 8.416 1.00 91.31 414 ALA A C 1
ATOM 3075 O O . ALA A 1 414 ? 1.845 -22.893 8.808 1.00 91.31 414 ALA A O 1
ATOM 3076 N N . GLY A 1 415 ? 3.842 -21.894 8.775 1.00 92.44 415 GLY A N 1
ATOM 3077 C CA . GLY A 1 415 ? 3.400 -20.806 9.628 1.00 92.44 415 GLY A CA 1
ATOM 3078 C C . GLY A 1 415 ? 4.268 -19.569 9.548 1.00 92.44 415 GLY A C 1
ATOM 3079 O O . GLY A 1 415 ? 5.421 -19.614 9.120 1.00 92.44 415 GLY A O 1
ATOM 3080 N N . MET A 1 416 ? 3.678 -18.465 9.984 1.00 94.94 416 MET A N 1
ATOM 3081 C CA . MET A 1 416 ? 4.332 -17.175 10.136 1.00 94.94 416 MET A CA 1
ATOM 3082 C C . MET A 1 416 ? 3.985 -16.619 11.512 1.00 94.94 416 MET A C 1
ATOM 3084 O O . MET A 1 416 ? 2.818 -16.626 11.900 1.00 94.94 416 MET A O 1
ATOM 3088 N N . GLY A 1 417 ? 4.985 -16.133 12.237 1.00 92.12 417 GLY A N 1
ATOM 3089 C CA . GLY A 1 417 ? 4.818 -15.387 13.478 1.00 92.12 417 GLY A CA 1
ATOM 3090 C C . GLY A 1 417 ? 5.421 -14.000 13.329 1.00 92.12 417 GLY A C 1
ATOM 3091 O O . GLY A 1 417 ? 6.553 -13.869 12.877 1.00 92.12 417 GLY A O 1
ATOM 3092 N N . ILE A 1 418 ? 4.673 -12.975 13.709 1.00 93.31 418 ILE A N 1
ATOM 3093 C CA . ILE A 1 418 ? 5.123 -11.588 13.790 1.00 93.31 418 ILE A CA 1
ATOM 3094 C C . ILE A 1 418 ? 4.912 -11.158 15.230 1.00 93.31 418 ILE A C 1
ATOM 3096 O O . ILE A 1 418 ? 3.832 -11.368 15.784 1.00 93.31 418 ILE A O 1
ATOM 3100 N N . GLY A 1 419 ? 5.912 -10.558 15.855 1.00 91.56 419 GLY A N 1
ATOM 3101 C CA . GLY A 1 419 ? 5.716 -10.066 17.205 1.00 91.56 419 GLY A CA 1
ATOM 3102 C C . GLY A 1 419 ? 6.774 -9.102 17.679 1.00 91.56 419 GLY A C 1
ATOM 3103 O O . GLY A 1 419 ? 7.857 -8.990 17.105 1.00 91.56 419 GLY A O 1
ATOM 3104 N N . VAL A 1 420 ? 6.425 -8.422 18.759 1.00 89.94 420 VAL A N 1
ATOM 3105 C CA . VAL A 1 420 ? 7.329 -7.626 19.570 1.00 89.94 420 VAL A CA 1
ATOM 3106 C C . VAL A 1 420 ? 7.188 -8.073 21.017 1.00 89.94 420 VAL A C 1
ATOM 3108 O O . VAL A 1 420 ? 6.074 -8.278 21.505 1.00 89.94 420 VAL A O 1
ATOM 3111 N N . GLU A 1 421 ? 8.315 -8.252 21.690 1.00 88.69 421 GLU A N 1
ATOM 3112 C CA . GLU A 1 421 ? 8.351 -8.589 23.107 1.00 88.69 421 GLU A CA 1
ATOM 3113 C C . GLU A 1 421 ? 9.443 -7.804 23.832 1.00 88.69 421 GLU A C 1
ATOM 3115 O O . GLU A 1 421 ? 10.500 -7.502 23.270 1.00 88.69 421 GLU A O 1
ATOM 3120 N N . ASN A 1 422 ? 9.168 -7.448 25.084 1.00 84.38 422 ASN A N 1
ATOM 3121 C CA . ASN A 1 422 ? 10.153 -6.847 25.968 1.00 84.38 422 ASN A CA 1
ATOM 3122 C C . ASN A 1 422 ? 11.078 -7.947 26.510 1.00 84.38 422 ASN A C 1
ATOM 3124 O O . ASN A 1 422 ? 10.658 -8.778 27.314 1.00 84.38 422 ASN A O 1
ATOM 3128 N N . THR A 1 423 ? 12.323 -7.985 26.038 1.00 81.38 423 THR A N 1
ATOM 3129 C CA . THR A 1 423 ? 13.349 -8.925 26.514 1.00 81.38 423 THR A CA 1
ATOM 3130 C C . THR A 1 423 ? 14.249 -8.245 27.552 1.00 81.38 423 THR A C 1
ATOM 3132 O O . THR A 1 423 ? 14.292 -7.014 27.613 1.00 81.38 423 THR A O 1
ATOM 3135 N N . PRO A 1 424 ? 15.063 -8.990 28.325 1.00 81.00 424 PRO A N 1
ATOM 3136 C CA . PRO A 1 424 ? 16.059 -8.384 29.214 1.00 81.00 424 PRO A CA 1
ATOM 3137 C C . PRO A 1 424 ? 17.067 -7.450 28.515 1.00 81.00 424 PRO A C 1
ATOM 3139 O O . PRO A 1 424 ? 17.724 -6.656 29.182 1.00 81.00 424 PRO A O 1
ATOM 3142 N N . SER A 1 425 ? 17.208 -7.532 27.186 1.00 83.50 425 SER A N 1
ATOM 3143 C CA . SER A 1 425 ? 18.068 -6.659 26.372 1.00 83.50 425 SER A CA 1
ATOM 3144 C C . SER A 1 425 ? 17.316 -5.487 25.720 1.00 83.50 425 SER A C 1
ATOM 3146 O O . SER A 1 425 ? 17.916 -4.738 24.951 1.00 83.50 425 SER A O 1
ATOM 3148 N N . GLY A 1 426 ? 16.029 -5.312 26.035 1.00 84.44 426 GLY A N 1
ATOM 3149 C CA . GLY A 1 426 ? 15.143 -4.289 25.481 1.00 84.44 426 GLY A CA 1
ATOM 3150 C C . GLY A 1 426 ? 14.052 -4.859 24.571 1.00 84.44 426 GLY A C 1
ATOM 3151 O O . GLY A 1 426 ? 13.872 -6.074 24.449 1.00 84.44 426 GLY A O 1
ATOM 3152 N N . MET A 1 427 ? 13.312 -3.958 23.920 1.00 87.31 427 MET A N 1
ATOM 3153 C CA . MET A 1 427 ? 12.252 -4.318 22.977 1.00 87.31 427 MET A CA 1
ATOM 3154 C C . MET A 1 427 ? 12.836 -5.000 21.738 1.00 87.31 427 MET A C 1
ATOM 3156 O O . MET A 1 427 ? 13.656 -4.411 21.032 1.00 87.31 427 MET A O 1
ATOM 3160 N N . GLN A 1 428 ? 12.375 -6.215 21.447 1.00 88.94 428 GLN A N 1
ATOM 3161 C CA . GLN A 1 428 ? 12.801 -6.989 20.287 1.00 88.94 428 GLN A CA 1
ATOM 3162 C C . GLN A 1 428 ? 11.607 -7.266 19.373 1.00 88.94 428 GLN A C 1
ATOM 3164 O O . GLN A 1 428 ? 10.628 -7.886 19.787 1.00 88.94 428 GLN A O 1
ATOM 3169 N N . SER A 1 429 ? 11.688 -6.814 18.121 1.00 91.94 429 SER A N 1
ATOM 3170 C CA . SER A 1 429 ? 10.744 -7.171 17.060 1.00 91.94 429 SER A CA 1
ATOM 3171 C C . SER A 1 429 ? 11.283 -8.338 16.232 1.00 91.94 429 SER A C 1
ATOM 3173 O O . SER A 1 429 ? 12.486 -8.444 15.988 1.00 91.94 429 SER A O 1
ATOM 3175 N N . GLN A 1 430 ? 10.397 -9.235 15.803 1.00 90.44 430 GLN A N 1
ATOM 3176 C CA . GLN A 1 430 ? 10.771 -10.398 15.004 1.00 90.44 430 GLN A CA 1
ATOM 3177 C C . GLN A 1 430 ? 9.661 -10.849 14.054 1.00 90.44 430 GLN A C 1
ATOM 3179 O O . GLN A 1 430 ? 8.469 -10.754 14.356 1.00 90.44 430 GLN A O 1
ATOM 3184 N N . VAL A 1 431 ? 10.087 -11.391 12.913 1.00 93.62 431 VAL A N 1
ATOM 3185 C CA . VAL A 1 431 ? 9.241 -12.100 11.951 1.00 93.62 431 VAL A CA 1
ATOM 3186 C C . VAL A 1 431 ? 9.872 -13.462 11.696 1.00 93.62 431 VAL A C 1
ATOM 3188 O O . VAL A 1 431 ? 11.025 -13.546 11.275 1.00 93.62 431 VAL A O 1
ATOM 3191 N N . LEU A 1 432 ? 9.128 -14.530 11.965 1.00 91.12 432 LEU A N 1
ATOM 3192 C CA . LEU A 1 432 ? 9.580 -15.908 11.811 1.00 91.12 432 LEU A CA 1
ATOM 3193 C C . LEU A 1 432 ? 8.684 -16.645 10.827 1.00 91.12 432 LEU A C 1
ATOM 3195 O O . LEU A 1 432 ? 7.461 -16.530 10.884 1.00 91.12 432 LEU A O 1
ATOM 3199 N N . PHE A 1 433 ? 9.302 -17.461 9.981 1.00 93.69 433 PHE A N 1
ATOM 3200 C CA . PHE A 1 433 ? 8.615 -18.364 9.067 1.00 93.69 433 PHE A CA 1
ATOM 3201 C C . PHE A 1 433 ? 9.039 -19.802 9.357 1.00 93.69 433 PHE A C 1
ATOM 3203 O O . PHE A 1 433 ? 10.224 -20.084 9.532 1.00 93.69 433 PHE A O 1
ATOM 3210 N N . LEU A 1 434 ? 8.071 -20.713 9.372 1.00 91.06 434 LEU A N 1
ATOM 3211 C CA . LEU A 1 434 ? 8.292 -22.154 9.423 1.00 91.06 434 LEU A CA 1
ATOM 3212 C C . LEU A 1 434 ? 7.664 -22.763 8.171 1.00 91.06 434 LEU A C 1
ATOM 3214 O O . LEU A 1 434 ? 6.447 -22.710 8.024 1.00 91.06 434 LEU A O 1
ATOM 3218 N N . ALA A 1 435 ? 8.475 -23.308 7.266 1.00 90.62 435 ALA A N 1
ATOM 3219 C CA . ALA A 1 435 ? 8.010 -23.996 6.062 1.00 90.62 435 ALA A CA 1
ATOM 3220 C C . ALA A 1 435 ? 9.128 -24.861 5.457 1.00 90.62 435 ALA A C 1
ATOM 3222 O O . ALA A 1 435 ? 10.302 -24.507 5.559 1.00 90.62 435 ALA A O 1
ATOM 3223 N N . ASP A 1 436 ? 8.761 -25.935 4.749 1.00 89.94 436 ASP A N 1
ATOM 3224 C CA . ASP A 1 436 ? 9.703 -26.730 3.939 1.00 89.94 436 ASP A CA 1
ATOM 3225 C C . ASP A 1 436 ? 10.239 -25.936 2.730 1.00 89.94 436 ASP A C 1
ATOM 3227 O O . ASP A 1 436 ? 11.369 -26.140 2.273 1.00 89.94 436 ASP A O 1
ATOM 3231 N N . ARG A 1 437 ? 9.413 -25.021 2.204 1.00 91.38 437 ARG A N 1
ATOM 3232 C CA . ARG A 1 437 ? 9.733 -24.125 1.090 1.00 91.38 437 ARG A CA 1
ATOM 3233 C C . ARG A 1 437 ? 9.092 -22.755 1.301 1.00 91.38 437 ARG A C 1
ATOM 3235 O O . ARG A 1 437 ? 7.875 -22.659 1.420 1.00 91.38 437 ARG A O 1
ATOM 3242 N N . PHE A 1 438 ? 9.901 -21.701 1.277 1.00 93.62 438 PHE A N 1
ATOM 3243 C CA . PHE A 1 438 ? 9.453 -20.305 1.290 1.00 93.62 438 PHE A CA 1
ATOM 3244 C C . PHE A 1 438 ? 9.875 -19.637 -0.017 1.00 93.62 438 PHE A C 1
ATOM 3246 O O . PHE A 1 438 ? 11.033 -19.751 -0.404 1.00 93.62 438 PHE A O 1
ATOM 3253 N N . ALA A 1 439 ? 8.966 -18.967 -0.723 1.00 91.00 439 ALA A N 1
ATOM 3254 C CA . ALA A 1 439 ? 9.279 -18.338 -2.002 1.00 91.00 439 ALA A CA 1
ATOM 3255 C C . ALA A 1 439 ? 8.542 -17.009 -2.175 1.00 91.00 439 ALA A C 1
ATOM 3257 O O . ALA A 1 439 ? 7.371 -16.900 -1.814 1.00 91.00 439 ALA A O 1
ATOM 3258 N N . VAL A 1 440 ? 9.215 -16.030 -2.778 1.00 89.88 440 VAL A N 1
ATOM 3259 C CA . VAL A 1 440 ? 8.595 -14.789 -3.259 1.00 89.88 440 VAL A CA 1
ATOM 3260 C C . VAL A 1 440 ? 8.221 -14.993 -4.721 1.00 89.88 440 VAL A C 1
ATOM 3262 O O . VAL A 1 440 ? 9.049 -15.462 -5.500 1.00 89.88 440 VAL A O 1
ATOM 3265 N N . MET A 1 441 ? 6.984 -14.664 -5.091 1.00 83.56 441 MET A N 1
ATOM 3266 C CA . MET A 1 441 ? 6.463 -14.814 -6.450 1.00 83.56 441 MET A CA 1
ATOM 3267 C C . MET A 1 441 ? 6.241 -13.441 -7.078 1.00 83.56 441 MET A C 1
ATOM 3269 O O . MET A 1 441 ? 5.565 -12.602 -6.486 1.00 83.56 441 MET A O 1
ATOM 3273 N N . ALA A 1 442 ? 6.783 -13.220 -8.274 1.00 73.94 442 ALA A N 1
ATOM 3274 C CA . ALA A 1 442 ? 6.483 -12.031 -9.061 1.00 73.94 442 ALA A CA 1
ATOM 3275 C C . ALA A 1 442 ? 5.378 -12.357 -10.084 1.00 73.94 442 ALA A C 1
ATOM 3277 O O . ALA A 1 442 ? 5.558 -13.228 -10.934 1.00 73.94 442 ALA A O 1
ATOM 3278 N N . GLN A 1 443 ? 4.268 -11.613 -9.971 1.00 66.69 443 GLN A N 1
ATOM 3279 C CA . GLN A 1 443 ? 3.123 -11.504 -10.889 1.00 66.69 443 GLN A CA 1
ATOM 3280 C C . GLN A 1 443 ? 2.019 -12.581 -10.826 1.00 66.69 443 GLN A C 1
ATOM 3282 O O . GLN A 1 443 ? 2.254 -13.784 -10.914 1.00 66.69 443 GLN A O 1
ATOM 3287 N N . ALA A 1 444 ? 0.771 -12.099 -10.760 1.00 54.50 444 ALA A N 1
ATOM 3288 C CA . ALA A 1 444 ? -0.446 -12.860 -11.032 1.00 54.50 444 ALA A CA 1
ATOM 3289 C C . ALA A 1 444 ? -0.824 -12.722 -12.522 1.00 54.50 444 ALA A C 1
ATOM 3291 O O . ALA A 1 444 ? -0.844 -11.611 -13.046 1.00 54.50 444 ALA A O 1
ATOM 3292 N N . GLY A 1 445 ? -1.122 -13.837 -13.202 1.00 60.91 445 GLY A N 1
ATOM 3293 C CA . GLY A 1 445 ? -1.631 -13.854 -14.587 1.00 60.91 445 GLY A CA 1
ATOM 3294 C C . GLY A 1 445 ? -0.606 -14.110 -15.707 1.00 60.91 445 GLY A C 1
ATOM 3295 O O . GLY A 1 445 ? -1.005 -14.169 -16.865 1.00 60.91 445 GLY A O 1
ATOM 3296 N N . GLY A 1 446 ? 0.682 -14.299 -15.389 1.00 69.06 446 GLY A N 1
ATOM 3297 C CA . GLY A 1 446 ? 1.754 -14.631 -16.346 1.00 69.06 446 GLY A CA 1
ATOM 3298 C C . GLY A 1 446 ? 2.549 -15.888 -15.961 1.00 69.06 446 GLY A C 1
ATOM 3299 O O . GLY A 1 446 ? 2.159 -16.631 -15.059 1.00 69.06 446 GLY A O 1
ATOM 3300 N N . ALA A 1 447 ? 3.679 -16.137 -16.635 1.00 71.75 447 ALA A N 1
ATOM 3301 C CA . ALA A 1 447 ? 4.587 -17.224 -16.261 1.00 71.75 447 ALA A CA 1
ATOM 3302 C C . ALA A 1 447 ? 5.140 -16.989 -14.844 1.00 71.75 447 ALA A C 1
ATOM 3304 O O . ALA A 1 447 ? 5.766 -15.966 -14.575 1.00 71.75 447 ALA A O 1
ATOM 3305 N N . VAL A 1 448 ? 4.909 -17.942 -13.939 1.00 77.12 448 VAL A N 1
ATOM 3306 C CA . VAL A 1 448 ? 5.315 -17.843 -12.531 1.00 77.12 448 VAL A CA 1
ATOM 3307 C C . VAL A 1 448 ? 6.837 -17.737 -12.431 1.00 77.12 448 VAL A C 1
ATOM 3309 O O . VAL A 1 448 ? 7.557 -18.673 -12.782 1.00 77.12 448 VAL A O 1
ATOM 3312 N N . THR A 1 449 ? 7.331 -16.615 -11.904 1.00 80.69 449 THR A N 1
ATOM 3313 C CA . THR A 1 449 ? 8.756 -16.422 -11.613 1.00 80.69 449 THR A CA 1
ATOM 3314 C C . THR A 1 449 ? 8.997 -16.306 -10.110 1.00 80.69 449 THR A C 1
ATOM 3316 O O . THR A 1 449 ? 8.253 -15.634 -9.396 1.00 80.69 449 THR A O 1
ATOM 3319 N N . LEU A 1 450 ? 10.034 -16.996 -9.622 1.00 87.25 450 LEU A N 1
ATOM 3320 C CA . LEU A 1 450 ? 10.412 -17.029 -8.207 1.00 87.25 450 LEU A CA 1
ATOM 3321 C C . LEU A 1 450 ? 11.810 -16.413 -8.021 1.00 87.25 450 LEU A C 1
ATOM 3323 O O . LEU A 1 450 ? 12.798 -17.147 -8.080 1.00 87.25 450 LEU A O 1
ATOM 3327 N N . PRO A 1 451 ? 11.927 -15.084 -7.846 1.00 87.06 451 PRO A N 1
ATOM 3328 C CA . PRO A 1 451 ? 13.221 -14.419 -7.659 1.00 87.06 451 PRO A CA 1
ATOM 3329 C C . PRO A 1 451 ? 13.958 -14.853 -6.383 1.00 87.06 451 PRO A C 1
ATOM 3331 O O . PRO A 1 451 ? 15.186 -14.848 -6.361 1.00 87.06 451 PRO A O 1
ATOM 3334 N N . PHE A 1 452 ? 13.230 -15.262 -5.340 1.00 93.56 452 PHE A N 1
ATOM 3335 C CA . PHE A 1 452 ? 13.794 -15.692 -4.059 1.00 93.56 452 PHE A CA 1
ATOM 3336 C C . PHE A 1 452 ? 13.101 -16.963 -3.569 1.00 93.56 452 PHE A C 1
ATOM 3338 O O . PHE A 1 452 ? 11.873 -16.989 -3.461 1.00 93.56 452 PHE A O 1
ATOM 3345 N N . VAL A 1 453 ? 13.873 -18.007 -3.254 1.00 94.38 453 VAL A N 1
ATOM 3346 C CA . VAL A 1 453 ? 13.363 -19.277 -2.717 1.00 94.38 453 VAL A CA 1
ATOM 3347 C C . VAL A 1 453 ? 14.297 -19.819 -1.638 1.00 94.38 453 VAL A C 1
ATOM 3349 O O . VAL A 1 453 ? 15.494 -19.955 -1.863 1.00 94.38 453 VAL A O 1
ATOM 3352 N N . ILE A 1 454 ? 13.745 -20.216 -0.495 1.00 94.88 454 ILE A N 1
ATOM 3353 C CA . ILE A 1 454 ? 14.400 -21.051 0.513 1.00 94.88 454 ILE A CA 1
ATOM 3354 C C . ILE A 1 454 ? 13.787 -22.442 0.413 1.00 94.88 454 ILE A C 1
ATOM 3356 O O . ILE A 1 454 ? 12.575 -22.591 0.555 1.00 94.88 454 ILE A O 1
ATOM 3360 N N . GLN A 1 455 ? 14.602 -23.456 0.145 1.00 93.50 455 GLN A N 1
ATOM 3361 C CA . GLN A 1 455 ? 14.167 -24.853 0.074 1.00 93.50 455 GLN A CA 1
ATOM 3362 C C . GLN A 1 455 ? 15.352 -25.779 0.337 1.00 93.50 455 GLN A C 1
ATOM 3364 O O . GLN A 1 455 ? 16.485 -25.445 -0.009 1.00 93.50 455 GLN A O 1
ATOM 3369 N N . ASN A 1 456 ? 15.107 -26.945 0.937 1.00 91.12 456 ASN A N 1
ATOM 3370 C CA . ASN A 1 456 ? 16.158 -27.923 1.260 1.00 91.12 456 ASN A CA 1
ATOM 3371 C C . ASN A 1 456 ? 17.332 -27.323 2.067 1.00 91.12 456 ASN A C 1
ATOM 3373 O O . ASN A 1 456 ? 18.484 -27.710 1.886 1.00 91.12 456 ASN A O 1
ATOM 3377 N N . GLY A 1 457 ? 17.055 -26.331 2.922 1.00 89.25 457 GLY A N 1
ATOM 3378 C CA . GLY A 1 457 ? 18.074 -25.629 3.712 1.00 89.25 457 GLY A CA 1
ATOM 3379 C C . GLY A 1 457 ? 18.989 -24.690 2.914 1.00 89.25 457 GLY A C 1
ATOM 3380 O O . GLY A 1 457 ? 19.990 -24.225 3.452 1.00 89.25 457 GLY A O 1
ATOM 3381 N N . GLN A 1 458 ? 18.673 -24.406 1.648 1.00 91.38 458 GLN A N 1
ATOM 3382 C CA . GLN A 1 458 ? 19.450 -23.524 0.778 1.00 91.38 458 GLN A CA 1
ATOM 3383 C C . GLN A 1 458 ? 18.619 -22.332 0.307 1.00 91.38 458 GLN A C 1
ATOM 3385 O O . GLN A 1 458 ? 17.409 -22.441 0.103 1.00 91.38 458 GLN A O 1
ATOM 3390 N N . VAL A 1 459 ? 19.297 -21.201 0.111 1.00 94.12 459 VAL A N 1
ATOM 3391 C CA . VAL A 1 459 ? 18.729 -19.987 -0.480 1.00 94.12 459 VAL A CA 1
ATOM 3392 C C . VAL A 1 459 ? 19.095 -19.949 -1.960 1.00 94.12 459 VAL A C 1
ATOM 3394 O O . VAL A 1 459 ? 20.267 -20.055 -2.319 1.00 94.12 459 VAL A O 1
ATOM 3397 N N . PHE A 1 460 ? 18.092 -19.765 -2.807 1.00 92.44 460 PHE A N 1
ATOM 3398 C CA . PHE A 1 460 ? 18.222 -19.557 -4.241 1.00 92.44 460 PHE A CA 1
ATOM 3399 C C . PHE A 1 460 ? 17.732 -18.151 -4.568 1.00 92.44 460 PHE A C 1
ATOM 3401 O O . PHE A 1 460 ? 16.597 -17.794 -4.249 1.00 92.44 460 PHE A O 1
ATOM 3408 N N . ILE A 1 461 ? 18.593 -17.367 -5.213 1.00 92.88 461 ILE A N 1
ATOM 3409 C CA . ILE A 1 461 ? 18.277 -16.023 -5.693 1.00 92.88 461 ILE A CA 1
ATOM 3410 C C . ILE A 1 461 ? 18.518 -16.025 -7.195 1.00 92.88 461 ILE A C 1
ATOM 3412 O O . ILE A 1 461 ? 19.628 -16.322 -7.643 1.00 92.88 461 ILE A O 1
ATOM 3416 N N . ARG A 1 462 ? 17.478 -15.741 -7.974 1.00 85.69 462 ARG A N 1
ATOM 3417 C CA . ARG A 1 462 ? 17.584 -15.628 -9.428 1.00 85.69 462 ARG A CA 1
ATOM 3418 C C . ARG A 1 462 ? 17.852 -14.169 -9.779 1.00 85.69 462 ARG A C 1
ATOM 3420 O O . ARG A 1 462 ? 17.035 -13.337 -9.420 1.00 85.69 462 ARG A O 1
ATOM 3427 N N . GLU A 1 463 ? 18.950 -13.911 -10.494 1.00 82.69 463 GLU A N 1
ATOM 3428 C CA . GLU A 1 463 ? 19.285 -12.607 -11.102 1.00 82.69 463 GLU A CA 1
ATOM 3429 C C . GLU A 1 463 ? 19.069 -11.422 -10.142 1.00 82.69 463 GLU A C 1
ATOM 3431 O O . GLU A 1 463 ? 18.034 -10.764 -10.157 1.00 82.69 463 GLU A O 1
ATOM 3436 N N . THR A 1 464 ? 20.049 -11.151 -9.276 1.00 84.75 464 THR A N 1
ATOM 3437 C CA . THR A 1 464 ? 19.940 -10.069 -8.286 1.00 84.75 464 THR A CA 1
ATOM 3438 C C . THR A 1 464 ? 20.532 -8.758 -8.807 1.00 84.75 464 THR A C 1
ATOM 3440 O O . THR A 1 464 ? 21.659 -8.742 -9.303 1.00 84.75 464 THR A O 1
ATOM 3443 N N . PHE A 1 465 ? 19.792 -7.656 -8.666 1.00 85.44 465 PHE A N 1
ATOM 3444 C CA . PHE A 1 465 ? 20.310 -6.294 -8.801 1.00 85.44 465 PHE A CA 1
ATOM 3445 C C . PHE A 1 465 ? 20.446 -5.699 -7.398 1.00 85.44 465 PHE A C 1
ATOM 3447 O O . PHE A 1 465 ? 19.457 -5.562 -6.679 1.00 85.44 465 PHE A O 1
ATOM 3454 N N . ILE A 1 466 ? 21.674 -5.384 -6.991 1.00 87.69 466 ILE A N 1
ATOM 3455 C CA . ILE A 1 466 ? 21.984 -4.829 -5.671 1.00 87.69 466 ILE A CA 1
ATOM 3456 C C . ILE A 1 466 ? 22.608 -3.461 -5.916 1.00 87.69 466 ILE A C 1
ATOM 3458 O O . ILE A 1 466 ? 23.675 -3.401 -6.518 1.00 87.69 466 ILE A O 1
ATOM 3462 N N . GLN A 1 467 ? 21.943 -2.391 -5.469 1.00 87.56 467 GLN A N 1
ATOM 3463 C CA . GLN A 1 467 ? 22.443 -1.023 -5.639 1.00 87.56 467 GLN A CA 1
ATOM 3464 C C . GLN A 1 467 ? 23.836 -0.872 -5.011 1.00 87.56 467 GLN A C 1
ATOM 3466 O O . GLN A 1 467 ? 24.783 -0.539 -5.712 1.00 87.56 467 GLN A O 1
ATOM 3471 N N . ASP A 1 468 ? 23.963 -1.228 -3.727 1.00 90.69 468 ASP A N 1
ATOM 3472 C CA . ASP A 1 468 ? 25.225 -1.224 -2.987 1.00 90.69 468 ASP A CA 1
ATOM 3473 C C . ASP A 1 468 ? 25.391 -2.545 -2.217 1.00 90.69 468 ASP A C 1
ATOM 3475 O O . ASP A 1 468 ? 24.678 -2.827 -1.252 1.00 90.69 468 ASP A O 1
ATOM 3479 N N . GLY A 1 469 ? 26.318 -3.398 -2.663 1.00 88.50 469 GLY A N 1
ATOM 3480 C CA . GLY A 1 469 ? 26.556 -4.720 -2.077 1.00 88.50 469 GLY A CA 1
ATOM 3481 C C . GLY A 1 469 ? 27.809 -4.764 -1.206 1.00 88.50 469 GLY A C 1
ATOM 3482 O O . GLY A 1 469 ? 28.920 -4.735 -1.727 1.00 88.50 469 GLY A O 1
ATOM 3483 N N . THR A 1 470 ? 27.652 -4.921 0.113 1.00 92.38 470 THR A N 1
ATOM 3484 C CA . THR A 1 470 ? 28.776 -5.207 1.027 1.00 92.38 470 THR A CA 1
ATOM 3485 C C . THR A 1 470 ? 28.792 -6.688 1.397 1.00 92.38 470 THR A C 1
ATOM 3487 O O . THR A 1 470 ? 27.863 -7.183 2.031 1.00 92.38 470 THR A O 1
ATOM 3490 N N . ILE A 1 471 ? 29.866 -7.402 1.046 1.00 91.31 471 ILE A N 1
ATOM 3491 C CA . ILE A 1 471 ? 30.074 -8.803 1.439 1.00 91.31 471 ILE A CA 1
ATOM 3492 C C . ILE A 1 471 ? 31.274 -8.876 2.387 1.00 91.31 471 ILE A C 1
ATOM 3494 O O . ILE A 1 471 ? 32.409 -8.714 1.952 1.00 91.31 471 ILE A O 1
ATOM 3498 N N . GLY A 1 472 ? 31.033 -9.146 3.676 1.00 95.12 472 GLY A N 1
ATOM 3499 C CA . GLY A 1 472 ? 32.109 -9.266 4.671 1.00 95.12 472 GLY A CA 1
ATOM 3500 C C . GLY A 1 472 ? 33.060 -10.431 4.372 1.00 95.12 472 GLY A C 1
ATOM 3501 O O . GLY A 1 472 ? 34.275 -10.254 4.324 1.00 95.12 472 GLY A O 1
ATOM 3502 N N . ASN A 1 473 ? 32.510 -11.621 4.100 1.00 92.06 473 ASN A N 1
ATOM 3503 C CA . ASN A 1 473 ? 33.261 -12.788 3.634 1.00 92.06 473 ASN A CA 1
ATOM 3504 C C . ASN A 1 473 ? 32.388 -13.661 2.717 1.00 92.06 473 ASN A C 1
ATOM 3506 O O . ASN A 1 473 ? 31.229 -13.921 3.033 1.00 92.06 473 ASN A O 1
ATOM 3510 N N . ALA A 1 474 ? 32.959 -14.175 1.622 1.00 90.12 474 ALA A N 1
ATOM 3511 C CA . ALA A 1 474 ? 32.293 -15.106 0.707 1.00 90.12 474 ALA A CA 1
ATOM 3512 C C . ALA A 1 474 ? 33.057 -16.433 0.607 1.00 90.12 474 ALA A C 1
ATOM 3514 O O . ALA A 1 474 ? 34.271 -16.443 0.402 1.00 90.12 474 ALA A O 1
ATOM 3515 N N . LYS A 1 475 ? 32.347 -17.565 0.691 1.00 92.12 475 LYS A N 1
ATOM 3516 C CA . LYS A 1 475 ? 32.884 -18.885 0.321 1.00 92.12 475 LYS A CA 1
ATOM 3517 C C . LYS A 1 475 ? 32.423 -19.228 -1.093 1.00 92.12 475 LYS A C 1
ATOM 3519 O O . LYS A 1 475 ? 31.241 -19.477 -1.307 1.00 92.12 475 LYS A O 1
ATOM 3524 N N . ILE A 1 476 ? 33.350 -19.249 -2.048 1.00 91.88 476 ILE A N 1
ATOM 3525 C CA . ILE A 1 476 ? 33.046 -19.505 -3.461 1.00 91.88 476 ILE A CA 1
ATOM 3526 C C . ILE A 1 476 ? 33.261 -20.984 -3.784 1.00 91.88 476 ILE A C 1
ATOM 3528 O O . ILE A 1 476 ? 34.370 -21.499 -3.664 1.00 91.88 476 ILE A O 1
ATOM 3532 N N . GLY A 1 477 ? 32.190 -21.667 -4.198 1.00 92.75 477 GLY A N 1
ATOM 3533 C CA . GLY A 1 477 ? 32.222 -23.103 -4.487 1.00 92.75 477 GLY A CA 1
ATOM 3534 C C . GLY A 1 477 ? 32.872 -23.468 -5.823 1.00 92.75 477 GLY A C 1
ATOM 3535 O O . GLY A 1 477 ? 33.455 -24.541 -5.913 1.00 92.75 477 GLY A O 1
ATOM 3536 N N . ASN A 1 478 ? 32.789 -22.590 -6.832 1.00 93.88 478 ASN A N 1
ATOM 3537 C CA . ASN A 1 478 ? 33.278 -22.838 -8.195 1.00 93.88 478 ASN A CA 1
ATOM 3538 C C . ASN A 1 478 ? 34.119 -21.677 -8.738 1.00 93.88 478 ASN A C 1
ATOM 3540 O O . ASN A 1 478 ? 35.334 -21.806 -8.828 1.00 93.88 478 ASN A O 1
ATOM 3544 N N . TYR A 1 479 ? 33.495 -20.561 -9.112 1.00 95.50 479 TYR A N 1
ATOM 3545 C CA . TYR A 1 479 ? 34.185 -19.393 -9.659 1.00 95.50 479 TYR A CA 1
ATOM 3546 C C . TYR A 1 479 ? 33.326 -18.130 -9.540 1.00 95.50 479 TYR A C 1
ATOM 3548 O O . TYR A 1 479 ? 32.119 -18.217 -9.312 1.00 95.50 479 TYR A O 1
ATOM 3556 N N . ILE A 1 480 ? 33.956 -16.975 -9.736 1.00 95.50 480 ILE A N 1
ATOM 3557 C CA . ILE A 1 480 ? 33.303 -15.700 -10.063 1.00 95.50 480 ILE A CA 1
ATOM 3558 C C . ILE A 1 480 ? 33.854 -15.261 -11.422 1.00 95.50 480 ILE A C 1
ATOM 3560 O O . ILE A 1 480 ? 35.058 -15.387 -11.650 1.00 95.50 480 ILE A O 1
ATOM 3564 N N . GLN A 1 481 ? 33.004 -14.786 -12.330 1.00 96.38 481 GLN A N 1
ATOM 3565 C CA . GLN A 1 481 ? 33.426 -14.370 -13.669 1.00 96.38 481 GLN A CA 1
ATOM 3566 C C . GLN A 1 481 ? 32.559 -13.240 -14.223 1.00 96.38 481 GLN A C 1
ATOM 3568 O O . GLN A 1 481 ? 31.446 -13.025 -13.740 1.00 96.38 481 GLN A O 1
ATOM 3573 N N . SER A 1 482 ? 33.054 -12.568 -15.261 1.00 95.25 482 SER A N 1
ATOM 3574 C CA . SER A 1 482 ? 32.250 -11.665 -16.083 1.00 95.25 482 SER A CA 1
ATOM 3575 C C . SER A 1 482 ? 31.249 -12.420 -16.965 1.00 95.25 482 SER A C 1
ATOM 3577 O O . SER A 1 482 ? 31.417 -13.605 -17.267 1.00 95.25 482 SER A O 1
ATOM 3579 N N . ASN A 1 483 ? 30.198 -11.716 -17.395 1.00 93.69 483 ASN A N 1
ATOM 3580 C CA . ASN A 1 483 ? 29.150 -12.276 -18.256 1.00 93.69 483 ASN A CA 1
ATOM 3581 C C . ASN A 1 483 ? 29.661 -12.644 -19.658 1.00 93.69 483 ASN A C 1
ATOM 3583 O O . ASN A 1 483 ? 29.130 -13.557 -20.281 1.00 93.69 483 ASN A O 1
ATOM 3587 N N . ASP A 1 484 ? 30.686 -11.947 -20.143 1.00 93.56 484 ASP A N 1
ATOM 3588 C CA . ASP A 1 484 ? 31.308 -12.120 -21.458 1.00 93.56 484 ASP A CA 1
ATOM 3589 C C . ASP A 1 484 ? 32.472 -13.127 -21.462 1.00 93.56 484 ASP A C 1
ATOM 3591 O O . ASP A 1 484 ? 33.143 -13.276 -22.479 1.00 93.56 484 ASP A O 1
ATOM 3595 N N . TYR A 1 485 ? 32.739 -13.823 -20.348 1.00 95.06 485 TYR A N 1
ATOM 3596 C CA . TYR A 1 485 ? 33.891 -14.718 -20.252 1.00 95.06 485 TYR A CA 1
ATOM 3597 C C . TYR A 1 485 ? 33.832 -15.878 -21.258 1.00 95.06 485 TYR A C 1
ATOM 3599 O O . TYR A 1 485 ? 32.934 -16.724 -21.223 1.00 95.06 485 TYR A O 1
ATOM 3607 N N . VAL A 1 486 ? 34.875 -15.971 -22.086 1.00 93.75 486 VAL A N 1
ATOM 3608 C CA . VAL A 1 486 ? 35.155 -17.094 -22.984 1.00 93.75 486 VAL A CA 1
ATOM 3609 C C . VAL A 1 486 ? 36.567 -17.590 -22.698 1.00 93.75 486 VAL A C 1
ATOM 3611 O O . VAL A 1 486 ? 37.542 -16.845 -22.829 1.00 93.75 486 VAL A O 1
ATOM 3614 N N . ALA A 1 487 ? 36.684 -18.868 -22.327 1.00 91.50 487 ALA A N 1
ATOM 3615 C CA . ALA A 1 487 ? 37.953 -19.476 -21.938 1.00 91.50 487 ALA A CA 1
ATOM 3616 C C . ALA A 1 487 ? 39.047 -19.243 -22.995 1.00 91.50 487 ALA A C 1
ATOM 3618 O O . ALA A 1 487 ? 38.893 -19.595 -24.163 1.00 91.50 487 ALA A O 1
ATOM 3619 N N . GLY A 1 488 ? 40.167 -18.653 -22.572 1.00 87.56 488 GLY A N 1
ATOM 3620 C CA . GLY A 1 488 ? 41.306 -18.368 -23.450 1.00 87.56 488 GLY A CA 1
ATOM 3621 C C . GLY A 1 488 ? 41.151 -17.163 -24.387 1.00 87.56 488 GLY A C 1
ATOM 3622 O O . GLY A 1 488 ? 42.075 -16.932 -25.164 1.00 87.56 488 GLY A O 1
ATOM 3623 N N . SER A 1 489 ? 40.037 -16.420 -24.345 1.00 89.62 489 SER A N 1
ATOM 3624 C CA . SER A 1 489 ? 39.738 -15.368 -25.329 1.00 89.62 489 SER A CA 1
ATOM 3625 C C . SER A 1 489 ? 39.389 -14.006 -24.721 1.00 89.62 489 SER A C 1
ATOM 3627 O O . SER A 1 489 ? 40.127 -13.059 -24.970 1.00 89.62 489 SER A O 1
ATOM 3629 N N . VAL A 1 490 ? 38.297 -13.900 -23.958 1.00 92.88 490 VAL A N 1
ATOM 3630 C CA . VAL A 1 490 ? 37.762 -12.629 -23.423 1.00 92.88 490 VAL A CA 1
ATOM 3631 C C . VAL A 1 490 ? 37.176 -12.815 -22.023 1.00 92.88 490 VAL A C 1
ATOM 3633 O O . VAL A 1 490 ? 36.922 -13.941 -21.588 1.00 92.88 490 VAL A O 1
ATOM 3636 N N . GLY A 1 491 ? 36.965 -11.703 -21.326 1.00 94.81 491 GLY A N 1
ATOM 3637 C CA . GLY A 1 491 ? 36.404 -11.615 -19.986 1.00 94.81 491 GLY A CA 1
ATOM 3638 C C . GLY A 1 491 ? 37.404 -11.935 -18.876 1.00 94.81 491 GLY A C 1
ATOM 3639 O O . GLY A 1 491 ? 38.608 -12.120 -19.097 1.00 94.81 491 GLY A O 1
ATOM 3640 N N . TRP A 1 492 ? 36.896 -12.003 -17.647 1.00 95.94 492 TRP A N 1
ATOM 3641 C CA . TRP A 1 492 ? 37.677 -12.387 -16.476 1.00 95.94 492 TRP A CA 1
ATOM 3642 C C . TRP A 1 492 ? 37.008 -13.508 -15.689 1.00 95.94 492 TRP A C 1
ATOM 3644 O O . TRP A 1 492 ? 35.784 -13.598 -15.623 1.00 95.94 492 TRP A O 1
ATOM 3654 N N . ARG A 1 493 ? 37.821 -14.362 -15.063 1.00 96.81 493 ARG A N 1
ATOM 3655 C CA . ARG A 1 493 ? 37.362 -15.480 -14.231 1.00 96.81 493 ARG A CA 1
ATOM 3656 C C . ARG A 1 493 ? 38.342 -15.759 -13.101 1.00 96.81 493 ARG A C 1
ATOM 3658 O O . ARG A 1 493 ? 39.528 -15.970 -13.341 1.00 96.81 493 ARG A O 1
ATOM 3665 N N . LEU A 1 494 ? 37.829 -15.820 -11.876 1.00 95.75 494 LEU A N 1
ATOM 3666 C CA . LEU A 1 494 ? 38.533 -16.311 -10.694 1.00 95.75 494 LEU A CA 1
ATOM 3667 C C . LEU A 1 494 ? 37.961 -17.673 -10.292 1.00 95.75 494 LEU A C 1
ATOM 3669 O O . LEU A 1 494 ? 36.813 -17.769 -9.863 1.00 95.75 494 LEU A O 1
ATOM 3673 N N . ASP A 1 495 ? 38.766 -18.721 -10.430 1.00 93.94 495 ASP A N 1
ATOM 3674 C CA . ASP A 1 495 ? 38.409 -20.103 -10.097 1.00 93.94 495 ASP A CA 1
ATOM 3675 C C . ASP A 1 495 ? 38.741 -20.462 -8.637 1.00 93.94 495 ASP A C 1
ATOM 3677 O O . ASP A 1 495 ? 39.723 -19.969 -8.078 1.00 93.94 495 ASP A O 1
ATOM 3681 N N . LYS A 1 496 ? 37.982 -21.388 -8.030 1.00 93.56 496 LYS A N 1
ATOM 3682 C CA . LYS A 1 496 ? 38.215 -21.911 -6.666 1.00 93.56 496 LYS A CA 1
ATOM 3683 C C . LYS A 1 496 ? 39.617 -22.492 -6.459 1.00 93.56 496 LYS A C 1
ATOM 3685 O O . LYS A 1 496 ? 40.099 -22.547 -5.333 1.00 93.56 496 LYS A O 1
ATOM 3690 N N . GLY A 1 497 ? 40.259 -22.964 -7.527 1.00 91.12 497 GLY A N 1
ATOM 3691 C CA . GLY A 1 497 ? 41.637 -23.447 -7.542 1.00 91.12 497 GLY A CA 1
ATOM 3692 C C . GLY A 1 497 ? 42.686 -22.333 -7.478 1.00 91.12 497 GLY A C 1
ATOM 3693 O O . GLY A 1 497 ? 43.876 -22.633 -7.508 1.00 91.12 497 GLY A O 1
ATOM 3694 N N . GLY A 1 498 ? 42.273 -21.062 -7.406 1.00 91.19 498 GLY A N 1
ATOM 3695 C CA . GLY A 1 498 ? 43.155 -19.900 -7.280 1.00 91.19 498 GLY A CA 1
ATOM 3696 C C . GLY A 1 498 ? 43.715 -19.382 -8.606 1.00 91.19 498 GLY A C 1
ATOM 3697 O O . GLY A 1 498 ? 44.632 -18.564 -8.598 1.00 91.19 498 GLY A O 1
ATOM 3698 N N . THR A 1 499 ? 43.197 -19.854 -9.746 1.00 95.06 499 THR A N 1
ATOM 3699 C CA . THR A 1 499 ? 43.564 -19.301 -11.058 1.00 95.06 499 THR A CA 1
ATOM 3700 C C . THR A 1 499 ? 42.715 -18.073 -11.353 1.00 95.06 499 THR A C 1
ATOM 3702 O O . THR A 1 499 ? 41.488 -18.161 -11.331 1.00 95.06 499 THR A O 1
ATOM 3705 N N . PHE A 1 500 ? 43.371 -16.957 -11.662 1.00 96.62 500 PHE A N 1
ATOM 3706 C CA . PHE A 1 500 ? 42.728 -15.741 -12.144 1.00 96.62 500 PHE A CA 1
ATOM 3707 C C . PHE A 1 500 ? 43.107 -15.494 -13.605 1.00 96.62 500 PHE A C 1
ATOM 3709 O O . PHE A 1 500 ? 44.288 -15.409 -13.941 1.00 96.62 500 PHE A O 1
ATOM 3716 N N . GLU A 1 501 ? 42.108 -15.395 -14.473 1.00 95.88 501 GLU A N 1
ATOM 3717 C CA . GLU A 1 501 ? 42.247 -15.017 -15.880 1.00 95.88 501 GLU A CA 1
ATOM 3718 C C . GLU A 1 501 ? 41.600 -13.650 -16.091 1.00 95.88 501 GLU A C 1
ATOM 3720 O O . GLU A 1 501 ? 40.491 -13.418 -15.611 1.00 95.88 501 GLU A O 1
ATOM 3725 N N . ASN A 1 502 ? 42.288 -12.757 -16.798 1.00 95.44 502 ASN A N 1
ATOM 3726 C CA . ASN A 1 502 ? 41.773 -11.455 -17.207 1.00 95.44 502 ASN A CA 1
ATOM 3727 C C . ASN A 1 502 ? 42.276 -11.147 -18.622 1.00 95.44 502 ASN A C 1
ATOM 3729 O O . ASN A 1 502 ? 43.454 -10.831 -18.808 1.00 95.44 502 ASN A O 1
ATOM 3733 N N . TYR A 1 503 ? 41.397 -11.296 -19.612 1.00 93.31 503 TYR A N 1
ATOM 3734 C CA . TYR A 1 503 ? 41.715 -11.155 -21.039 1.00 93.31 503 TYR A CA 1
ATOM 3735 C C . TYR A 1 503 ? 41.080 -9.914 -21.681 1.00 93.31 503 TYR A C 1
ATOM 3737 O O . TYR A 1 503 ? 41.094 -9.780 -22.899 1.00 93.31 503 TYR A O 1
ATOM 3745 N N . GLY A 1 504 ? 40.547 -8.998 -20.864 1.00 87.00 504 GLY A N 1
ATOM 3746 C CA . GLY A 1 504 ? 39.839 -7.811 -21.347 1.00 87.00 504 GLY A CA 1
ATOM 3747 C C . GLY A 1 504 ? 38.490 -8.132 -22.000 1.00 87.00 504 GLY A C 1
ATOM 3748 O O . GLY A 1 504 ? 38.082 -9.288 -22.092 1.00 87.00 504 GLY A O 1
ATOM 3749 N N . SER A 1 505 ? 37.775 -7.095 -22.434 1.00 85.88 505 SER A N 1
ATOM 3750 C CA . SER A 1 505 ? 36.458 -7.210 -23.086 1.00 85.88 505 SER A CA 1
ATOM 3751 C C . SER A 1 505 ? 36.537 -7.471 -24.596 1.00 85.88 505 SER A C 1
ATOM 3753 O O . SER A 1 505 ? 35.543 -7.850 -25.210 1.00 85.88 505 SER A O 1
ATOM 3755 N N . THR A 1 506 ? 37.707 -7.268 -25.206 1.00 84.69 506 THR A N 1
ATOM 3756 C CA . THR A 1 506 ? 37.923 -7.389 -26.653 1.00 84.69 506 THR A CA 1
ATOM 3757 C C . THR A 1 506 ? 38.941 -8.485 -26.933 1.00 84.69 506 THR A C 1
ATOM 3759 O O . THR A 1 506 ? 40.037 -8.499 -26.368 1.00 84.69 506 THR A O 1
ATOM 3762 N N . ALA A 1 507 ? 38.602 -9.407 -27.833 1.00 83.19 507 ALA A N 1
ATOM 3763 C CA . ALA A 1 507 ? 39.488 -10.512 -28.169 1.00 83.19 507 ALA A CA 1
ATOM 3764 C C . ALA A 1 507 ? 40.802 -9.991 -28.772 1.00 83.19 507 ALA A C 1
ATOM 3766 O O . ALA A 1 507 ? 40.796 -9.266 -29.764 1.00 83.19 507 ALA A O 1
ATOM 3767 N N . GLY A 1 508 ? 41.930 -10.407 -28.195 1.00 80.25 508 GLY A N 1
ATOM 3768 C CA . GLY A 1 508 ? 43.251 -10.088 -28.733 1.00 80.25 508 GLY A CA 1
ATOM 3769 C C . GLY A 1 508 ? 43.796 -8.708 -28.360 1.00 80.25 508 GLY A C 1
ATOM 3770 O O . GLY A 1 508 ? 44.732 -8.265 -29.008 1.00 80.25 508 GLY A O 1
ATOM 3771 N N . GLU A 1 509 ? 43.286 -8.029 -27.326 1.00 83.81 509 GLU A N 1
ATOM 3772 C CA . GLU A 1 509 ? 43.868 -6.756 -26.840 1.00 83.81 509 GLU A CA 1
ATOM 3773 C C . GLU A 1 509 ? 44.940 -6.932 -25.744 1.00 83.81 509 GLU A C 1
ATOM 3775 O O . GLU A 1 509 ? 45.531 -5.963 -25.268 1.00 83.81 509 GLU A O 1
ATOM 3780 N N . GLY A 1 510 ? 45.259 -8.180 -25.392 1.00 83.06 510 GLY A N 1
ATOM 3781 C CA . GLY A 1 510 ? 46.226 -8.538 -24.354 1.00 83.06 510 GLY A CA 1
ATOM 3782 C C . GLY A 1 510 ? 45.592 -9.382 -23.252 1.00 83.06 510 GLY A C 1
ATOM 3783 O O . GLY A 1 510 ? 44.375 -9.440 -23.109 1.00 83.06 510 GLY A O 1
ATOM 3784 N N . ALA A 1 511 ? 46.415 -10.105 -22.493 1.00 93.44 511 ALA A N 1
ATOM 3785 C CA . ALA A 1 511 ? 45.923 -11.130 -21.574 1.00 93.44 511 ALA A CA 1
ATOM 3786 C C . ALA A 1 511 ? 46.808 -11.295 -20.338 1.00 93.44 511 ALA A C 1
ATOM 3788 O O . ALA A 1 511 ? 48.023 -11.438 -20.467 1.00 93.44 511 ALA A O 1
ATOM 3789 N N . MET A 1 512 ? 46.200 -11.381 -19.153 1.00 95.25 512 MET A N 1
ATOM 3790 C CA . MET A 1 512 ? 46.850 -11.762 -17.899 1.00 95.25 512 MET A CA 1
ATOM 3791 C C . MET A 1 512 ? 46.295 -13.093 -17.384 1.00 95.25 512 MET A C 1
ATOM 3793 O O . MET A 1 512 ? 45.084 -13.307 -17.325 1.00 95.25 512 MET A O 1
ATOM 3797 N N . LYS A 1 513 ? 47.188 -13.990 -16.959 1.00 95.19 513 LYS A N 1
ATOM 3798 C CA . LYS A 1 513 ? 46.829 -15.215 -16.236 1.00 95.19 513 LYS A CA 1
ATOM 3799 C C . LYS A 1 513 ? 47.708 -15.386 -15.009 1.00 95.19 513 LYS A C 1
ATOM 3801 O O . LYS A 1 513 ? 48.931 -15.434 -15.124 1.00 95.19 513 LYS A O 1
ATOM 3806 N N . GLN A 1 514 ? 47.078 -15.541 -13.855 1.00 95.75 514 GLN A N 1
ATOM 3807 C CA . GLN A 1 514 ? 47.718 -15.862 -12.590 1.00 95.75 514 GLN A CA 1
ATOM 3808 C C . GLN A 1 514 ? 47.308 -17.261 -12.136 1.00 95.75 514 GLN A C 1
ATOM 3810 O O . GLN A 1 514 ? 46.135 -17.621 -12.156 1.00 95.75 514 GLN A O 1
ATOM 3815 N N . THR A 1 515 ? 48.290 -18.044 -11.711 1.00 94.12 515 THR A N 1
ATOM 3816 C CA . THR A 1 515 ? 48.120 -19.362 -11.094 1.00 94.12 515 THR A CA 1
ATOM 3817 C C . THR A 1 515 ? 48.847 -19.389 -9.751 1.00 94.12 515 THR A C 1
ATOM 3819 O O . THR A 1 515 ? 49.505 -18.426 -9.360 1.00 94.12 515 THR A O 1
ATOM 3822 N N . ASN A 1 516 ? 48.808 -20.529 -9.064 1.00 89.38 516 ASN A N 1
ATOM 3823 C CA . ASN A 1 516 ? 49.637 -20.774 -7.884 1.00 89.38 516 ASN A CA 1
ATOM 3824 C C . ASN A 1 516 ? 51.149 -20.860 -8.186 1.00 89.38 516 ASN A C 1
ATOM 3826 O O . ASN A 1 516 ? 51.944 -20.987 -7.257 1.00 89.38 516 ASN A O 1
ATOM 3830 N N . GLN A 1 517 ? 51.555 -20.844 -9.459 1.00 91.62 517 GLN A N 1
ATOM 3831 C CA . GLN A 1 517 ? 52.955 -20.972 -9.867 1.00 91.62 517 GLN A CA 1
ATOM 3832 C C . GLN A 1 517 ? 53.469 -19.765 -10.639 1.00 91.62 517 GLN A C 1
ATOM 3834 O O . GLN A 1 517 ? 54.669 -19.508 -10.610 1.00 91.62 517 GLN A O 1
ATOM 3839 N N . THR A 1 518 ? 52.602 -19.061 -11.365 1.00 94.00 518 THR A N 1
ATOM 3840 C CA . THR A 1 518 ? 53.037 -18.049 -12.324 1.00 94.00 518 THR A CA 1
ATOM 3841 C C . THR A 1 518 ? 52.074 -16.885 -12.451 1.00 94.00 518 THR A C 1
ATOM 3843 O O . THR A 1 518 ? 50.864 -17.060 -12.314 1.00 94.00 518 THR A O 1
ATOM 3846 N N . ILE A 1 519 ? 52.610 -15.733 -12.847 1.00 95.88 519 ILE A N 1
ATOM 3847 C CA . ILE A 1 519 ? 51.844 -14.635 -13.444 1.00 95.88 519 ILE A CA 1
ATOM 3848 C C . ILE A 1 519 ? 52.393 -14.409 -14.852 1.00 95.88 519 ILE A C 1
ATOM 3850 O O . ILE A 1 519 ? 53.590 -14.177 -15.019 1.00 95.88 519 ILE A O 1
ATOM 3854 N N . SER A 1 520 ? 51.530 -14.494 -15.858 1.00 95.56 520 SER A N 1
ATOM 3855 C CA . SER A 1 520 ? 51.886 -14.347 -17.271 1.00 95.56 520 SER A CA 1
ATOM 3856 C C . SER A 1 520 ? 51.082 -13.212 -17.897 1.00 95.56 520 SER A C 1
ATOM 3858 O O . SER A 1 520 ? 49.864 -13.178 -17.724 1.00 95.56 520 SER A O 1
ATOM 3860 N N . VAL A 1 521 ? 51.743 -12.327 -18.648 1.00 95.50 521 VAL A N 1
ATOM 3861 C CA . VAL A 1 521 ? 51.107 -11.233 -19.405 1.00 95.50 521 VAL A CA 1
ATOM 3862 C C . VAL A 1 521 ? 51.502 -11.320 -20.876 1.00 95.50 521 VAL A C 1
ATOM 3864 O O . VAL A 1 521 ? 52.694 -11.379 -21.192 1.00 95.50 521 VAL A O 1
ATOM 3867 N N . ARG A 1 522 ? 50.514 -11.322 -21.772 1.00 92.94 522 ARG A N 1
ATOM 3868 C CA . ARG A 1 522 ? 50.686 -11.308 -23.232 1.00 92.94 522 ARG A CA 1
ATOM 3869 C C . ARG A 1 522 ? 50.162 -10.007 -23.826 1.00 92.94 522 ARG A C 1
ATOM 3871 O O . ARG A 1 522 ? 49.209 -9.438 -23.299 1.00 92.94 522 ARG A O 1
ATOM 3878 N N . ASP A 1 523 ? 50.783 -9.563 -24.912 1.00 91.06 523 ASP A N 1
ATOM 3879 C CA . ASP A 1 523 ? 50.285 -8.436 -25.704 1.00 91.06 523 ASP A CA 1
ATOM 3880 C C . ASP A 1 523 ? 49.173 -8.853 -26.682 1.00 91.06 523 ASP A C 1
ATOM 3882 O O . ASP A 1 523 ? 48.758 -10.015 -26.720 1.00 91.06 523 ASP A O 1
ATOM 3886 N N . SER A 1 524 ? 48.708 -7.897 -27.487 1.00 88.19 524 SER A N 1
ATOM 3887 C CA . SER A 1 524 ? 47.660 -8.097 -28.490 1.00 88.19 524 SER A CA 1
ATOM 3888 C C . SER A 1 524 ? 48.031 -9.068 -29.616 1.00 88.19 524 SER A C 1
ATOM 3890 O O . SER A 1 524 ? 47.169 -9.712 -30.207 1.00 88.19 524 SER A O 1
ATOM 3892 N N . ASN A 1 525 ? 49.326 -9.259 -29.870 1.00 88.44 525 ASN A N 1
ATOM 3893 C CA . ASN A 1 525 ? 49.829 -10.252 -30.819 1.00 88.44 525 ASN A CA 1
ATOM 3894 C C . ASN A 1 525 ? 50.009 -11.635 -30.167 1.00 88.44 525 ASN A C 1
ATOM 3896 O O . ASN A 1 525 ? 50.647 -12.517 -30.744 1.00 88.44 525 ASN A O 1
ATOM 3900 N N . ASN A 1 526 ? 49.473 -11.829 -28.955 1.00 86.00 526 ASN A N 1
ATOM 3901 C CA . ASN A 1 526 ? 49.598 -13.036 -28.142 1.00 86.00 526 ASN A CA 1
ATOM 3902 C C . ASN A 1 526 ? 51.057 -13.385 -27.778 1.00 86.00 526 ASN A C 1
ATOM 3904 O O . ASN A 1 526 ? 51.374 -14.531 -27.442 1.00 86.00 526 ASN A O 1
ATOM 3908 N N . VAL A 1 527 ? 51.959 -12.399 -27.807 1.00 91.62 527 VAL A N 1
ATOM 3909 C CA . VAL A 1 527 ? 53.369 -12.563 -27.444 1.00 91.62 527 VAL A CA 1
ATOM 3910 C C . VAL A 1 527 ? 53.519 -12.381 -25.937 1.00 91.62 527 VAL A C 1
ATOM 3912 O O . VAL A 1 527 ? 53.098 -11.370 -25.379 1.00 91.62 527 VAL A O 1
ATOM 3915 N N . LEU A 1 528 ? 54.147 -13.349 -25.260 1.00 93.50 528 LEU A N 1
ATOM 3916 C CA . LEU A 1 528 ? 54.463 -13.258 -23.832 1.00 93.50 528 LEU A CA 1
ATOM 3917 C C . LEU A 1 528 ? 55.440 -12.103 -23.580 1.00 93.50 528 LEU A C 1
ATOM 3919 O O . LEU A 1 528 ? 56.558 -12.106 -24.092 1.00 93.50 528 LEU A O 1
ATOM 3923 N N . ARG A 1 529 ? 55.016 -11.124 -22.779 1.00 94.62 529 ARG A N 1
ATOM 3924 C CA . ARG A 1 529 ? 55.817 -9.946 -22.418 1.00 94.62 529 ARG A CA 1
ATOM 3925 C C . ARG A 1 529 ? 56.335 -9.999 -20.991 1.00 94.62 529 ARG A C 1
ATOM 3927 O O . ARG A 1 529 ? 57.444 -9.542 -20.738 1.00 94.62 529 ARG A O 1
ATOM 3934 N N . VAL A 1 530 ? 55.561 -10.576 -20.074 1.00 95.25 530 VAL A N 1
ATOM 3935 C CA . VAL A 1 530 ? 55.950 -10.716 -18.665 1.00 95.25 530 VAL A CA 1
ATOM 3936 C C . VAL A 1 530 ? 55.682 -12.137 -18.202 1.00 95.25 530 VAL A C 1
ATOM 3938 O O . VAL A 1 530 ? 54.597 -12.673 -18.425 1.00 95.25 530 VAL A O 1
ATOM 3941 N N . GLN A 1 531 ? 56.666 -12.726 -17.526 1.00 95.12 531 GLN A N 1
ATOM 3942 C CA . GLN A 1 531 ? 56.553 -14.021 -16.871 1.00 95.12 531 GLN A CA 1
ATOM 3943 C C . GLN A 1 531 ? 57.182 -13.936 -15.484 1.00 95.12 531 GLN A C 1
ATOM 3945 O O . GLN A 1 531 ? 58.400 -13.842 -15.348 1.00 95.12 531 GLN A O 1
ATOM 3950 N N . ILE A 1 532 ? 56.348 -14.018 -14.455 1.00 93.94 532 ILE A N 1
ATOM 3951 C CA . ILE A 1 532 ? 56.785 -14.211 -13.075 1.00 93.94 532 ILE A CA 1
ATOM 3952 C C . ILE A 1 532 ? 56.659 -15.705 -12.788 1.00 93.94 532 ILE A C 1
ATOM 3954 O O . ILE A 1 532 ? 55.577 -16.278 -12.931 1.00 93.94 532 ILE A O 1
ATOM 3958 N N . GLY A 1 533 ? 57.780 -16.352 -12.473 1.00 88.75 533 GLY A N 1
ATOM 3959 C CA . GLY A 1 533 ? 57.838 -17.772 -12.127 1.00 88.75 533 GLY A CA 1
ATOM 3960 C C . GLY A 1 533 ? 57.514 -18.039 -10.657 1.00 88.75 533 GLY A C 1
ATOM 3961 O O . GLY A 1 533 ? 57.194 -17.130 -9.893 1.00 88.75 533 GLY A O 1
ATOM 3962 N N . ARG A 1 534 ? 57.650 -19.300 -10.243 1.00 86.19 534 ARG A N 1
ATOM 3963 C CA . ARG A 1 534 ? 57.483 -19.693 -8.842 1.00 86.19 534 ARG A CA 1
ATOM 3964 C C . ARG A 1 534 ? 58.609 -19.085 -8.007 1.00 86.19 534 ARG A C 1
ATOM 3966 O O . ARG A 1 534 ? 59.762 -19.473 -8.159 1.00 86.19 534 ARG A O 1
ATOM 3973 N N . ILE A 1 535 ? 58.270 -18.177 -7.099 1.00 77.69 535 ILE A N 1
ATOM 3974 C CA . ILE A 1 535 ? 59.228 -17.589 -6.157 1.00 77.69 535 ILE A CA 1
ATOM 3975 C C . ILE A 1 535 ? 59.242 -18.467 -4.901 1.00 77.69 535 ILE A C 1
ATOM 3977 O O . ILE A 1 535 ? 58.271 -18.495 -4.151 1.00 77.69 535 ILE A O 1
ATOM 3981 N N . THR A 1 536 ? 60.314 -19.235 -4.692 1.00 79.38 536 THR A N 1
ATOM 3982 C CA . THR A 1 536 ? 60.440 -20.164 -3.549 1.00 79.38 536 THR A CA 1
ATOM 3983 C C . THR A 1 536 ? 61.069 -19.531 -2.309 1.00 79.38 536 THR A C 1
ATOM 3985 O O . THR A 1 536 ? 61.109 -20.175 -1.266 1.00 79.38 536 THR A O 1
ATOM 3988 N N . GLY A 1 537 ? 61.565 -18.293 -2.402 1.00 67.56 537 GLY A N 1
ATOM 3989 C CA . GLY A 1 537 ? 62.216 -17.593 -1.287 1.00 67.56 537 GLY A CA 1
ATOM 3990 C C . GLY A 1 537 ? 63.582 -18.161 -0.874 1.00 67.56 537 GLY A C 1
ATOM 3991 O O . GLY A 1 537 ? 64.194 -17.643 0.053 1.00 67.56 537 GLY A O 1
ATOM 3992 N N . THR A 1 538 ? 64.082 -19.189 -1.559 1.00 59.78 538 THR A N 1
ATOM 3993 C CA . THR A 1 538 ? 65.471 -19.651 -1.462 1.00 59.78 538 THR A CA 1
ATOM 3994 C C . THR A 1 538 ? 66.256 -18.994 -2.587 1.00 59.78 538 THR A C 1
ATOM 3996 O O . THR A 1 538 ? 66.087 -19.379 -3.746 1.00 59.78 538 THR A O 1
ATOM 3999 N N . TRP A 1 539 ? 67.020 -17.962 -2.237 1.00 52.00 539 TRP A N 1
ATOM 4000 C CA . TRP A 1 539 ? 67.954 -17.292 -3.139 1.00 52.00 539 TRP A CA 1
ATOM 4001 C C . TRP A 1 539 ? 69.178 -18.158 -3.411 1.00 52.00 539 TRP A C 1
ATOM 4003 O O . TRP A 1 539 ? 69.650 -18.808 -2.448 1.00 52.00 539 TRP A O 1
#

Foldseek 3Di:
DDDDDPPPKKKWKWWQFQDDDPLVDDRVVRTHTPDIDPDDDDDPHDAPGKTKMWMWIDDPVGIDRIDIDIDGDHPDCVVVVVVVVVVVCPDPVNVVVVVVVVVVVVVVVVVVVVVVVVVVVVVVVVVVVVVVVVVVVVVVVVVVVVVVVVCVPDVPCPVVVVVVVVVVVVVVVVVVVVVVVVVVVVVVVVVVVVVVVVVVVVVVVVVVVVVVVVVVVVVVVVVVVVVVVVVVSVVVVVVVVVVVVVVVVVVVVVVVVVVVVVVVVVVVVVVVVVVVVVVVVVVVVVVVVVVVVVVVVVVVVVVCVVVDDDDDDDPPVVVVVVVVVVVVVVVVVVVVVVVVVVVVVVVVVVVVVVVVVVVQKDKDKDKDKDWDDDPRKIWIKIWIWIFIDGPVRWGKTKIKIKIWIQDPNDIAIKMKMWMWIQDPVGIDTDIDIDHQKDFDWPDDPDDTDTQWMQHPNDIDGDDDDDPDDDDPDDDDPFKDWDPQDDPPFATWIQTPQGWIKHRYHHGQQKIWIDHQFWIWIAHSVRHTDDIDGRDPVPD

Organism: NCBI:txid158836

Radius of gyration: 57.06 Å; chains: 1; bounding box: 137×98×191 Å

InterPro domains:
  IPR015406 Tip attachment protein J, central straight fiber domain [PF09327] (380-516)
  IPR053171 Viral Tip Attachment Protein [PTHR36251] (21-525)
  IPR057587 Tip attachment protein J, second Ig-like domain [PF24489] (5-84)